Protein AF-0000000074724200 (afdb_homodimer)

Sequence (754 aa):
MAFLDDGTMFYTEKCKGLSVLMPSGETKALLGMGGSEGFASTADDLFCEGQAGMMGVAIDPNFANNRRIYVYSTSNMSTPHTNRLMRLEVSDDFSNVSGRTDIVDDVPYKMKASDHPFGGPGAHNGGRVRFNPGDGYLYLTTGDTHNGQVPQSPTMMGSKVLRIDTDGTAAPENTPPVGFDKRTYTYGHRNVQGIAFHPGTGTPIAAEHGPWHSDEITVLRNGGNAGWDPRPNMAGRGDCPDNYCGYSPNQMVGENRFARASWMPMTDFETYPSAMPPIWNNNGWSQGTSSAAFLEGDAWGDWDGAMVVGLMGIGFGGTPLGQRIDVLQLTDDGTEVIDVTEMTLPMEAGRFRSLVVGPDGSLYAAIDEGMIHKLTPMAFLDDGTMFYTEKCKGLSVLMPSGETKALLGMGGSEGFASTADDLFCEGQAGMMGVAIDPNFANNRRIYVYSTSNMSTPHTNRLMRLEVSDDFSNVSGRTDIVDDVPYKMKASDHPFGGPGAHNGGRVRFNPGDGYLYLTTGDTHNGQVPQSPTMMGSKVLRIDTDGTAAPENTPPVGFDKRTYTYGHRNVQGIAFHPGTGTPIAAEHGPWHSDEITVLRNGGNAGWDPRPNMAGRGDCPDNYCGYSPNQMVGENRFARASWMPMTDFETYPSAMPPIWNNNGWSQGTSSAAFLEGDAWGDWDGAMVVGLMGIGFGGTPLGQRIDVLQLTDDGTEVIDVTEMTLPMEAGRFRSLVVGPDGSLYAAIDEGMIHKLTP

Nearest PDB structures (foldseek):
  7cdy-assembly1_A  TM=8.435E-01  e=2.627E-20  Serratia sp. FS14
  7cgz-assembly1_B  TM=8.621E-01  e=1.949E-19  Serratia sp. FS14
  2g8s-assembly2_B  TM=8.203E-01  e=1.074E-19  Escherichia coli K-12
  1qbi-assembly1_A  TM=7.348E-01  e=9.912E-21  Acinetobacter calcoaceticus
  1c9u-assembly1_A  TM=7.397E-01  e=2.233E-20  Acinetobacter calcoaceticus

Secondary structure (DSSP, 8-state):
-EE-TTS-EEEEETTTEEEEE-TTS-EEEEEEPTT--SSSEE-TTB--BTTBSEEEEEE-TTHHHH-EEEEEEEE-SSSS-EEEEEEEEE-TTSS-EEEEEEEEEEEE---S--SSTT-STT------EEE-TTT--EEEE-B-TT-TTTTT-SS--SSEEEEE-TTSPBPTT--PPTTS-TTEEEE--SEEEEEEE-TTT--EEEEEE-SSS--EEEE--TT-B------TT-TT----GGG--TT-SSTTS---HHHHHHHS-SS-TTT-TTSPPEEE-GGG--S-EEEEEE--SGGGGGGTT-EEEEE-----TT-----EEEEEEE-TTS-SEEEEEEPPPSS----EEEEEE-TTSPEEEEETTS-EEEE--/-EE-TTS-EEEEETTTEEEEE-TTS-EEEEEEPTT--SSSEE-TTB--BTTBSEEEEEE-TTHHHH-EEEEEEEE-SSSS-EEEEEEEEE-TTSS-EEEEEEEEEEEE---S--SSTT-STT------EEE-TTT--EEEE-B-TT-TTTTT-SS--SSEEEEE-TTSPBPTT--PPTTS-TTEEEE--SEEEEEEE-TTT--EEEEEE-SSS--EEEE--TT-B------TT-TT----GGG--TT-SSTTS---HHHHHHHS-SS-TTT-TTSPPEEE-GGG--S-EEEEEE--SGGGGGGTT-EEEEE-----TT-----EEEEEEE-TTS-SEEEEEEPPPSS----EEEEEE-TTSPEEEEETTS-EEEE--

Foldseek 3Di:
DEADLQGWDWDAFFAFGIWIQDPVRDIAAAETEQPHPDHPYYDNFFHHDQQFGKAAKYAQPVCVPFQKMWTWHWGNPDVVTAIFIWIWHADPVRHYIDDIDGLGGQADWQDAAFPFVSRGTRPQAQFYWYAQPVVRWIKGAGADSLPQQQQPDQERPHQFIFTAHPNNHADPPADAPPSHDRRGQEGAAHHWQEWEAFDPPSFIWTWGFALQKFTFIFGGGRNAHQAAGQAAPPPPHHADGPRGCSCDDVRQAADDLVVVCVVGPNHDCVVPVRHTDTQGGPVTGGQAWHYKYQQDDCQVPPLHRWMKIAGAADPHNPGGRPQF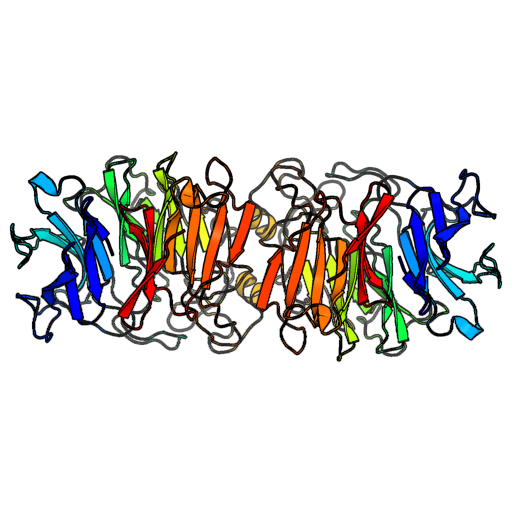IKTFDADPVRHHTPDIDTDDDPDDGHRWHYWDQHSVRWIWTAHSVGDIDTHDD/DEADLQGWDWDAFFAFGIWIQDPVRDIAAAETEQPHPDHPYYDNFFHHDQQFGKAAKYAQPVCVPQQKMWTWHWGNPDVVTAIFIWIWHADPVRHYIDDIDGLGGQADWQDAAFPFVSRGTRPQAQTYWYAQPVVRWIKGAGADSLPLQQQPDQERPHQFIFTAHPNNHADPPADADPSHDRRGQEGAAHHFQEWEAQPVPSFIWTWGFALQWFTFIFGGGRNAHQAAGQAAPPPPHHADGPRGCSCDDVRQAADDLVVVCVVGPNHDCVVPVRHTDTQGGPVTGGFAWHYKYQQDDCQVPPLHSWMKIAGAADPHNPGGRPQFIKTFDADPVRHHTPDIDTDDDPDDGHRWHYWDQHSVRWIWTAHSVGDIDTHDD

Solvent-accessible surface area (backbone atoms only — not comparable to full-atom values): 37273 Å² total; per-residue (Å²): 93,34,71,42,82,80,48,34,31,38,39,52,37,45,78,42,26,38,32,36,37,40,70,89,66,52,72,37,43,23,39,15,26,42,89,48,78,85,36,64,38,64,41,74,46,28,47,57,44,80,73,30,17,33,46,19,34,28,67,42,93,57,26,94,81,66,32,33,33,36,41,27,29,27,31,60,83,43,88,74,40,21,30,28,36,30,35,34,30,47,41,95,84,60,57,35,66,43,76,75,41,73,42,39,67,64,26,66,48,27,80,61,65,53,100,48,78,80,26,46,31,20,24,44,48,39,31,32,38,43,67,38,84,68,79,68,34,38,32,39,30,16,9,24,36,77,38,25,61,23,16,75,36,45,76,46,55,19,1,23,34,32,32,17,46,100,71,46,43,44,40,85,82,46,49,38,58,93,79,35,47,59,36,27,25,28,33,11,34,49,25,26,33,14,56,29,56,41,88,91,75,39,47,43,33,36,25,19,39,31,60,79,21,29,12,36,33,30,58,62,45,79,33,32,34,34,24,23,68,32,38,44,64,42,97,87,41,55,88,34,71,86,47,28,29,52,45,40,73,61,56,89,52,61,67,60,37,67,59,38,36,69,74,43,42,63,57,29,44,87,87,30,74,78,32,44,61,58,47,39,35,62,76,38,38,34,24,38,34,20,13,29,30,58,41,58,49,73,75,51,52,92,44,42,68,18,36,36,36,23,13,30,32,60,56,52,64,83,37,64,40,61,40,43,41,36,37,33,38,50,42,94,84,60,75,38,60,76,45,72,42,75,59,86,66,97,58,82,73,48,34,24,59,36,43,44,65,44,74,84,53,28,41,34,38,30,30,79,89,70,48,73,46,78,48,69,110,94,35,71,42,81,80,49,32,31,39,38,53,37,45,77,42,26,38,32,35,37,40,69,87,66,53,71,38,43,22,40,16,24,41,90,47,76,85,36,64,40,64,40,74,45,27,48,57,44,80,72,32,16,34,47,19,32,28,65,42,92,58,26,94,80,66,32,32,34,37,41,28,30,27,31,60,82,43,89,73,40,21,30,28,35,29,34,33,30,47,42,94,83,60,57,34,64,42,76,76,40,73,41,40,68,66,26,66,49,27,82,62,64,54,99,47,79,81,26,45,31,19,24,43,48,37,32,31,38,43,67,38,85,68,79,69,34,38,33,37,29,15,9,22,34,78,38,26,61,23,16,74,37,45,75,46,56,20,2,23,35,33,33,19,44,100,72,46,44,44,40,86,83,45,49,39,58,92,80,35,48,58,35,30,23,28,33,11,35,50,25,26,32,14,58,30,53,42,92,88,75,39,49,44,34,37,24,19,39,32,60,79,22,30,12,35,34,30,59,62,44,80,32,30,33,34,25,24,70,32,38,41,64,43,98,86,41,55,87,33,70,85,47,27,28,52,44,40,74,61,55,88,52,60,68,60,38,67,60,39,34,69,74,44,40,63,57,28,45,86,88,30,72,79,31,46,62,60,45,39,35,64,77,38,39,32,22,39,34,20,14,28,30,59,40,58,50,75,73,50,53,93,44,42,68,18,37,36,36,21,12,31,32,61,54,50,63,83,37,63,41,62,40,42,42,37,38,34,37,50,42,96,85,60,74,38,61,77,44,74,43,75,58,86,64,98,57,82,73,47,33,24,58,36,43,42,65,43,72,86,53,28,40,34,38,29,30,80,88,71,50,72,45,78,48,70,110

InterPro domains:
  IPR011041 Soluble quinoprotein glucose/sorbosone dehydrogenase, beta-propeller domain superfamily [SSF50952] (1-369)
  IPR011042 Six-bladed beta-propeller, TolB-like [G3DSA:2.120.10.30] (1-376)
  IPR012938 Glucose/Sorbosone dehydrogenase [PF07995] (1-369)

Radius of gyration: 28.86 Å; Cα contacts (8 Å, |Δi|>4): 2186; chains: 2; bounding box: 54×89×64 Å

pLDDT: mean 94.62, std 5.39, range [71.0, 98.94]

Structure (mmCIF, N/CA/C/O backbone):
data_AF-0000000074724200-model_v1
#
loop_
_entity.id
_entity.type
_entity.pdbx_description
1 polymer 'Glucose/Sorbosone dehydrogenase domain-containing protein'
#
loop_
_atom_site.group_PDB
_atom_site.id
_atom_site.type_symbol
_atom_site.label_atom_id
_atom_site.label_alt_id
_atom_site.label_comp_id
_atom_site.label_asym_id
_atom_site.label_entity_id
_atom_site.label_seq_id
_atom_site.pdbx_PDB_ins_code
_atom_site.Cartn_x
_atom_site.Cartn_y
_atom_site.Cartn_z
_atom_site.occupancy
_atom_site.B_iso_or_equiv
_atom_site.auth_seq_id
_atom_site.auth_comp_id
_atom_site.auth_asym_id
_atom_site.auth_atom_id
_atom_site.pdbx_PDB_model_num
ATOM 1 N N . MET A 1 1 ? -7.73 -25.953 -7.43 1 97.75 1 MET A N 1
ATOM 2 C CA . MET A 1 1 ? -9.07 -26.391 -7.816 1 97.75 1 MET A CA 1
ATOM 3 C C . MET A 1 1 ? -9.375 -25.984 -9.258 1 97.75 1 MET A C 1
ATOM 5 O O . MET A 1 1 ? -8.891 -24.969 -9.742 1 97.75 1 MET A O 1
ATOM 9 N N . ALA A 1 2 ? -10.211 -26.781 -9.906 1 98.44 2 ALA A N 1
ATOM 10 C CA . ALA A 1 2 ? -10.734 -26.5 -11.242 1 98.44 2 ALA A CA 1
ATOM 11 C C . ALA A 1 2 ? -12.109 -27.141 -11.438 1 98.44 2 ALA A C 1
ATOM 13 O O . ALA A 1 2 ? -12.336 -28.266 -11.008 1 98.44 2 ALA A O 1
ATOM 14 N N . PHE A 1 3 ? -12.93 -26.438 -12.133 1 98.31 3 PHE A N 1
ATOM 15 C CA . PHE A 1 3 ? -14.32 -26.875 -12.25 1 98.31 3 PHE A CA 1
ATOM 16 C C . PHE A 1 3 ? -14.664 -27.219 -13.695 1 98.31 3 PHE A C 1
ATOM 18 O O . PHE A 1 3 ? -14.242 -26.516 -14.617 1 98.31 3 PHE A O 1
ATOM 25 N N . LEU A 1 4 ? -15.477 -28.234 -13.797 1 98.31 4 LEU A N 1
ATOM 26 C CA . LEU A 1 4 ? -16.297 -28.391 -14.992 1 98.31 4 LEU A CA 1
ATOM 27 C C . LEU A 1 4 ? -17.594 -27.609 -14.859 1 98.31 4 LEU A C 1
ATOM 29 O O . LEU A 1 4 ? -17.984 -27.203 -13.758 1 98.31 4 LEU A O 1
ATOM 33 N N . ASP A 1 5 ? -18.328 -27.453 -15.977 1 97 5 ASP A N 1
ATOM 34 C CA . ASP A 1 5 ? -19.547 -26.625 -16.016 1 97 5 ASP A CA 1
ATOM 35 C C . ASP A 1 5 ? -20.641 -27.234 -15.141 1 97 5 ASP A C 1
ATOM 37 O O . ASP A 1 5 ? -21.5 -26.516 -14.633 1 97 5 ASP A O 1
ATOM 41 N N . ASP A 1 6 ? -20.609 -28.516 -14.977 1 97.31 6 ASP A N 1
ATOM 42 C CA . ASP A 1 6 ? -21.688 -29.188 -14.25 1 97.31 6 ASP A CA 1
ATOM 43 C C . ASP A 1 6 ? -21.422 -29.172 -12.742 1 97.31 6 ASP A C 1
ATOM 45 O O . ASP A 1 6 ? -22.203 -29.734 -11.969 1 97.31 6 ASP A O 1
ATOM 49 N N . GLY A 1 7 ? -20.266 -28.656 -12.398 1 97.62 7 GLY A N 1
ATOM 50 C CA . GLY A 1 7 ? -19.969 -28.547 -10.977 1 97.62 7 GLY A CA 1
ATOM 51 C C . GLY A 1 7 ? -18.953 -29.562 -10.5 1 97.62 7 GLY A C 1
ATOM 52 O O . GLY A 1 7 ? -18.531 -29.531 -9.344 1 97.62 7 GLY A O 1
ATOM 53 N N . THR A 1 8 ? -18.547 -30.469 -11.391 1 98.5 8 THR A N 1
ATOM 54 C CA . THR A 1 8 ? -17.438 -31.375 -11.047 1 98.5 8 THR A CA 1
ATOM 55 C C . THR A 1 8 ? -16.188 -30.578 -10.711 1 98.5 8 THR A C 1
ATOM 57 O O . THR A 1 8 ? -15.773 -29.703 -11.477 1 98.5 8 THR A O 1
ATOM 60 N N . MET A 1 9 ? -15.562 -30.922 -9.555 1 98.56 9 MET A N 1
ATOM 61 C CA . MET A 1 9 ? -14.422 -30.141 -9.094 1 98.56 9 MET A CA 1
ATOM 62 C C . MET A 1 9 ? -13.188 -31.031 -8.93 1 98.56 9 MET A C 1
ATOM 64 O O . MET A 1 9 ? -13.18 -31.938 -8.086 1 98.56 9 MET A O 1
ATOM 68 N N . PHE A 1 10 ? -12.156 -30.797 -9.727 1 98.75 10 PHE A N 1
ATOM 69 C CA . PHE A 1 10 ? -10.852 -31.391 -9.469 1 98.75 10 PHE A CA 1
ATOM 70 C C . PHE A 1 10 ? -10.07 -30.578 -8.453 1 98.75 10 PHE A C 1
ATOM 72 O O . PHE A 1 10 ? -10.109 -29.344 -8.477 1 98.75 10 PHE A O 1
ATOM 79 N N . TYR A 1 11 ? -9.422 -31.234 -7.555 1 98.12 11 TYR A N 1
ATOM 80 C CA . TYR A 1 11 ? -8.586 -30.531 -6.59 1 98.12 11 TYR A CA 1
ATOM 81 C C . TYR A 1 11 ? -7.367 -31.359 -6.215 1 98.12 11 TYR A C 1
ATOM 83 O O . TYR A 1 11 ? -7.371 -32.594 -6.375 1 98.12 11 TYR A O 1
ATOM 91 N N . THR A 1 12 ? -6.34 -30.672 -5.832 1 97.56 12 THR A N 1
ATOM 92 C CA . THR A 1 12 ? -5.109 -31.328 -5.398 1 97.56 12 THR A CA 1
ATOM 93 C C . THR A 1 12 ? -4.855 -31.078 -3.914 1 97.56 12 THR A C 1
ATOM 95 O O . THR A 1 12 ? -5.285 -30.062 -3.371 1 97.56 12 THR A O 1
ATOM 98 N N . GLU A 1 13 ? -4.305 -32.031 -3.273 1 96.25 13 GLU A N 1
ATOM 99 C CA . GLU A 1 13 ? -3.689 -31.891 -1.957 1 96.25 13 GLU A CA 1
ATOM 100 C C . GLU A 1 13 ? -2.184 -32.125 -2.023 1 96.25 13 GLU A C 1
ATOM 102 O O . GLU A 1 13 ? -1.741 -33.219 -2.439 1 96.25 13 GLU A O 1
ATOM 107 N N . LYS A 1 14 ? -1.433 -31.203 -1.593 1 95.31 14 LYS A N 1
ATOM 108 C CA . LYS A 1 14 ? 0.005 -31.094 -1.83 1 95.31 14 LYS A CA 1
ATOM 109 C C . LYS A 1 14 ? 0.708 -32.406 -1.522 1 95.31 14 LYS A C 1
ATOM 111 O O . LYS A 1 14 ? 1.529 -32.875 -2.312 1 95.31 14 LYS A O 1
ATOM 116 N N . CYS A 1 15 ? 0.359 -33.094 -0.43 1 96.12 15 CYS A N 1
ATOM 117 C CA . CYS A 1 15 ? 1.12 -34.281 -0.02 1 96.12 15 CYS A CA 1
ATOM 118 C C . CYS A 1 15 ? 0.296 -35.531 -0.192 1 96.12 15 CYS A C 1
ATOM 120 O O . CYS A 1 15 ? 0.712 -36.625 0.237 1 96.12 15 CYS A O 1
ATOM 122 N N . LYS A 1 16 ? -0.864 -35.469 -0.841 1 96.44 16 LYS A N 1
ATOM 123 C CA . LYS A 1 16 ? -1.704 -36.656 -1.033 1 96.44 16 LYS A CA 1
ATOM 124 C C . LYS A 1 16 ? -1.876 -36.969 -2.516 1 96.44 16 LYS A C 1
ATOM 126 O O . LYS A 1 16 ? -1.476 -38.031 -2.979 1 96.44 16 LYS A O 1
ATOM 131 N N . GLY A 1 17 ? -2.455 -35.969 -3.207 1 97.94 17 GLY A N 1
ATOM 132 C CA . GLY A 1 17 ? -2.652 -36.281 -4.613 1 97.94 17 GLY A CA 1
ATOM 133 C C . GLY A 1 17 ? -3.83 -35.531 -5.223 1 97.94 17 GLY A C 1
ATOM 134 O O . GLY A 1 17 ? -4.215 -34.469 -4.746 1 97.94 17 GLY A O 1
ATOM 135 N N . LEU A 1 18 ? -4.285 -36.062 -6.355 1 98.69 18 LEU A N 1
ATOM 136 C CA . LEU A 1 18 ? -5.383 -35.5 -7.148 1 98.69 18 LEU A CA 1
ATOM 137 C C . LEU A 1 18 ? -6.68 -36.25 -6.859 1 98.69 18 LEU A C 1
ATOM 139 O O . LEU A 1 18 ? -6.707 -37.5 -6.867 1 98.69 18 LEU A O 1
ATOM 143 N N . SER A 1 19 ? -7.703 -35.469 -6.613 1 98.62 19 SER A N 1
ATOM 144 C CA . SER A 1 19 ? -9.039 -36.031 -6.43 1 98.62 19 SER A CA 1
ATOM 145 C C . SER A 1 19 ? -10.086 -35.25 -7.199 1 98.62 19 SER A C 1
ATOM 147 O O . SER A 1 19 ? -9.781 -34.188 -7.758 1 98.62 19 SER A O 1
ATOM 149 N N . VAL A 1 20 ? -11.281 -35.844 -7.277 1 98.75 20 VAL A N 1
ATOM 150 C CA . VAL A 1 20 ? -12.398 -35.156 -7.934 1 98.75 20 VAL A CA 1
ATOM 151 C C . VAL A 1 20 ? -13.648 -35.25 -7.062 1 98.75 20 VAL A C 1
ATOM 153 O O . VAL A 1 20 ? -13.906 -36.281 -6.445 1 98.75 20 VAL A O 1
ATOM 156 N N . LEU A 1 21 ? -14.258 -34.156 -6.852 1 98.19 21 LEU A N 1
ATOM 157 C CA . LEU A 1 21 ? -15.578 -34.062 -6.227 1 98.19 21 LEU A CA 1
ATOM 158 C C . LEU A 1 21 ? -16.672 -34 -7.281 1 98.19 21 LEU A C 1
ATOM 160 O O . LEU A 1 21 ? -16.734 -33.062 -8.062 1 98.19 21 LEU A O 1
ATOM 164 N N . MET A 1 22 ? -17.562 -34.969 -7.273 1 98 22 MET A N 1
ATOM 165 C CA . MET A 1 22 ? -18.672 -35.031 -8.219 1 98 22 MET A CA 1
ATOM 166 C C . MET A 1 22 ? -19.828 -34.125 -7.762 1 98 22 MET A C 1
ATOM 168 O O . MET A 1 22 ? -19.953 -33.844 -6.574 1 98 22 MET A O 1
ATOM 172 N N . PRO A 1 23 ? -20.656 -33.75 -8.758 1 96.38 23 PRO A N 1
ATOM 173 C CA . PRO A 1 23 ? -21.828 -32.938 -8.359 1 96.38 23 PRO A CA 1
ATOM 174 C C . PRO A 1 23 ? -22.703 -33.656 -7.332 1 96.38 23 PRO A C 1
ATOM 176 O O . PRO A 1 23 ? -23.375 -33 -6.535 1 96.38 23 PRO A O 1
ATOM 179 N N . SER A 1 24 ? -22.688 -34.938 -7.242 1 95.5 24 SER A N 1
ATOM 180 C CA . SER A 1 24 ? -23.484 -35.719 -6.309 1 95.5 24 SER A CA 1
ATOM 181 C C . SER A 1 24 ? -22.953 -35.594 -4.883 1 95.5 24 SER A C 1
ATOM 183 O O . SER A 1 24 ? -23.641 -35.969 -3.928 1 95.5 24 SER A O 1
ATOM 185 N N . GLY A 1 25 ? -21.766 -35.125 -4.832 1 95.38 25 GLY A N 1
ATOM 186 C CA . GLY A 1 25 ? -21.125 -35.031 -3.529 1 95.38 25 GLY A CA 1
ATOM 187 C C . GLY A 1 25 ? -20.109 -36.156 -3.301 1 95.38 25 GLY A C 1
ATOM 188 O O . GLY A 1 25 ? -19.344 -36.094 -2.338 1 95.38 25 GLY A O 1
ATOM 189 N N . GLU A 1 26 ? -20.062 -37.062 -4.191 1 97.25 26 GLU A N 1
ATOM 190 C CA . GLU A 1 26 ? -19.109 -38.156 -4.082 1 97.25 26 GLU A CA 1
ATOM 191 C C . GLU A 1 26 ? -17.688 -37.688 -4.434 1 97.25 26 GLU A C 1
ATOM 193 O O . GLU A 1 26 ? -17.5 -36.969 -5.426 1 97.25 26 GLU A O 1
ATOM 198 N N . THR A 1 27 ? -16.766 -38.062 -3.582 1 97.38 27 THR A N 1
ATOM 199 C CA . THR A 1 27 ? -15.367 -37.781 -3.865 1 97.38 27 THR A CA 1
ATOM 200 C C . THR A 1 27 ? -14.648 -39.062 -4.344 1 97.38 27 THR A C 1
ATOM 202 O O . THR A 1 27 ? -14.812 -40.125 -3.754 1 97.38 27 THR A O 1
ATOM 205 N N . LYS A 1 28 ? -13.891 -38.938 -5.371 1 98.56 28 LYS A N 1
ATOM 206 C CA . LYS A 1 28 ? -13.062 -40.031 -5.887 1 98.56 28 LYS A CA 1
ATOM 207 C C . LYS A 1 28 ? -11.586 -39.625 -5.898 1 98.56 28 LYS A C 1
ATOM 209 O O . LYS A 1 28 ? -11.219 -38.562 -6.402 1 98.56 28 LYS A O 1
ATOM 214 N N . ALA A 1 29 ? -10.758 -40.531 -5.32 1 98.62 29 ALA A N 1
ATOM 215 C CA . ALA A 1 29 ? -9.312 -40.344 -5.324 1 98.62 29 ALA A CA 1
ATOM 216 C C . ALA A 1 29 ? -8.68 -40.938 -6.582 1 98.62 29 ALA A C 1
ATOM 218 O O . ALA A 1 29 ? -8.773 -42.125 -6.832 1 98.62 29 ALA A O 1
ATOM 219 N N . LEU A 1 30 ? -7.984 -40.094 -7.34 1 98.81 30 LEU A N 1
ATOM 220 C CA . LEU A 1 30 ? -7.594 -40.5 -8.688 1 98.81 30 LEU A CA 1
ATOM 221 C C . LEU A 1 30 ? -6.121 -40.875 -8.734 1 98.81 30 LEU A C 1
ATOM 223 O O . LEU A 1 30 ? -5.789 -42.031 -9.047 1 98.81 30 LEU A O 1
ATOM 227 N N . LEU A 1 31 ? -5.27 -39.969 -8.422 1 98.81 31 LEU A N 1
ATOM 228 C CA . LEU A 1 31 ? -3.826 -40.156 -8.523 1 98.81 31 LEU A CA 1
ATOM 229 C C . LEU A 1 31 ? -3.129 -39.75 -7.23 1 98.81 31 LEU A C 1
ATOM 231 O O . LEU A 1 31 ? -3.162 -38.562 -6.855 1 98.81 31 LEU A O 1
ATOM 235 N N . GLY A 1 32 ? -2.453 -40.656 -6.609 1 98.44 32 GLY A N 1
ATOM 236 C CA . GLY A 1 32 ? -1.718 -40.375 -5.387 1 98.44 32 GLY A CA 1
ATOM 237 C C . GLY A 1 32 ? -0.234 -40.156 -5.621 1 98.44 32 GLY A C 1
ATOM 238 O O . GLY A 1 32 ? 0.32 -40.656 -6.613 1 98.44 32 GLY A O 1
ATOM 239 N N . MET A 1 33 ? 0.313 -39.375 -4.711 1 96.88 33 MET A N 1
ATOM 240 C CA . MET A 1 33 ? 1.77 -39.281 -4.676 1 96.88 33 MET A CA 1
ATOM 241 C C . MET A 1 33 ? 2.385 -40.625 -4.215 1 96.88 33 MET A C 1
ATOM 243 O O . MET A 1 33 ? 1.674 -41.5 -3.764 1 96.88 33 MET A O 1
ATOM 247 N N . GLY A 1 34 ? 3.799 -40.625 -4.383 1 95.5 34 GLY A N 1
ATOM 248 C CA . GLY A 1 34 ? 4.473 -41.812 -3.873 1 95.5 34 GLY A CA 1
ATOM 249 C C . GLY A 1 34 ? 4.164 -42.094 -2.416 1 95.5 34 GLY A C 1
ATOM 250 O O . GLY A 1 34 ? 4.262 -41.219 -1.57 1 95.5 34 GLY A O 1
ATOM 251 N N . GLY A 1 35 ? 3.738 -43.312 -2.145 1 91.81 35 GLY A N 1
ATOM 252 C CA . GLY A 1 35 ? 3.494 -43.75 -0.775 1 91.81 35 GLY A CA 1
ATOM 253 C C . GLY A 1 35 ? 2.08 -43.438 -0.305 1 91.81 35 GLY A C 1
ATOM 254 O O . GLY A 1 35 ? 1.688 -43.844 0.791 1 91.81 35 GLY A O 1
ATOM 255 N N . SER A 1 36 ? 1.299 -42.719 -1.087 1 94 36 SER A N 1
ATOM 256 C CA . SER A 1 36 ? -0.077 -42.438 -0.696 1 94 36 SER A CA 1
ATOM 257 C C . SER A 1 36 ? -0.965 -43.656 -0.841 1 94 36 SER A C 1
ATOM 259 O O . SER A 1 36 ? -0.729 -44.5 -1.708 1 94 36 SER A O 1
ATOM 261 N N . GLU A 1 37 ? -1.996 -43.75 0.016 1 95.69 37 GLU A N 1
ATOM 262 C CA . GLU A 1 37 ? -2.936 -44.875 -0.023 1 95.69 37 GLU A CA 1
ATOM 263 C C . GLU A 1 37 ? -4.336 -44.406 -0.402 1 95.69 37 GLU A C 1
ATOM 265 O O . GLU A 1 37 ? -4.68 -43.25 -0.209 1 95.69 37 GLU A O 1
ATOM 270 N N . GLY A 1 38 ? -5.074 -45.344 -0.929 1 97.06 38 GLY A N 1
ATOM 271 C CA . GLY A 1 38 ? -6.488 -45.094 -1.156 1 97.06 38 GLY A CA 1
ATOM 272 C C . GLY A 1 38 ? -6.758 -44.375 -2.477 1 97.06 38 GLY A C 1
ATOM 273 O O . GLY A 1 38 ? -7.855 -43.875 -2.697 1 97.06 38 GLY A O 1
ATOM 274 N N . PHE A 1 39 ? -5.832 -44.312 -3.289 1 98.44 39 PHE A N 1
ATOM 275 C CA . PHE A 1 39 ? -5.996 -43.719 -4.609 1 98.44 39 PHE A CA 1
ATOM 276 C C . PHE A 1 39 ? -6.113 -44.781 -5.68 1 98.44 39 PHE A C 1
ATOM 278 O O . PHE A 1 39 ? -5.629 -45.906 -5.492 1 98.44 39 PHE A O 1
ATOM 285 N N . ALA A 1 40 ? -6.777 -44.469 -6.773 1 98.44 40 ALA A N 1
ATOM 286 C CA . ALA A 1 40 ? -6.922 -45.406 -7.879 1 98.44 40 ALA A CA 1
ATOM 287 C C . ALA A 1 40 ? -5.562 -45.812 -8.438 1 98.44 40 ALA A C 1
ATOM 289 O O . ALA A 1 40 ? -5.371 -46.938 -8.859 1 98.44 40 ALA A O 1
ATOM 290 N N . SER A 1 41 ? -4.641 -44.844 -8.539 1 97.5 41 SER A N 1
ATOM 291 C CA . SER A 1 41 ? -3.252 -45.094 -8.914 1 97.5 41 SER A CA 1
ATOM 292 C C . SER A 1 41 ? -2.305 -44.156 -8.172 1 97.5 41 SER A C 1
ATOM 294 O O . SER A 1 41 ? -2.734 -43.156 -7.602 1 97.5 41 SER A O 1
ATOM 296 N N . THR A 1 42 ? -1.049 -44.562 -8.156 1 97.56 42 THR A N 1
ATOM 297 C CA . THR A 1 42 ? -0.006 -43.75 -7.555 1 97.56 42 THR A CA 1
ATOM 298 C C . THR A 1 42 ? 1.158 -43.562 -8.523 1 97.56 42 THR A C 1
ATOM 300 O O . THR A 1 42 ? 1.428 -44.406 -9.359 1 97.56 42 THR A O 1
ATOM 303 N N . ALA A 1 43 ? 1.711 -42.469 -8.492 1 98.06 43 ALA A N 1
ATOM 304 C CA . ALA A 1 43 ? 2.953 -42.188 -9.219 1 98.06 43 ALA A CA 1
ATOM 305 C C . ALA A 1 43 ? 4.148 -42.188 -8.273 1 98.06 43 ALA A C 1
ATOM 307 O O . ALA A 1 43 ? 4.293 -41.25 -7.473 1 98.06 43 ALA A O 1
ATOM 308 N N . ASP A 1 44 ? 5.086 -43.062 -8.406 1 97.62 44 ASP A N 1
ATOM 309 C CA . ASP A 1 44 ? 6.148 -43.281 -7.43 1 97.62 44 ASP A CA 1
ATOM 310 C C . ASP A 1 44 ? 7.18 -42.156 -7.484 1 97.62 44 ASP A C 1
ATOM 312 O O . ASP A 1 44 ? 7.914 -41.938 -6.52 1 97.62 44 ASP A O 1
ATOM 316 N N . ASP A 1 45 ? 7.258 -41.469 -8.586 1 98.56 45 ASP A N 1
ATOM 317 C CA . ASP A 1 45 ? 8.266 -40.438 -8.719 1 98.56 45 ASP A CA 1
ATOM 318 C C . ASP A 1 45 ? 7.812 -39.125 -8.055 1 98.56 45 ASP A C 1
ATOM 320 O O . ASP A 1 45 ? 8.625 -38.25 -7.805 1 98.56 45 ASP A O 1
ATOM 324 N N . LEU A 1 46 ? 6.52 -39 -7.848 1 98.69 46 LEU A N 1
ATOM 325 C CA . LEU A 1 46 ? 6.012 -37.781 -7.23 1 98.69 46 LEU A CA 1
ATOM 326 C C . LEU A 1 46 ? 6.219 -37.812 -5.723 1 98.69 46 LEU A C 1
ATOM 328 O O . LEU A 1 46 ? 6.047 -38.844 -5.086 1 98.69 46 LEU A O 1
ATOM 332 N N . PHE A 1 47 ? 6.676 -36.625 -5.152 1 98 47 PHE A N 1
ATOM 333 C CA . PHE A 1 47 ? 6.922 -36.594 -3.715 1 98 47 PHE A CA 1
ATOM 334 C C . PHE A 1 47 ? 6.586 -35.219 -3.16 1 98 47 PHE A C 1
ATOM 336 O O . PHE A 1 47 ? 6.352 -34.25 -3.922 1 98 47 PHE A O 1
ATOM 343 N N . CYS A 1 48 ? 6.395 -35.125 -1.858 1 96.56 48 CYS A N 1
ATOM 344 C CA . CYS A 1 48 ? 6.129 -33.906 -1.148 1 96.56 48 CYS A CA 1
ATOM 345 C C . CYS A 1 48 ? 7.234 -33.594 -0.144 1 96.56 48 CYS A C 1
ATOM 347 O O . CYS A 1 48 ? 7.691 -34.5 0.57 1 96.56 48 CYS A O 1
ATOM 349 N N . GLU A 1 49 ? 7.734 -32.406 -0.158 1 96 49 GLU A N 1
ATOM 350 C CA . GLU A 1 49 ? 8.711 -31.906 0.815 1 96 49 GLU A CA 1
ATOM 351 C C . GLU A 1 49 ? 8.664 -30.391 0.928 1 96 49 GLU A C 1
ATOM 353 O O . GLU A 1 49 ? 8.719 -29.688 -0.083 1 96 49 GLU A O 1
ATOM 358 N N . GLY A 1 50 ? 8.594 -29.922 2.195 1 93.88 50 GLY A N 1
ATOM 359 C CA . GLY A 1 50 ? 8.508 -28.484 2.385 1 93.88 50 GLY A CA 1
ATOM 360 C C . GLY A 1 50 ? 7.324 -27.859 1.671 1 93.88 50 GLY A C 1
ATOM 361 O O . GLY A 1 50 ? 6.188 -28.297 1.847 1 93.88 50 GLY A O 1
ATOM 362 N N . GLN A 1 51 ? 7.648 -26.859 0.781 1 93.75 51 GLN A N 1
ATOM 363 C CA . GLN A 1 51 ? 6.602 -26.125 0.065 1 93.75 51 GLN A CA 1
ATOM 364 C C . GLN A 1 51 ? 6.266 -26.812 -1.256 1 93.75 51 GLN A C 1
ATOM 366 O O . GLN A 1 51 ? 5.422 -26.328 -2.016 1 93.75 51 GLN A O 1
ATOM 371 N N . ALA A 1 52 ? 6.82 -28 -1.421 1 96.44 52 ALA A N 1
ATOM 372 C CA . ALA A 1 52 ? 6.691 -28.672 -2.711 1 96.44 52 ALA A CA 1
ATOM 373 C C . ALA A 1 52 ? 5.789 -29.906 -2.602 1 96.44 52 ALA A C 1
ATOM 375 O O . ALA A 1 52 ? 5.688 -30.516 -1.535 1 96.44 52 ALA A O 1
ATOM 376 N N . GLY A 1 53 ? 5.203 -30.281 -3.688 1 97.44 53 GLY A N 1
ATOM 377 C CA . GLY A 1 53 ? 4.277 -31.391 -3.834 1 97.44 53 GLY A CA 1
ATOM 378 C C . GLY A 1 53 ? 3.389 -31.266 -5.059 1 97.44 53 GLY A C 1
ATOM 379 O O . GLY A 1 53 ? 3.832 -30.797 -6.109 1 97.44 53 GLY A O 1
ATOM 380 N N . MET A 1 54 ? 2.193 -31.891 -4.914 1 97.75 54 MET A N 1
ATOM 381 C CA . MET A 1 54 ? 1.22 -31.703 -5.984 1 97.75 54 MET A CA 1
ATOM 382 C C . MET A 1 54 ? 0.474 -30.375 -5.816 1 97.75 54 MET A C 1
ATOM 384 O O . MET A 1 54 ? -0.077 -30.109 -4.75 1 97.75 54 MET A O 1
ATOM 388 N N . MET A 1 55 ? 0.421 -29.547 -6.875 1 96.81 55 MET A N 1
ATOM 389 C CA . MET A 1 55 ? -0.026 -28.156 -6.766 1 96.81 55 MET A CA 1
ATOM 390 C C . MET A 1 55 ? -1.135 -27.859 -7.77 1 96.81 55 MET A C 1
ATOM 392 O O . MET A 1 55 ? -2.213 -28.453 -7.703 1 96.81 55 MET A O 1
ATOM 396 N N . GLY A 1 56 ? -0.925 -27.094 -8.773 1 97.56 56 GLY A N 1
ATOM 397 C CA . GLY A 1 56 ? -1.95 -26.594 -9.672 1 97.56 56 GLY A CA 1
ATOM 398 C C . GLY A 1 56 ? -2.637 -27.672 -10.469 1 97.56 56 GLY A C 1
ATOM 399 O O . GLY A 1 56 ? -2.018 -28.688 -10.82 1 97.56 56 GLY A O 1
ATOM 400 N N . VAL A 1 57 ? -3.895 -27.453 -10.75 1 98.75 57 VAL A N 1
ATOM 401 C CA . VAL A 1 57 ? -4.664 -28.312 -11.648 1 98.75 57 VAL A CA 1
ATOM 402 C C . VAL A 1 57 ? -5.52 -27.438 -12.57 1 98.75 57 VAL A C 1
ATOM 404 O O . VAL A 1 57 ? -6.055 -26.406 -12.148 1 98.75 57 VAL A O 1
ATOM 407 N N . ALA A 1 58 ? -5.559 -27.828 -13.805 1 98.81 58 ALA A N 1
ATOM 408 C CA . ALA A 1 58 ? -6.398 -27.172 -14.797 1 98.81 58 ALA A CA 1
ATOM 409 C C . ALA A 1 58 ? -7.098 -28.203 -15.688 1 98.81 58 ALA A C 1
ATOM 411 O O . ALA A 1 58 ? -6.602 -29.312 -15.867 1 98.81 58 ALA A O 1
ATOM 412 N N . ILE A 1 59 ? -8.227 -27.781 -16.172 1 98.88 59 ILE A N 1
ATOM 413 C CA . ILE A 1 59 ? -9.008 -28.641 -17.047 1 98.88 59 ILE A CA 1
ATOM 414 C C . ILE A 1 59 ? -8.922 -28.141 -18.484 1 98.88 59 ILE A C 1
ATOM 416 O O . ILE A 1 59 ? -9.086 -26.953 -18.75 1 98.88 59 ILE A O 1
ATOM 420 N N . ASP A 1 60 ? -8.68 -29.078 -19.375 1 98.75 60 ASP A N 1
ATOM 421 C CA . ASP A 1 60 ? -8.617 -28.719 -20.797 1 98.75 60 ASP A CA 1
ATOM 422 C C . ASP A 1 60 ? -9.922 -28.078 -21.25 1 98.75 60 ASP A C 1
ATOM 424 O O . ASP A 1 60 ? -11.008 -28.578 -20.938 1 98.75 60 ASP A O 1
ATOM 428 N N . PRO A 1 61 ? -9.742 -26.969 -22 1 97.75 61 PRO A N 1
ATOM 429 C CA . PRO A 1 61 ? -10.977 -26.359 -22.5 1 97.75 61 PRO A CA 1
ATOM 430 C C . PRO A 1 61 ? -11.789 -27.312 -23.375 1 97.75 61 PRO A C 1
ATOM 432 O O . PRO A 1 61 ? -13 -27.141 -23.516 1 97.75 61 PRO A O 1
ATOM 435 N N . ASN A 1 62 ? -11.219 -28.297 -23.984 1 98 62 ASN A N 1
ATOM 436 C CA . ASN A 1 62 ? -11.898 -29.281 -24.812 1 98 62 ASN A CA 1
ATOM 437 C C . ASN A 1 62 ? -12.109 -30.594 -24.047 1 98 62 ASN A C 1
ATOM 439 O O . ASN A 1 62 ? -12.062 -31.672 -24.641 1 98 62 ASN A O 1
ATOM 443 N N . PHE A 1 63 ? -12.305 -30.547 -22.828 1 98.56 63 PHE A N 1
ATOM 444 C CA . PHE A 1 63 ? -12.398 -31.719 -21.953 1 98.56 63 PHE A CA 1
ATOM 445 C C . PHE A 1 63 ? -13.5 -32.656 -22.422 1 98.56 63 PHE A C 1
ATOM 447 O O . PHE A 1 63 ? -13.359 -33.875 -22.344 1 98.56 63 PHE A O 1
ATOM 454 N N . ALA A 1 64 ? -14.562 -32.125 -22.812 1 97.81 64 ALA A N 1
ATOM 455 C CA . ALA A 1 64 ? -15.703 -32.938 -23.219 1 97.81 64 ALA A CA 1
ATOM 456 C C . ALA A 1 64 ? -15.297 -33.938 -24.312 1 97.81 64 ALA A C 1
ATOM 458 O O . ALA A 1 64 ? -15.859 -35.031 -24.391 1 97.81 64 ALA A O 1
ATOM 459 N N . ASN A 1 65 ? -14.281 -33.594 -25.047 1 98 65 ASN A N 1
ATOM 460 C CA . ASN A 1 65 ? -13.875 -34.438 -26.172 1 98 65 ASN A CA 1
ATOM 461 C C . ASN A 1 65 ? -12.602 -35.219 -25.859 1 98 65 ASN A C 1
ATOM 463 O O . ASN A 1 65 ? -12.422 -36.312 -26.359 1 98 65 ASN A O 1
ATOM 467 N N . ASN A 1 66 ? -11.695 -34.594 -25.031 1 98.25 66 ASN A N 1
ATOM 468 C CA . ASN A 1 66 ? -10.391 -35.219 -24.922 1 98.25 66 ASN A CA 1
ATOM 469 C C . ASN A 1 66 ? -10.141 -35.75 -23.516 1 98.25 66 ASN A C 1
ATOM 471 O O . ASN A 1 66 ? -9.211 -36.531 -23.281 1 98.25 66 ASN A O 1
ATOM 475 N N . ARG A 1 67 ? -10.945 -35.281 -22.484 1 98.75 67 ARG A N 1
ATOM 476 C CA . ARG A 1 67 ? -10.906 -35.719 -21.094 1 98.75 67 ARG A CA 1
ATOM 477 C C . ARG A 1 67 ? -9.555 -35.406 -20.469 1 98.75 67 ARG A C 1
ATOM 479 O O . ARG A 1 67 ? -9.094 -36.125 -19.578 1 98.75 67 ARG A O 1
ATOM 486 N N . ARG A 1 68 ? -8.891 -34.344 -20.922 1 98.88 68 ARG A N 1
ATOM 487 C CA . ARG A 1 68 ? -7.543 -34.031 -20.438 1 98.88 68 ARG A CA 1
ATOM 488 C C . ARG A 1 68 ? -7.578 -33.062 -19.297 1 98.88 68 ARG A C 1
ATOM 490 O O . ARG A 1 68 ? -8.383 -32.125 -19.297 1 98.88 68 ARG A O 1
ATOM 497 N N . ILE A 1 69 ? -6.715 -33.281 -18.344 1 98.94 69 ILE A N 1
ATOM 498 C CA . ILE A 1 69 ? -6.414 -32.344 -17.281 1 98.94 69 ILE A CA 1
ATOM 499 C C . ILE A 1 69 ? -4.902 -32.156 -17.141 1 98.94 69 ILE A C 1
ATOM 501 O O . ILE A 1 69 ? -4.133 -32.969 -17.703 1 98.94 69 ILE A O 1
ATOM 505 N N . TYR A 1 70 ? -4.488 -31.156 -16.531 1 98.94 70 TYR A N 1
ATOM 506 C CA . TYR A 1 70 ? -3.088 -30.797 -16.312 1 98.94 70 TYR A CA 1
ATOM 507 C C . TYR A 1 70 ? -2.789 -30.594 -14.836 1 98.94 70 TYR A C 1
ATOM 509 O O . TYR A 1 70 ? -3.504 -29.875 -14.148 1 98.94 70 TYR A O 1
ATOM 517 N N . VAL A 1 71 ? -1.754 -31.281 -14.367 1 98.88 71 VAL A N 1
ATOM 518 C CA . VAL A 1 71 ? -1.416 -31.25 -12.953 1 98.88 71 VAL A CA 1
ATOM 519 C C . VAL A 1 71 ? 0.073 -30.953 -12.781 1 98.88 71 VAL A C 1
ATOM 521 O O . VAL A 1 71 ? 0.915 -31.609 -13.398 1 98.88 71 VAL A O 1
ATOM 524 N N . TYR A 1 72 ? 0.387 -29.969 -12 1 98.75 72 TYR A N 1
ATOM 525 C CA . TYR A 1 72 ? 1.762 -29.594 -11.688 1 98.75 72 TYR A CA 1
ATOM 526 C C . TYR A 1 72 ? 2.229 -30.25 -10.398 1 98.75 72 TYR A C 1
ATOM 528 O O . TYR A 1 72 ? 1.538 -30.188 -9.375 1 98.75 72 TYR A O 1
ATOM 536 N N . SER A 1 73 ? 3.432 -30.906 -10.422 1 98.69 73 SER A N 1
ATOM 537 C CA . SER A 1 73 ? 3.893 -31.625 -9.227 1 98.69 73 SER A CA 1
ATOM 538 C C . SER A 1 73 ? 5.41 -31.781 -9.234 1 98.69 73 SER A C 1
ATOM 540 O O . SER A 1 73 ? 6.043 -31.719 -10.289 1 98.69 73 SER A O 1
ATOM 542 N N . THR A 1 74 ? 5.895 -31.953 -8.031 1 98.5 74 THR A N 1
ATOM 543 C CA . THR A 1 74 ? 7.316 -32.219 -7.84 1 98.5 74 THR A CA 1
ATOM 544 C C . THR A 1 74 ? 7.629 -33.688 -8.094 1 98.5 74 THR A C 1
ATOM 546 O O . THR A 1 74 ? 6.863 -34.562 -7.691 1 98.5 74 THR A O 1
ATOM 549 N N . SER A 1 75 ? 8.797 -33.938 -8.766 1 98.69 75 SER A N 1
ATOM 550 C CA . SER A 1 75 ? 9.156 -35.312 -9.172 1 98.69 75 SER A CA 1
ATOM 551 C C . SER A 1 75 ? 10.641 -35.562 -8.953 1 98.69 75 SER A C 1
ATOM 553 O O . SER A 1 75 ? 11.477 -34.688 -9.133 1 98.69 75 SER A O 1
ATOM 555 N N . ASN A 1 76 ? 10.969 -36.781 -8.602 1 98.19 76 ASN A N 1
ATOM 556 C CA . ASN A 1 76 ? 12.359 -37.188 -8.445 1 98.19 76 ASN A CA 1
ATOM 557 C C . ASN A 1 76 ? 12.852 -37.969 -9.648 1 98.19 76 ASN A C 1
ATOM 559 O O . ASN A 1 76 ? 13.836 -38.719 -9.555 1 98.19 76 ASN A O 1
ATOM 563 N N . MET A 1 77 ? 12.172 -37.875 -10.766 1 97.69 77 MET A N 1
ATOM 564 C CA . MET A 1 77 ? 12.531 -38.625 -11.977 1 97.69 77 MET A CA 1
ATOM 565 C C . MET A 1 77 ? 13.875 -38.156 -12.523 1 97.69 77 MET A C 1
ATOM 567 O O . MET A 1 77 ? 14.555 -38.906 -13.234 1 97.69 77 MET A O 1
ATOM 571 N N . SER A 1 78 ? 14.18 -36.906 -12.227 1 96.56 78 SER A N 1
ATOM 572 C CA . SER A 1 78 ? 15.469 -36.344 -12.617 1 96.56 78 SER A CA 1
ATOM 573 C C . SER A 1 78 ? 16.297 -35.969 -11.391 1 96.56 78 SER A C 1
ATOM 575 O O . SER A 1 78 ? 15.75 -35.781 -10.297 1 96.56 78 SER A O 1
ATOM 577 N N . THR A 1 79 ? 17.672 -35.906 -11.664 1 95.38 79 THR A N 1
ATOM 578 C CA . THR A 1 79 ? 18.609 -35.375 -10.688 1 95.38 79 THR A CA 1
ATOM 579 C C . THR A 1 79 ? 19.438 -34.25 -11.305 1 95.38 79 THR A C 1
ATOM 581 O O . THR A 1 79 ? 20.219 -34.5 -12.234 1 95.38 79 THR A O 1
ATOM 584 N N . PRO A 1 80 ? 19.312 -33.062 -10.781 1 95.81 80 PRO A N 1
ATOM 585 C CA . PRO A 1 80 ? 18.469 -32.594 -9.68 1 95.81 80 PRO A CA 1
ATOM 586 C C . PRO A 1 80 ? 16.984 -32.781 -9.969 1 95.81 80 PRO A C 1
ATOM 588 O O . PRO A 1 80 ? 16.578 -32.844 -11.133 1 95.81 80 PRO A O 1
ATOM 591 N N . HIS A 1 81 ? 16.203 -32.906 -8.844 1 98.06 81 HIS A N 1
ATOM 592 C CA . HIS A 1 81 ? 14.758 -33.031 -8.969 1 98.06 81 HIS A CA 1
ATOM 593 C C . HIS A 1 81 ? 14.164 -31.797 -9.664 1 98.06 81 HIS A C 1
ATOM 595 O O . HIS A 1 81 ? 14.789 -30.75 -9.711 1 98.06 81 HIS A O 1
ATOM 601 N N . THR A 1 82 ? 13 -31.969 -10.25 1 98.31 82 THR A N 1
ATOM 602 C CA . THR A 1 82 ? 12.312 -30.875 -10.945 1 98.31 82 THR A CA 1
ATOM 603 C C . THR A 1 82 ? 10.82 -30.891 -10.625 1 98.31 82 THR A C 1
ATOM 605 O O . THR A 1 82 ? 10.305 -31.875 -10.094 1 98.31 82 THR A O 1
ATOM 608 N N . ASN A 1 83 ? 10.18 -29.766 -10.828 1 98.25 83 ASN A N 1
ATOM 609 C CA . ASN A 1 83 ? 8.727 -29.703 -10.969 1 98.25 83 ASN A CA 1
ATOM 610 C C . ASN A 1 83 ? 8.281 -30 -12.398 1 98.25 83 ASN A C 1
ATOM 612 O O . ASN A 1 83 ? 8.984 -29.656 -13.352 1 98.25 83 ASN A O 1
ATOM 616 N N . ARG A 1 84 ? 7.16 -30.594 -12.484 1 98.31 84 ARG A N 1
ATOM 617 C CA . ARG A 1 84 ? 6.676 -31.016 -13.797 1 98.31 84 ARG A CA 1
ATOM 618 C C . ARG A 1 84 ? 5.199 -30.656 -13.969 1 98.31 84 ARG A C 1
ATOM 620 O O . ARG A 1 84 ? 4.426 -30.734 -13.016 1 98.31 84 ARG A O 1
ATOM 627 N N . LEU A 1 85 ? 4.887 -30.312 -15.172 1 98.88 85 LEU A N 1
ATOM 628 C CA . LEU A 1 85 ? 3.484 -30.234 -15.578 1 98.88 85 LEU A CA 1
ATOM 629 C C . LEU A 1 85 ? 3.076 -31.469 -16.375 1 98.88 85 LEU A C 1
ATOM 631 O O . LEU A 1 85 ? 3.617 -31.703 -17.453 1 98.88 85 LEU A O 1
ATOM 635 N N . MET A 1 86 ? 2.125 -32.156 -15.812 1 98.88 86 MET A N 1
ATOM 636 C CA . MET A 1 86 ? 1.676 -33.406 -16.406 1 98.88 86 MET A CA 1
ATOM 637 C C . MET A 1 86 ? 0.321 -33.219 -17.078 1 98.88 86 MET A C 1
ATOM 639 O O . MET A 1 86 ? -0.563 -32.562 -16.547 1 98.88 86 MET A O 1
ATOM 643 N N . ARG A 1 87 ? 0.229 -33.781 -18.234 1 98.94 87 ARG A N 1
ATOM 644 C CA . ARG A 1 87 ? -1.062 -33.969 -18.891 1 98.94 87 ARG A CA 1
ATOM 645 C C . ARG A 1 87 ? -1.587 -35.375 -18.641 1 98.94 87 ARG A C 1
ATOM 647 O O . ARG A 1 87 ? -0.858 -36.375 -18.812 1 98.94 87 ARG A O 1
ATOM 654 N N . LEU A 1 88 ? -2.805 -35.469 -18.219 1 98.88 88 LEU A N 1
ATOM 655 C CA . LEU A 1 88 ? -3.469 -36.719 -17.906 1 98.88 88 LEU A CA 1
ATOM 656 C C . LEU A 1 88 ? -4.805 -36.844 -18.641 1 98.88 88 LEU A C 1
ATOM 658 O O . LEU A 1 88 ? -5.371 -35.812 -19.062 1 98.88 88 LEU A O 1
ATOM 662 N N . GLU A 1 89 ? -5.266 -38.062 -18.766 1 98.81 89 GLU A N 1
ATOM 663 C CA . GLU A 1 89 ? -6.605 -38.344 -19.281 1 98.81 89 GLU A CA 1
ATOM 664 C C . GLU A 1 89 ? -7.496 -38.938 -18.203 1 98.81 89 GLU A C 1
ATOM 666 O O . GLU A 1 89 ? -7.129 -39.938 -17.578 1 98.81 89 GLU A O 1
ATOM 671 N N . VAL A 1 90 ? -8.594 -38.344 -18 1 98.88 90 VAL A N 1
ATOM 672 C CA . VAL A 1 90 ? -9.539 -38.812 -16.984 1 98.88 90 VAL A CA 1
ATOM 673 C C . VAL A 1 90 ? -10.469 -39.844 -17.594 1 98.88 90 VAL A C 1
ATOM 675 O O . VAL A 1 90 ? -10.984 -39.656 -18.703 1 98.88 90 VAL A O 1
ATOM 678 N N . SER A 1 91 ? -10.719 -40.938 -16.906 1 98.75 91 SER A N 1
ATOM 679 C CA . SER A 1 91 ? -11.641 -41.969 -17.375 1 98.75 91 SER A CA 1
ATOM 680 C C . SER A 1 91 ? -13.07 -41.438 -17.469 1 98.75 91 SER A C 1
ATOM 682 O O . SER A 1 91 ? -13.414 -40.469 -16.781 1 98.75 91 SER A O 1
ATOM 684 N N . ASP A 1 92 ? -13.883 -42.062 -18.266 1 97.62 92 ASP A N 1
ATOM 685 C CA . ASP A 1 92 ? -15.25 -41.625 -18.484 1 97.62 92 ASP A CA 1
ATOM 686 C C . ASP A 1 92 ? -16.047 -41.562 -17.188 1 97.62 92 ASP A C 1
ATOM 688 O O . ASP A 1 92 ? -16.875 -40.688 -17 1 97.62 92 ASP A O 1
ATOM 692 N N . ASP A 1 93 ? -15.75 -42.469 -16.328 1 97.31 93 ASP A N 1
ATOM 693 C CA . ASP A 1 93 ? -16.531 -42.531 -15.094 1 97.31 93 ASP A CA 1
ATOM 694 C C . ASP A 1 93 ? -15.844 -41.781 -13.953 1 97.31 93 ASP A C 1
ATOM 696 O O . ASP A 1 93 ? -16.234 -41.938 -12.789 1 97.31 93 ASP A O 1
ATOM 700 N N . PHE A 1 94 ? -14.727 -41.062 -14.266 1 98.5 94 PHE A N 1
ATOM 701 C CA . PHE A 1 94 ? -13.992 -40.219 -13.32 1 98.5 94 PHE A CA 1
ATOM 702 C C . PHE A 1 94 ? -13.383 -41.094 -12.211 1 98.5 94 PHE A C 1
ATOM 704 O O . PHE A 1 94 ? -13.25 -40.625 -11.07 1 98.5 94 PHE A O 1
ATOM 711 N N . SER A 1 95 ? -12.977 -42.312 -12.516 1 97.94 95 SER A N 1
ATOM 712 C CA . SER A 1 95 ? -12.5 -43.188 -11.461 1 97.94 95 SER A CA 1
ATOM 713 C C . SER A 1 95 ? -10.977 -43.312 -11.484 1 97.94 95 SER A C 1
ATOM 715 O O . SER A 1 95 ? -10.375 -43.812 -10.531 1 97.94 95 SER A O 1
ATOM 717 N N . ASN A 1 96 ? -10.406 -42.844 -12.516 1 98.06 96 ASN A N 1
ATOM 718 C CA . ASN A 1 96 ? -8.953 -42.938 -12.648 1 98.06 96 ASN A CA 1
ATOM 719 C C . ASN A 1 96 ? -8.422 -41.969 -13.695 1 98.06 96 ASN A C 1
ATOM 721 O O . ASN A 1 96 ? -9.203 -41.312 -14.398 1 98.06 96 ASN A O 1
ATOM 725 N N . VAL A 1 97 ? -7.094 -41.812 -13.703 1 98.75 97 VAL A N 1
ATOM 726 C CA . VAL A 1 97 ? -6.418 -41.062 -14.766 1 98.75 97 VAL A CA 1
ATOM 727 C C . VAL A 1 97 ? -5.398 -41.969 -15.461 1 98.75 97 VAL A C 1
ATOM 729 O O . VAL A 1 97 ? -4.926 -42.938 -14.875 1 98.75 97 VAL A O 1
ATOM 732 N N . SER A 1 98 ? -5.117 -41.656 -16.719 1 98.38 98 SER A N 1
ATOM 733 C CA . SER A 1 98 ? -4.152 -42.406 -17.516 1 98.38 98 SER A CA 1
ATOM 734 C C . SER A 1 98 ? -3.434 -41.5 -18.516 1 98.38 98 SER A C 1
ATOM 736 O O . SER A 1 98 ? -3.625 -40.281 -18.5 1 98.38 98 SER A O 1
ATOM 738 N N . GLY A 1 99 ? -2.469 -42.031 -19.234 1 98.31 99 GLY A N 1
ATOM 739 C CA . GLY A 1 99 ? -1.84 -41.344 -20.344 1 98.31 99 GLY A CA 1
ATOM 740 C C . GLY A 1 99 ? -0.95 -40.188 -19.906 1 98.31 99 GLY A C 1
ATOM 741 O O . GLY A 1 99 ? -0.898 -39.156 -20.562 1 98.31 99 GLY A O 1
ATOM 742 N N . ARG A 1 100 ? -0.328 -40.312 -18.797 1 98.44 100 ARG A N 1
ATOM 743 C CA . ARG A 1 100 ? 0.543 -39.25 -18.328 1 98.44 100 ARG A CA 1
ATOM 744 C C . ARG A 1 100 ? 1.575 -38.875 -19.391 1 98.44 100 ARG A C 1
ATOM 746 O O . ARG A 1 100 ? 2.242 -39.75 -19.938 1 98.44 100 ARG A O 1
ATOM 753 N N . THR A 1 101 ? 1.634 -37.656 -19.719 1 98.75 101 THR A N 1
ATOM 754 C CA . THR A 1 101 ? 2.689 -37.031 -20.516 1 98.75 101 THR A CA 1
ATOM 755 C C . THR A 1 101 ? 3.236 -35.781 -19.797 1 98.75 101 THR A C 1
ATOM 757 O O . THR A 1 101 ? 2.488 -34.844 -19.516 1 98.75 101 THR A O 1
ATOM 760 N N . ASP A 1 102 ? 4.535 -35.844 -19.484 1 98.75 102 ASP A N 1
ATOM 761 C CA . ASP A 1 102 ? 5.152 -34.656 -18.891 1 98.75 102 ASP A CA 1
ATOM 762 C C . ASP A 1 102 ? 5.434 -33.594 -19.953 1 98.75 102 ASP A C 1
ATOM 764 O O . ASP A 1 102 ? 6.453 -33.656 -20.641 1 98.75 102 ASP A O 1
ATOM 768 N N . ILE A 1 103 ? 4.621 -32.562 -20 1 98.81 103 ILE A N 1
ATOM 769 C CA . ILE A 1 103 ? 4.727 -31.594 -21.094 1 98.81 103 ILE A CA 1
ATOM 770 C C . ILE A 1 103 ? 5.695 -30.484 -20.703 1 98.81 103 ILE A C 1
ATOM 772 O O . ILE A 1 103 ? 6.184 -29.75 -21.578 1 98.81 103 ILE A O 1
ATOM 776 N N . VAL A 1 104 ? 5.953 -30.219 -19.484 1 98.62 104 VAL A N 1
ATOM 777 C CA . VAL A 1 104 ? 7.039 -29.438 -18.906 1 98.62 104 VAL A CA 1
ATOM 778 C C . VAL A 1 104 ? 7.758 -30.25 -17.844 1 98.62 104 VAL A C 1
ATOM 780 O O . VAL A 1 104 ? 7.125 -30.781 -16.922 1 98.62 104 VAL A O 1
ATOM 783 N N . ASP A 1 105 ? 9.07 -30.391 -17.953 1 98.44 105 ASP A N 1
ATOM 784 C CA . ASP A 1 105 ? 9.75 -31.297 -17.016 1 98.44 105 ASP A CA 1
ATOM 785 C C . ASP A 1 105 ? 11.047 -30.688 -16.516 1 98.44 105 ASP A C 1
ATOM 787 O O . ASP A 1 105 ? 11.898 -31.375 -15.961 1 98.44 105 ASP A O 1
ATOM 791 N N . ASP A 1 106 ? 11.156 -29.375 -16.672 1 98.12 106 ASP A N 1
ATOM 792 C CA . ASP A 1 106 ? 12.469 -28.797 -16.422 1 98.12 106 ASP A CA 1
ATOM 793 C C . ASP A 1 106 ? 12.367 -27.562 -15.523 1 98.12 106 ASP A C 1
ATOM 795 O O . ASP A 1 106 ? 13.258 -26.719 -15.523 1 98.12 106 ASP A O 1
ATOM 799 N N . VAL A 1 107 ? 11.281 -27.406 -14.766 1 98.38 107 VAL A N 1
ATOM 800 C CA . VAL A 1 107 ? 11.219 -26.328 -13.773 1 98.38 107 VAL A CA 1
ATOM 801 C C . VAL A 1 107 ? 12.039 -26.719 -12.547 1 98.38 107 VAL A C 1
ATOM 803 O O . VAL A 1 107 ? 11.805 -27.766 -11.938 1 98.38 107 VAL A O 1
ATOM 806 N N . PRO A 1 108 ? 12.938 -25.891 -12.148 1 97.62 108 PRO A N 1
ATOM 807 C CA . PRO A 1 108 ? 13.867 -26.281 -11.078 1 97.62 108 PRO A CA 1
ATOM 808 C C . PRO A 1 108 ? 13.156 -26.516 -9.742 1 97.62 108 PRO A C 1
ATOM 810 O O . PRO A 1 108 ? 12.117 -25.906 -9.477 1 97.62 108 PRO A O 1
ATOM 813 N N . TYR A 1 109 ? 13.742 -27.391 -8.984 1 97.69 109 TYR A N 1
ATOM 814 C CA . TYR A 1 109 ? 13.414 -27.703 -7.602 1 97.69 109 TYR A CA 1
ATOM 815 C C . TYR A 1 109 ? 14.594 -27.422 -6.68 1 97.69 109 TYR A C 1
ATOM 817 O O . TYR A 1 109 ? 15.742 -27.719 -7.023 1 97.69 109 TYR A O 1
ATOM 825 N N . LYS A 1 110 ? 14.289 -26.812 -5.516 1 97.38 110 LYS A N 1
ATOM 826 C CA . LYS A 1 110 ? 15.344 -26.578 -4.531 1 97.38 110 LYS A CA 1
ATOM 827 C C . LYS A 1 110 ? 15.664 -27.844 -3.754 1 97.38 110 LYS A C 1
ATOM 829 O O . LYS A 1 110 ? 14.859 -28.297 -2.936 1 97.38 110 LYS A O 1
ATOM 834 N N . MET A 1 111 ? 16.906 -28.359 -3.801 1 96.12 111 MET A N 1
ATOM 835 C CA . MET A 1 111 ? 17.281 -29.656 -3.229 1 96.12 111 MET A CA 1
ATOM 836 C C . MET A 1 111 ? 17.719 -29.5 -1.775 1 96.12 111 MET A C 1
ATOM 838 O O . MET A 1 111 ? 17.422 -30.359 -0.94 1 96.12 111 MET A O 1
ATOM 842 N N . LYS A 1 112 ? 18.422 -28.391 -1.485 1 95.25 112 LYS A N 1
ATOM 843 C CA . LYS A 1 112 ? 19.109 -28.281 -0.196 1 95.25 112 LYS A CA 1
ATOM 844 C C . LYS A 1 112 ? 18.578 -27.094 0.605 1 95.25 112 LYS A C 1
ATOM 846 O O . LYS A 1 112 ? 18.219 -26.062 0.035 1 95.25 112 LYS A O 1
ATOM 851 N N . ALA A 1 113 ? 18.578 -27.25 1.882 1 94.75 113 ALA A N 1
ATOM 852 C CA . ALA A 1 113 ? 18.203 -26.156 2.779 1 94.75 113 ALA A CA 1
ATOM 853 C C . ALA A 1 113 ? 19.25 -25.047 2.756 1 94.75 113 ALA A C 1
ATOM 855 O O . ALA A 1 113 ? 20.422 -25.297 2.461 1 94.75 113 ALA A O 1
ATOM 856 N N . SER A 1 114 ? 18.844 -23.844 2.912 1 91.88 114 SER A N 1
ATOM 857 C CA . SER A 1 114 ? 19.719 -22.688 3.1 1 91.88 114 SER A CA 1
ATOM 858 C C . SER A 1 114 ? 19.391 -21.953 4.406 1 91.88 114 SER A C 1
ATOM 860 O O . SER A 1 114 ? 18.422 -22.281 5.078 1 91.88 114 SER A O 1
ATOM 862 N N . ASP A 1 115 ? 20.297 -21.047 4.766 1 87.62 115 ASP A N 1
ATOM 863 C CA . ASP A 1 115 ? 20.125 -20.281 5.992 1 87.62 115 ASP A CA 1
ATOM 864 C C . ASP A 1 115 ? 19.281 -19.031 5.734 1 87.62 115 ASP A C 1
ATOM 866 O O . ASP A 1 115 ? 19.75 -17.906 5.918 1 87.62 115 ASP A O 1
ATOM 870 N N . HIS A 1 116 ? 18.125 -19.188 5.227 1 89.75 116 HIS A N 1
ATOM 871 C CA . HIS A 1 116 ? 17.109 -18.172 4.988 1 89.75 116 HIS A CA 1
ATOM 872 C C . HIS A 1 116 ? 15.789 -18.531 5.652 1 89.75 116 HIS A C 1
ATOM 874 O O . HIS A 1 116 ? 15.539 -19.703 5.961 1 89.75 116 HIS A O 1
ATOM 880 N N . PRO A 1 117 ? 15.016 -17.484 5.965 1 86.81 117 PRO A N 1
ATOM 881 C CA . PRO A 1 117 ? 13.656 -17.844 6.383 1 86.81 117 PRO A CA 1
ATOM 882 C C . PRO A 1 117 ? 12.945 -18.734 5.363 1 86.81 117 PRO A C 1
ATOM 884 O O . PRO A 1 117 ? 13.016 -18.484 4.16 1 86.81 117 PRO A O 1
ATOM 887 N N . PHE A 1 118 ? 12.32 -19.828 5.832 1 86.44 118 PHE A N 1
ATOM 888 C CA . PHE A 1 118 ? 11.594 -20.766 4.977 1 86.44 118 PHE A CA 1
ATOM 889 C C . PHE A 1 118 ? 12.5 -21.312 3.883 1 86.44 118 PHE A C 1
ATOM 891 O O . PHE A 1 118 ? 12.062 -21.5 2.744 1 86.44 118 PHE A O 1
ATOM 898 N N . GLY A 1 119 ? 13.742 -21.516 4.234 1 90.75 119 GLY A N 1
ATOM 899 C CA . GLY A 1 119 ? 14.766 -21.859 3.256 1 90.75 119 GLY A CA 1
ATOM 900 C C . GLY A 1 119 ? 14.977 -23.344 3.1 1 90.75 119 GLY A C 1
ATOM 901 O O . GLY A 1 119 ? 16.031 -23.781 2.619 1 90.75 119 GLY A O 1
ATOM 902 N N . GLY A 1 120 ? 14.023 -24.156 3.436 1 94.25 120 GLY A N 1
ATOM 903 C CA . GLY A 1 120 ? 14.141 -25.609 3.287 1 94.25 120 GLY A CA 1
ATOM 904 C C . GLY A 1 120 ? 14.008 -26.062 1.85 1 94.25 120 GLY A C 1
ATOM 905 O O . GLY A 1 120 ? 13.75 -25.266 0.953 1 94.25 120 GLY A O 1
ATOM 906 N N . PRO A 1 121 ? 14.25 -27.391 1.667 1 96.44 121 PRO A N 1
ATOM 907 C CA . PRO A 1 121 ? 14 -27.953 0.334 1 96.44 121 PRO A CA 1
ATOM 908 C C . PRO A 1 121 ? 12.578 -27.688 -0.156 1 96.44 121 PRO A C 1
ATOM 910 O O . PRO A 1 121 ? 11.633 -27.719 0.636 1 96.44 121 PRO A O 1
ATOM 913 N N . GLY A 1 122 ? 12.484 -27.422 -1.453 1 97.12 122 GLY A N 1
ATOM 914 C CA . GLY A 1 122 ? 11.172 -27.234 -2.053 1 97.12 122 GLY A CA 1
ATOM 915 C C . GLY A 1 122 ? 10.641 -25.812 -1.899 1 97.12 122 GLY A C 1
ATOM 916 O O . GLY A 1 122 ? 9.492 -25.531 -2.24 1 97.12 122 GLY A O 1
ATOM 917 N N . ALA A 1 123 ? 11.531 -24.891 -1.485 1 95.88 123 ALA A N 1
ATOM 918 C CA . ALA A 1 123 ? 11.086 -23.5 -1.333 1 95.88 123 ALA A CA 1
ATOM 919 C C . ALA A 1 123 ? 10.812 -22.859 -2.691 1 95.88 123 ALA A C 1
ATOM 921 O O . ALA A 1 123 ? 11.555 -23.078 -3.648 1 95.88 123 ALA A O 1
ATOM 922 N N . HIS A 1 124 ? 9.742 -22.062 -2.766 1 96.5 124 HIS A N 1
ATOM 923 C CA . HIS A 1 124 ? 9.398 -21.188 -3.877 1 96.5 124 HIS A CA 1
ATOM 924 C C . HIS A 1 124 ? 9.234 -21.984 -5.172 1 96.5 124 HIS A C 1
ATOM 926 O O . HIS A 1 124 ? 9.93 -21.719 -6.156 1 96.5 124 HIS A O 1
ATOM 932 N N . ASN A 1 125 ? 8.227 -22.734 -5.227 1 94.5 125 ASN A N 1
ATOM 933 C CA . ASN A 1 125 ? 7.957 -23.578 -6.395 1 94.5 125 ASN A CA 1
ATOM 934 C C . ASN A 1 125 ? 6.953 -22.922 -7.336 1 94.5 125 ASN A C 1
ATOM 936 O O . ASN A 1 125 ? 6.785 -23.359 -8.477 1 94.5 125 ASN A O 1
ATOM 940 N N . GLY A 1 126 ? 6.348 -21.859 -6.883 1 94.75 126 GLY A N 1
ATOM 941 C CA . GLY A 1 126 ? 5.176 -21.422 -7.621 1 94.75 126 GLY A CA 1
ATOM 942 C C . GLY A 1 126 ? 4.066 -22.453 -7.656 1 94.75 126 GLY A C 1
ATOM 943 O O . GLY A 1 126 ? 3.693 -23 -6.621 1 94.75 126 GLY A O 1
ATOM 944 N N . GLY A 1 127 ? 3.529 -22.594 -9 1 95.12 127 GLY A N 1
ATOM 945 C CA . GLY A 1 127 ? 2.824 -23.844 -9.203 1 95.12 127 GLY A CA 1
ATOM 946 C C . GLY A 1 127 ? 1.359 -23.656 -9.547 1 95.12 127 GLY A C 1
ATOM 947 O O . GLY A 1 127 ? 0.568 -24.594 -9.453 1 95.12 127 GLY A O 1
ATOM 948 N N . ARG A 1 128 ? 0.915 -22.453 -9.883 1 98.19 128 ARG A N 1
ATOM 949 C CA . ARG A 1 128 ? -0.447 -22.297 -10.383 1 98.19 128 ARG A CA 1
ATOM 950 C C . ARG A 1 128 ? -0.528 -22.656 -11.867 1 98.19 128 ARG A C 1
ATOM 952 O O . ARG A 1 128 ? 0.38 -22.328 -12.641 1 98.19 128 ARG A O 1
ATOM 959 N N . VAL A 1 129 ? -1.612 -23.328 -12.234 1 98.56 129 VAL A N 1
ATOM 960 C CA . VAL A 1 129 ? -1.891 -23.719 -13.617 1 98.56 129 VAL A CA 1
ATOM 961 C C . VAL A 1 129 ? -3.293 -23.25 -14.008 1 98.56 129 VAL A C 1
ATOM 963 O O . VAL A 1 129 ? -4.273 -23.578 -13.328 1 98.56 129 VAL A O 1
ATOM 966 N N . ARG A 1 130 ? -3.334 -22.484 -15.07 1 98.38 130 ARG A N 1
ATOM 967 C CA . ARG A 1 130 ? -4.629 -21.984 -15.523 1 98.38 130 ARG A CA 1
ATOM 968 C C . ARG A 1 130 ? -4.656 -21.859 -17.047 1 98.38 130 ARG A C 1
ATOM 970 O O . ARG A 1 130 ? -3.654 -21.469 -17.656 1 98.38 130 ARG A O 1
ATOM 977 N N . PHE A 1 131 ? -5.801 -22.156 -17.641 1 98.56 131 PHE A N 1
ATOM 978 C CA . PHE A 1 131 ? -6.043 -21.781 -19.031 1 98.56 131 PHE A CA 1
ATOM 979 C C . PHE A 1 131 ? -6.578 -20.359 -19.109 1 98.56 131 PHE A C 1
ATOM 981 O O . PHE A 1 131 ? -7.469 -19.969 -18.359 1 98.56 131 PHE A O 1
ATOM 988 N N . ASN A 1 132 ? -6.004 -19.562 -19.969 1 98.5 132 ASN A N 1
ATOM 989 C CA . ASN A 1 132 ? -6.566 -18.266 -20.297 1 98.5 132 ASN A CA 1
ATOM 990 C C . ASN A 1 132 ? -7.715 -18.375 -21.297 1 98.5 132 ASN A C 1
ATOM 992 O O . ASN A 1 132 ? -7.5 -18.75 -22.453 1 98.5 132 ASN A O 1
ATOM 996 N N . PRO A 1 133 ? -8.898 -18.047 -20.891 1 95.94 133 PRO A N 1
ATOM 997 C CA . PRO A 1 133 ? -10.016 -18.188 -21.828 1 95.94 133 PRO A CA 1
ATOM 998 C C . PRO A 1 133 ? -9.898 -17.266 -23.031 1 95.94 133 PRO A C 1
ATOM 1000 O O . PRO A 1 133 ? -10.516 -17.516 -24.078 1 95.94 133 PRO A O 1
ATOM 1003 N N . GLY A 1 134 ? -9.18 -16.266 -22.938 1 95.62 134 GLY A N 1
ATOM 1004 C CA . GLY A 1 134 ? -9.039 -15.297 -24 1 95.62 134 GLY A CA 1
ATOM 1005 C C . GLY A 1 134 ? -8.164 -15.789 -25.141 1 95.62 134 GLY A C 1
ATOM 1006 O O . GLY A 1 134 ? -8.508 -15.617 -26.312 1 95.62 134 GLY A O 1
ATOM 1007 N N . ASP A 1 135 ? -7.102 -16.438 -24.797 1 97.44 135 ASP A N 1
ATOM 1008 C CA . ASP A 1 135 ? -6.176 -16.812 -25.875 1 97.44 135 ASP A CA 1
ATOM 1009 C C . ASP A 1 135 ? -6.086 -18.328 -26 1 97.44 135 ASP A C 1
ATOM 1011 O O . ASP A 1 135 ? -5.555 -18.844 -27 1 97.44 135 ASP A O 1
ATOM 1015 N N . GLY A 1 136 ? -6.586 -19.047 -25 1 97.62 136 GLY A N 1
ATOM 1016 C CA . GLY A 1 136 ? -6.688 -20.484 -25.094 1 97.62 136 GLY A CA 1
ATOM 1017 C C . GLY A 1 136 ? -5.418 -21.203 -24.672 1 97.62 136 GLY A C 1
ATOM 1018 O O . GLY A 1 136 ? -5.336 -22.438 -24.75 1 97.62 136 GLY A O 1
ATOM 1019 N N . TYR A 1 137 ? -4.43 -20.469 -24.156 1 98.81 137 TYR A N 1
ATOM 1020 C CA . TYR A 1 137 ? -3.168 -21.094 -23.766 1 98.81 137 TYR A CA 1
ATOM 1021 C C . TYR A 1 137 ? -3.154 -21.438 -22.297 1 98.81 137 TYR A C 1
ATOM 1023 O O . TYR A 1 137 ? -3.965 -20.922 -21.516 1 98.81 137 TYR A O 1
ATOM 1031 N N . LEU A 1 138 ? -2.283 -22.359 -21.984 1 98.81 138 LEU A N 1
ATOM 1032 C CA . LEU A 1 138 ? -2.004 -22.781 -20.609 1 98.81 138 LEU A CA 1
ATOM 1033 C C . LEU A 1 138 ? -0.881 -21.953 -20 1 98.81 138 LEU A C 1
ATOM 1035 O O . LEU A 1 138 ? 0.177 -21.781 -20.609 1 98.81 138 LEU A O 1
ATOM 1039 N N . TYR A 1 139 ? -1.177 -21.406 -18.859 1 98.94 139 TYR A N 1
ATOM 1040 C CA . TYR A 1 139 ? -0.181 -20.641 -18.125 1 98.94 139 TYR A CA 1
ATOM 1041 C C . TYR A 1 139 ? 0.291 -21.391 -16.875 1 98.94 139 TYR A C 1
ATOM 1043 O O . TYR A 1 139 ? -0.513 -22.016 -16.188 1 98.94 139 TYR A O 1
ATOM 1051 N N . LEU A 1 140 ? 1.577 -21.406 -16.688 1 98.88 140 LEU A N 1
ATOM 1052 C CA . LEU A 1 140 ? 2.209 -22.016 -15.523 1 98.88 140 LEU A CA 1
ATOM 1053 C C . LEU A 1 140 ? 3.064 -21 -14.773 1 98.88 140 LEU A C 1
ATOM 1055 O O . LEU A 1 140 ? 3.941 -20.359 -15.375 1 98.88 140 LEU A O 1
ATOM 1059 N N . THR A 1 141 ? 2.779 -20.797 -13.508 1 98.81 141 THR A N 1
ATOM 1060 C CA . THR A 1 141 ? 3.598 -19.891 -12.695 1 98.81 141 THR A CA 1
ATOM 1061 C C . THR A 1 141 ? 4.691 -20.672 -11.969 1 98.81 141 THR A C 1
ATOM 1063 O O . THR A 1 141 ? 4.5 -21.844 -11.609 1 98.81 141 THR A O 1
ATOM 1066 N N . THR A 1 142 ? 5.871 -20.047 -11.82 1 98.69 142 THR A N 1
ATOM 1067 C CA . THR A 1 142 ? 7.012 -20.688 -11.18 1 98.69 142 THR A CA 1
ATOM 1068 C C . THR A 1 142 ? 7.688 -19.734 -10.203 1 98.69 142 THR A C 1
ATOM 1070 O O . THR A 1 142 ? 7.285 -18.578 -10.086 1 98.69 142 THR A O 1
ATOM 1073 N N . GLY A 1 143 ? 8.648 -20.281 -9.414 1 98.25 143 GLY A N 1
ATOM 1074 C CA . GLY A 1 143 ? 9.336 -19.484 -8.406 1 98.25 143 GLY A CA 1
ATOM 1075 C C . GLY A 1 143 ? 10.844 -19.531 -8.547 1 98.25 143 GLY A C 1
ATOM 1076 O O . GLY A 1 143 ? 11.375 -20.234 -9.414 1 98.25 143 GLY A O 1
ATOM 1077 N N . ASP A 1 144 ? 11.523 -18.781 -7.664 1 97.88 144 ASP A N 1
ATOM 1078 C CA . ASP A 1 144 ? 12.961 -18.578 -7.836 1 97.88 144 ASP A CA 1
ATOM 1079 C C . ASP A 1 144 ? 13.758 -19.641 -7.082 1 97.88 144 ASP A C 1
ATOM 1081 O O . ASP A 1 144 ? 14.984 -19.688 -7.184 1 97.88 144 ASP A O 1
ATOM 1085 N N . THR A 1 145 ? 13.18 -20.453 -6.23 1 96.88 145 THR A N 1
ATOM 1086 C CA . THR A 1 145 ? 13.797 -21.562 -5.504 1 96.88 145 THR A CA 1
ATOM 1087 C C . THR A 1 145 ? 14.938 -21.062 -4.625 1 96.88 145 THR A C 1
ATOM 1089 O O . THR A 1 145 ? 15.922 -21.766 -4.414 1 96.88 145 THR A O 1
ATOM 1092 N N . HIS A 1 146 ? 14.906 -19.859 -4.277 1 96.25 146 HIS A N 1
ATOM 1093 C CA . HIS A 1 146 ? 15.969 -19.219 -3.514 1 96.25 146 HIS A CA 1
ATOM 1094 C C . HIS A 1 146 ? 17.297 -19.297 -4.246 1 96.25 146 HIS A C 1
ATOM 1096 O O . HIS A 1 146 ? 18.344 -19.484 -3.621 1 96.25 146 HIS A O 1
ATOM 1102 N N . ASN A 1 147 ? 17.297 -19.281 -5.484 1 96.06 147 ASN A N 1
ATOM 1103 C CA . ASN A 1 147 ? 18.469 -19.234 -6.344 1 96.06 147 ASN A CA 1
ATOM 1104 C C . ASN A 1 147 ? 18.562 -17.906 -7.086 1 96.06 147 ASN A C 1
ATOM 1106 O O . ASN A 1 147 ? 17.734 -17.609 -7.945 1 96.06 147 ASN A O 1
ATOM 1110 N N . GLY A 1 148 ? 19.625 -17.172 -6.797 1 96.12 148 GLY A N 1
ATOM 1111 C CA . GLY A 1 148 ? 19.766 -15.812 -7.309 1 96.12 148 GLY A CA 1
ATOM 1112 C C . GLY A 1 148 ? 19.844 -15.758 -8.82 1 96.12 148 GLY A C 1
ATOM 1113 O O . GLY A 1 148 ? 19.484 -14.75 -9.43 1 96.12 148 GLY A O 1
ATOM 1114 N N . GLN A 1 149 ? 20.172 -16.797 -9.477 1 96.19 149 GLN A N 1
ATOM 1115 C CA . GLN A 1 149 ? 20.406 -16.797 -10.922 1 96.19 149 GLN A CA 1
ATOM 1116 C C . GLN A 1 149 ? 19.109 -17.016 -11.695 1 96.19 149 GLN A C 1
ATOM 1118 O O . GLN A 1 149 ? 19 -16.609 -12.852 1 96.19 149 GLN A O 1
ATOM 1123 N N . VAL A 1 150 ? 18.156 -17.578 -11.117 1 97.81 150 VAL A N 1
ATOM 1124 C CA . VAL A 1 150 ? 17 -18.141 -11.797 1 97.81 150 VAL A CA 1
ATOM 1125 C C . VAL A 1 150 ? 16.141 -17.031 -12.391 1 97.81 150 VAL A C 1
ATOM 1127 O O . VAL A 1 150 ? 15.734 -17.094 -13.555 1 97.81 150 VAL A O 1
ATOM 1130 N N . PRO A 1 151 ? 15.945 -15.906 -11.703 1 98.44 151 PRO A N 1
ATOM 1131 C CA . PRO A 1 151 ? 14.953 -14.938 -12.172 1 98.44 151 PRO A CA 1
ATOM 1132 C C . PRO A 1 151 ? 15.328 -14.297 -13.5 1 98.44 151 PRO A C 1
ATOM 1134 O O . PRO A 1 151 ? 14.477 -14.133 -14.375 1 98.44 151 PRO A O 1
ATOM 1137 N N . GLN A 1 152 ? 16.594 -14.023 -13.641 1 98 152 GLN A N 1
ATOM 1138 C CA . GLN A 1 152 ? 17 -13.289 -14.828 1 98 152 GLN A CA 1
ATOM 1139 C C . GLN A 1 152 ? 17.688 -14.219 -15.836 1 98 152 GLN A C 1
ATOM 1141 O O . GLN A 1 152 ? 18.172 -13.766 -16.875 1 98 152 GLN A O 1
ATOM 1146 N N . SER A 1 153 ? 17.672 -15.547 -15.586 1 98.25 153 SER A N 1
ATOM 1147 C CA . SER A 1 153 ? 18.297 -16.5 -16.484 1 98.25 153 SER A CA 1
ATOM 1148 C C . SER A 1 153 ? 17.453 -16.75 -17.719 1 98.25 153 SER A C 1
ATOM 1150 O O . SER A 1 153 ? 16.234 -16.922 -17.625 1 98.25 153 SER A O 1
ATOM 1152 N N . PRO A 1 154 ? 18.094 -16.906 -18.828 1 98 154 PRO A N 1
ATOM 1153 C CA . PRO A 1 154 ? 17.328 -17.188 -20.031 1 98 154 PRO A CA 1
ATOM 1154 C C . PRO A 1 154 ? 16.891 -18.641 -20.125 1 98 154 PRO A C 1
ATOM 1156 O O . PRO A 1 154 ? 15.922 -18.953 -20.844 1 98 154 PRO A O 1
ATOM 1159 N N . THR A 1 155 ? 17.547 -19.484 -19.375 1 95.31 155 THR A N 1
ATOM 1160 C CA . THR A 1 155 ? 17.344 -20.891 -19.703 1 95.31 155 THR A CA 1
ATOM 1161 C C . THR A 1 155 ? 16.844 -21.672 -18.484 1 95.31 155 THR A C 1
ATOM 1163 O O . THR A 1 155 ? 16.359 -22.797 -18.594 1 95.31 155 THR A O 1
ATOM 1166 N N . MET A 1 156 ? 17.016 -21.094 -17.328 1 96.5 156 MET A N 1
ATOM 1167 C CA . MET A 1 156 ? 16.438 -21.734 -16.141 1 96.5 156 MET A CA 1
ATOM 1168 C C . MET A 1 156 ? 14.953 -21.406 -16 1 96.5 156 MET A C 1
ATOM 1170 O O . MET A 1 156 ? 14.586 -20.234 -15.859 1 96.5 156 MET A O 1
ATOM 1174 N N . MET A 1 157 ? 14.055 -22.344 -15.977 1 96.56 157 MET A N 1
ATOM 1175 C CA . MET A 1 157 ? 12.625 -22.156 -16.172 1 96.56 157 MET A CA 1
ATOM 1176 C C . MET A 1 157 ? 11.938 -21.844 -14.836 1 96.56 157 MET A C 1
ATOM 1178 O O . MET A 1 157 ? 10.711 -21.844 -14.75 1 96.56 157 MET A O 1
ATOM 1182 N N . GLY A 1 158 ? 12.602 -21.453 -13.875 1 97.69 158 GLY A N 1
ATOM 1183 C CA . GLY A 1 158 ? 12.039 -20.875 -12.664 1 97.69 158 GLY A CA 1
ATOM 1184 C C . GLY A 1 158 ? 11.891 -19.375 -12.734 1 97.69 158 GLY A C 1
ATOM 1185 O O . GLY A 1 158 ? 12.469 -18.719 -13.609 1 97.69 158 GLY A O 1
ATOM 1186 N N . SER A 1 159 ? 10.953 -18.828 -11.883 1 98.31 159 SER A N 1
ATOM 1187 C CA . SER A 1 159 ? 10.727 -17.391 -11.812 1 98.31 159 SER A CA 1
ATOM 1188 C C . SER A 1 159 ? 10.203 -16.859 -13.141 1 98.31 159 SER A C 1
ATOM 1190 O O . SER A 1 159 ? 10.602 -15.773 -13.578 1 98.31 159 SER A O 1
ATOM 1192 N N . LYS A 1 160 ? 9.445 -17.719 -13.82 1 98.69 160 LYS A N 1
ATOM 1193 C CA . LYS A 1 160 ? 8.773 -17.391 -15.07 1 98.69 160 LYS A CA 1
ATOM 1194 C C . LYS A 1 160 ? 7.27 -17.641 -14.969 1 98.69 160 LYS A C 1
ATOM 1196 O O . LYS A 1 160 ? 6.82 -18.391 -14.102 1 98.69 160 LYS A O 1
ATOM 1201 N N . VAL A 1 161 ? 6.562 -16.891 -15.758 1 98.88 161 VAL A N 1
ATOM 1202 C CA . VAL A 1 161 ? 5.246 -17.359 -16.172 1 98.88 161 VAL A CA 1
ATOM 1203 C C . VAL A 1 161 ? 5.324 -17.922 -17.594 1 98.88 161 VAL A C 1
ATOM 1205 O O . VAL A 1 161 ? 5.688 -17.219 -18.531 1 98.88 161 VAL A O 1
ATOM 1208 N N . LEU A 1 162 ? 5.055 -19.203 -17.656 1 98.88 162 LEU A N 1
ATOM 1209 C CA . LEU A 1 162 ? 5.059 -19.844 -18.969 1 98.88 162 LEU A CA 1
ATOM 1210 C C . LEU A 1 162 ? 3.691 -19.734 -19.641 1 98.88 162 LEU A C 1
ATOM 1212 O O . LEU A 1 162 ? 2.662 -19.75 -18.953 1 98.88 162 LEU A O 1
ATOM 1216 N N . ARG A 1 163 ? 3.75 -19.609 -20.938 1 98.94 163 ARG A N 1
ATOM 1217 C CA . ARG A 1 163 ? 2.568 -19.672 -21.781 1 98.94 163 ARG A CA 1
ATOM 1218 C C . ARG A 1 163 ? 2.766 -20.688 -22.906 1 98.94 163 ARG A C 1
ATOM 1220 O O . ARG A 1 163 ? 3.602 -20.484 -23.797 1 98.94 163 ARG A O 1
ATOM 1227 N N . ILE A 1 164 ? 1.948 -21.75 -22.875 1 98.94 164 ILE A N 1
ATOM 1228 C CA . ILE A 1 164 ? 2.211 -22.891 -23.719 1 98.94 164 ILE A CA 1
ATOM 1229 C C . ILE A 1 164 ? 0.891 -23.484 -24.219 1 98.94 164 ILE A C 1
ATOM 1231 O O . ILE A 1 164 ? -0.174 -23.172 -23.672 1 98.94 164 ILE A O 1
ATOM 1235 N N . ASP A 1 165 ? 0.997 -24.281 -25.25 1 98.69 165 ASP A N 1
ATOM 1236 C CA . ASP A 1 165 ? -0.17 -25.031 -25.703 1 98.69 165 ASP A CA 1
ATOM 1237 C C . ASP A 1 165 ? -0.308 -26.344 -24.922 1 98.69 165 ASP A C 1
ATOM 1239 O O . ASP A 1 165 ? 0.375 -26.547 -23.922 1 98.69 165 ASP A O 1
ATOM 1243 N N . THR A 1 166 ? -1.215 -27.188 -25.328 1 98.38 166 THR A N 1
ATOM 1244 C CA . THR A 1 166 ? -1.581 -28.391 -24.562 1 98.38 166 THR A CA 1
ATOM 1245 C C . THR A 1 166 ? -0.502 -29.453 -24.688 1 98.38 166 THR A C 1
ATOM 1247 O O . THR A 1 166 ? -0.523 -30.453 -23.969 1 98.38 166 THR A O 1
ATOM 1250 N N . ASP A 1 167 ? 0.532 -29.203 -25.516 1 98.19 167 ASP A N 1
ATOM 1251 C CA . ASP A 1 167 ? 1.639 -30.141 -25.688 1 98.19 167 ASP A CA 1
ATOM 1252 C C . ASP A 1 167 ? 2.92 -29.578 -25.062 1 98.19 167 ASP A C 1
ATOM 1254 O O . ASP A 1 167 ? 3.982 -30.203 -25.172 1 98.19 167 ASP A O 1
ATOM 1258 N N . GLY A 1 168 ? 2.852 -28.469 -24.453 1 98.5 168 GLY A N 1
ATOM 1259 C CA . GLY A 1 168 ? 4.004 -27.875 -23.797 1 98.5 168 GLY A CA 1
ATOM 1260 C C . GLY A 1 168 ? 4.84 -27 -24.719 1 98.5 168 GLY A C 1
ATOM 1261 O O . GLY A 1 168 ? 5.93 -26.562 -24.344 1 98.5 168 GLY A O 1
ATOM 1262 N N . THR A 1 169 ? 4.336 -26.781 -25.891 1 98.56 169 THR A N 1
ATOM 1263 C CA . THR A 1 169 ? 5.035 -25.922 -26.844 1 98.56 169 THR A CA 1
ATOM 1264 C C . THR A 1 169 ? 4.703 -24.453 -26.625 1 98.56 169 THR A C 1
ATOM 1266 O O . THR A 1 169 ? 3.549 -24.109 -26.344 1 98.56 169 THR A O 1
ATOM 1269 N N . ALA A 1 170 ? 5.688 -23.641 -26.797 1 98.75 170 ALA A N 1
ATOM 1270 C CA . ALA A 1 170 ? 5.52 -22.203 -26.609 1 98.75 170 ALA A CA 1
ATOM 1271 C C . ALA A 1 170 ? 4.43 -21.656 -27.516 1 98.75 170 ALA A C 1
ATOM 1273 O O . ALA A 1 170 ? 4.324 -22.047 -28.672 1 98.75 170 ALA A O 1
ATOM 1274 N N . ALA A 1 171 ? 3.598 -20.781 -26.969 1 98.81 171 ALA A N 1
ATOM 1275 C CA . ALA A 1 171 ? 2.756 -20 -27.875 1 98.81 171 ALA A CA 1
ATOM 1276 C C . ALA A 1 171 ? 3.604 -19.234 -28.891 1 98.81 171 ALA A C 1
ATOM 1278 O O . ALA A 1 171 ? 4.543 -18.531 -28.516 1 98.81 171 ALA A O 1
ATOM 1279 N N . PRO A 1 172 ? 3.252 -19.281 -30.125 1 98.5 172 PRO A N 1
ATOM 1280 C CA . PRO A 1 172 ? 4.07 -18.625 -31.156 1 98.5 172 PRO A CA 1
ATOM 1281 C C . PRO A 1 172 ? 4.148 -17.109 -30.969 1 98.5 172 PRO A C 1
ATOM 1283 O O . PRO A 1 172 ? 5.109 -16.484 -31.406 1 98.5 172 PRO A O 1
ATOM 1286 N N . GLU A 1 173 ? 3.189 -16.5 -30.266 1 98.25 173 GLU A N 1
ATOM 1287 C CA . GLU A 1 173 ? 3.109 -15.055 -30.078 1 98.25 173 GLU A CA 1
ATOM 1288 C C . GLU A 1 173 ? 4.004 -14.594 -28.922 1 98.25 173 GLU A C 1
ATOM 1290 O O . GLU A 1 173 ? 4.191 -13.398 -28.719 1 98.25 173 GLU A O 1
ATOM 1295 N N . ASN A 1 174 ? 4.594 -15.617 -28.203 1 98.81 174 ASN A N 1
ATOM 1296 C CA . ASN A 1 174 ? 5.488 -15.219 -27.109 1 98.81 174 ASN A CA 1
ATOM 1297 C C . ASN A 1 174 ? 6.664 -14.398 -27.641 1 98.81 174 ASN A C 1
ATOM 1299 O O . ASN A 1 174 ? 7.227 -14.703 -28.688 1 98.81 174 ASN A O 1
ATOM 1303 N N . THR A 1 175 ? 7.047 -13.266 -26.828 1 98.56 175 THR A N 1
ATOM 1304 C CA . THR A 1 175 ? 8.133 -12.391 -27.25 1 98.56 175 THR A CA 1
ATOM 1305 C C . THR A 1 175 ? 9.156 -12.219 -26.141 1 98.56 175 THR A C 1
ATOM 1307 O O . THR A 1 175 ? 9.539 -11.094 -25.812 1 98.56 175 THR A O 1
ATOM 1310 N N . PRO A 1 176 ? 9.641 -13.328 -25.594 1 98.38 176 PRO A N 1
ATOM 1311 C CA . PRO A 1 176 ? 10.734 -13.148 -24.641 1 98.38 176 PRO A CA 1
ATOM 1312 C C . PRO A 1 176 ? 11.984 -12.539 -25.266 1 98.38 176 PRO A C 1
ATOM 1314 O O . PRO A 1 176 ? 12.117 -12.531 -26.5 1 98.38 176 PRO A O 1
ATOM 1317 N N . PRO A 1 177 ? 12.883 -12 -24.438 1 98.19 177 PRO A N 1
ATOM 1318 C CA . PRO A 1 177 ? 14.117 -11.477 -25 1 98.19 177 PRO A CA 1
ATOM 1319 C C . PRO A 1 177 ? 14.906 -12.531 -25.781 1 98.19 177 PRO A C 1
ATOM 1321 O O . PRO A 1 177 ? 14.719 -13.727 -25.562 1 98.19 177 PRO A O 1
ATOM 1324 N N . VAL A 1 178 ? 15.828 -12.078 -26.672 1 97.69 178 VAL A N 1
ATOM 1325 C CA . VAL A 1 178 ? 16.656 -12.977 -27.469 1 97.69 178 VAL A CA 1
ATOM 1326 C C . VAL A 1 178 ? 17.453 -13.898 -26.547 1 97.69 178 VAL A C 1
ATOM 1328 O O . VAL A 1 178 ? 18.047 -13.445 -25.562 1 97.69 178 VAL A O 1
ATOM 1331 N N . GLY A 1 179 ? 17.359 -15.141 -26.797 1 98 179 GLY A N 1
ATOM 1332 C CA . GLY A 1 179 ? 18.141 -16.109 -26.031 1 98 179 GLY A CA 1
ATOM 1333 C C . GLY A 1 179 ? 17.328 -16.812 -24.953 1 98 179 GLY A C 1
ATOM 1334 O O . GLY A 1 179 ? 17.734 -17.844 -24.438 1 98 179 GLY A O 1
ATOM 1335 N N . PHE A 1 180 ? 16.203 -16.281 -24.672 1 98.56 180 PHE A N 1
ATOM 1336 C CA . PHE A 1 180 ? 15.367 -16.891 -23.641 1 98.56 180 PHE A CA 1
ATOM 1337 C C . PHE A 1 180 ? 14.609 -18.078 -24.219 1 98.56 180 PHE A C 1
ATOM 1339 O O . PHE A 1 180 ? 14.352 -18.141 -25.422 1 98.56 180 PHE A O 1
ATOM 1346 N N . ASP A 1 181 ? 14.32 -19.047 -23.359 1 98.62 181 ASP A N 1
ATOM 1347 C CA . ASP A 1 181 ? 13.383 -20.109 -23.734 1 98.62 181 ASP A CA 1
ATOM 1348 C C . ASP A 1 181 ? 12.078 -19.516 -24.266 1 98.62 181 ASP A C 1
ATOM 1350 O O . ASP A 1 181 ? 11.477 -18.641 -23.625 1 98.62 181 ASP A O 1
ATOM 1354 N N . LYS A 1 182 ? 11.531 -20.031 -25.312 1 98.69 182 LYS A N 1
ATOM 1355 C CA . LYS A 1 182 ? 10.391 -19.438 -26.016 1 98.69 182 LYS A CA 1
ATOM 1356 C C . LYS A 1 182 ? 9.102 -19.641 -25.219 1 98.69 182 LYS A C 1
ATOM 1358 O O . LYS A 1 182 ? 8.094 -18.984 -25.5 1 98.69 182 LYS A O 1
ATOM 1363 N N . ARG A 1 183 ? 9.055 -20.469 -24.281 1 98.81 183 ARG A N 1
ATOM 1364 C CA . ARG A 1 183 ? 7.879 -20.688 -23.438 1 98.81 183 ARG A CA 1
ATOM 1365 C C . ARG A 1 183 ? 7.668 -19.531 -22.469 1 98.81 183 ARG A C 1
ATOM 1367 O O . ARG A 1 183 ? 6.598 -19.406 -21.875 1 98.81 183 ARG A O 1
ATOM 1374 N N . THR A 1 184 ? 8.664 -18.672 -22.359 1 98.81 184 THR A N 1
ATOM 1375 C CA . THR A 1 184 ? 8.633 -17.594 -21.391 1 98.81 184 THR A CA 1
ATOM 1376 C C . THR A 1 184 ? 7.668 -16.5 -21.844 1 98.81 184 THR A C 1
ATOM 1378 O O . THR A 1 184 ? 7.895 -15.836 -22.859 1 98.81 184 THR A O 1
ATOM 1381 N N . TYR A 1 185 ? 6.625 -16.359 -21.109 1 98.88 185 TYR A N 1
ATOM 1382 C CA . TYR A 1 185 ? 5.734 -15.219 -21.297 1 98.88 185 TYR A CA 1
ATOM 1383 C C . TYR A 1 185 ? 6.25 -13.992 -20.562 1 98.88 185 TYR A C 1
ATOM 1385 O O . TYR A 1 185 ? 6.371 -12.914 -21.156 1 98.88 185 TYR A O 1
ATOM 1393 N N . THR A 1 186 ? 6.504 -14.086 -19.297 1 98.94 186 THR A N 1
ATOM 1394 C CA . THR A 1 186 ? 7.203 -13.078 -18.5 1 98.94 186 THR A CA 1
ATOM 1395 C C . THR A 1 186 ? 8.281 -13.727 -17.641 1 98.94 186 THR A C 1
ATOM 1397 O O . THR A 1 186 ? 8.289 -14.945 -17.453 1 98.94 186 THR A O 1
ATOM 1400 N N . TYR A 1 187 ? 9.227 -12.922 -17.141 1 98.88 187 TYR A N 1
ATOM 1401 C CA . TYR A 1 187 ? 10.352 -13.414 -16.344 1 98.88 187 TYR A CA 1
ATOM 1402 C C . TYR A 1 187 ? 10.711 -12.422 -15.25 1 98.88 187 TYR A C 1
ATOM 1404 O O . TYR A 1 187 ? 10.07 -11.375 -15.102 1 98.88 187 TYR A O 1
ATOM 1412 N N . GLY A 1 188 ? 11.648 -12.844 -14.438 1 98.75 188 GLY A N 1
ATOM 1413 C CA . GLY A 1 188 ? 12.102 -11.953 -13.383 1 98.75 188 GLY A CA 1
ATOM 1414 C C . GLY A 1 188 ? 11.148 -11.891 -12.203 1 98.75 188 GLY A C 1
ATOM 1415 O O . GLY A 1 188 ? 11.023 -10.852 -11.547 1 98.75 188 GLY A O 1
ATOM 1416 N N . HIS A 1 189 ? 10.406 -12.953 -11.945 1 98.69 189 HIS A N 1
ATOM 1417 C CA . HIS A 1 189 ? 9.5 -13.055 -10.805 1 98.69 189 HIS A CA 1
ATOM 1418 C C . HIS A 1 189 ? 10.203 -13.68 -9.602 1 98.69 189 HIS A C 1
ATOM 1420 O O . HIS A 1 189 ? 11.281 -14.266 -9.742 1 98.69 189 HIS A O 1
ATOM 1426 N N . ARG A 1 190 ? 9.617 -13.5 -8.445 1 98.19 190 ARG A N 1
ATOM 1427 C CA . ARG A 1 190 ? 10.141 -14.156 -7.254 1 98.19 190 ARG A CA 1
ATOM 1428 C C . ARG A 1 190 ? 9.453 -15.5 -7.027 1 98.19 190 ARG A C 1
ATOM 1430 O O . ARG A 1 190 ? 10.031 -16.562 -7.312 1 98.19 190 ARG A O 1
ATOM 1437 N N . ASN A 1 191 ? 8.25 -15.477 -6.613 1 97.56 191 ASN A N 1
ATOM 1438 C CA . ASN A 1 191 ? 7.449 -16.672 -6.359 1 97.56 191 ASN A CA 1
ATOM 1439 C C . ASN A 1 191 ? 5.98 -16.453 -6.711 1 97.56 191 ASN A C 1
ATOM 1441 O O . ASN A 1 191 ? 5.156 -16.188 -5.828 1 97.56 191 ASN A O 1
ATOM 1445 N N . VAL A 1 192 ? 5.641 -16.672 -7.98 1 98.38 192 VAL A N 1
ATOM 1446 C CA . VAL A 1 192 ? 4.285 -16.422 -8.461 1 98.38 192 VAL A CA 1
ATOM 1447 C C . VAL A 1 192 ? 3.357 -17.547 -8.008 1 98.38 192 VAL A C 1
ATOM 1449 O O . VAL A 1 192 ? 3.461 -18.688 -8.484 1 98.38 192 VAL A O 1
ATOM 1452 N N . GLN A 1 193 ? 2.42 -17.188 -7.164 1 97.38 193 GLN A N 1
ATOM 1453 C CA . GLN A 1 193 ? 1.551 -18.203 -6.574 1 97.38 193 GLN A CA 1
ATOM 1454 C C . GLN A 1 193 ? 0.16 -18.172 -7.199 1 97.38 193 GLN A C 1
ATOM 1456 O O . GLN A 1 193 ? -0.591 -19.141 -7.113 1 97.38 193 GLN A O 1
ATOM 1461 N N . GLY A 1 194 ? -0.206 -17.062 -7.711 1 98 194 GLY A N 1
ATOM 1462 C CA . GLY A 1 194 ? -1.527 -16.922 -8.305 1 98 194 GLY A CA 1
ATOM 1463 C C . GLY A 1 194 ? -1.508 -16.234 -9.648 1 98 194 GLY A C 1
ATOM 1464 O O . GLY A 1 194 ? -0.619 -15.43 -9.93 1 98 194 GLY A O 1
ATOM 1465 N N . ILE A 1 195 ? -2.482 -16.547 -10.43 1 98.5 195 ILE A N 1
ATOM 1466 C CA . ILE A 1 195 ? -2.695 -15.867 -11.703 1 98.5 195 ILE A CA 1
ATOM 1467 C C . ILE A 1 195 ? -4.18 -15.906 -12.062 1 98.5 195 ILE A C 1
ATOM 1469 O O . ILE A 1 195 ? -4.855 -16.906 -11.828 1 98.5 195 ILE A O 1
ATOM 1473 N N . ALA A 1 196 ? -4.68 -14.836 -12.508 1 98.12 196 ALA A N 1
ATOM 1474 C CA . ALA A 1 196 ? -6.035 -14.703 -13.023 1 98.12 196 ALA A CA 1
ATOM 1475 C C . ALA A 1 196 ? -6.055 -13.867 -14.305 1 98.12 196 ALA A C 1
ATOM 1477 O O . ALA A 1 196 ? -5.051 -13.242 -14.656 1 98.12 196 ALA A O 1
ATOM 1478 N N . PHE A 1 197 ? -7.145 -13.953 -15 1 97.81 197 PHE A N 1
ATOM 1479 C CA . PHE A 1 197 ? -7.27 -13.266 -16.281 1 97.81 197 PHE A CA 1
ATOM 1480 C C . PHE A 1 197 ? -8.438 -12.289 -16.25 1 97.81 197 PHE A C 1
ATOM 1482 O O . PHE A 1 197 ? -9.562 -12.672 -15.938 1 97.81 197 PHE A O 1
ATOM 1489 N N . HIS A 1 198 ? -8.164 -10.984 -16.531 1 96.69 198 HIS A N 1
ATOM 1490 C CA . HIS A 1 198 ? -9.203 -9.961 -16.562 1 96.69 198 HIS A CA 1
ATOM 1491 C C . HIS A 1 198 ? -10.367 -10.383 -17.453 1 96.69 198 HIS A C 1
ATOM 1493 O O . HIS A 1 198 ? -10.172 -10.75 -18.609 1 96.69 198 HIS A O 1
ATOM 1499 N N . PRO A 1 199 ? -11.547 -10.031 -16.719 1 91.25 199 PRO A N 1
ATOM 1500 C CA . PRO A 1 199 ? -12.703 -10.391 -17.547 1 91.25 199 PRO A CA 1
ATOM 1501 C C . PRO A 1 199 ? -12.922 -9.43 -18.703 1 91.25 199 PRO A C 1
ATOM 1503 O O . PRO A 1 199 ? -12.789 -8.219 -18.547 1 91.25 199 PRO A O 1
ATOM 1506 N N . GLY A 1 200 ? -12.859 -9.617 -19.875 1 90.62 200 GLY A N 1
ATOM 1507 C CA . GLY A 1 200 ? -13.062 -8.789 -21.062 1 90.62 200 GLY A CA 1
ATOM 1508 C C . GLY A 1 200 ? -11.852 -8.758 -21.969 1 90.62 200 GLY A C 1
ATOM 1509 O O . GLY A 1 200 ? -11.977 -8.953 -23.188 1 90.62 200 GLY A O 1
ATOM 1510 N N . THR A 1 201 ? -10.656 -8.555 -21.219 1 93.69 201 THR A N 1
ATOM 1511 C CA . THR A 1 201 ? -9.484 -8.352 -22.062 1 93.69 201 THR A CA 1
ATOM 1512 C C . THR A 1 201 ? -8.648 -9.625 -22.125 1 93.69 201 THR A C 1
ATOM 1514 O O . THR A 1 201 ? -7.797 -9.773 -23.016 1 93.69 201 THR A O 1
ATOM 1517 N N . GLY A 1 202 ? -8.758 -10.508 -21.141 1 96 202 GLY A N 1
ATOM 1518 C CA . GLY A 1 202 ? -7.926 -11.695 -21.062 1 96 202 GLY A CA 1
ATOM 1519 C C . GLY A 1 202 ? -6.527 -11.406 -20.562 1 96 202 GLY A C 1
ATOM 1520 O O . GLY A 1 202 ? -5.676 -12.305 -20.531 1 96 202 GLY A O 1
ATOM 1521 N N . THR A 1 203 ? -6.273 -10.195 -20.078 1 97 203 THR A N 1
ATOM 1522 C CA . THR A 1 203 ? -4.953 -9.805 -19.594 1 97 203 THR A CA 1
ATOM 1523 C C . THR A 1 203 ? -4.586 -10.586 -18.328 1 97 203 THR A C 1
ATOM 1525 O O . THR A 1 203 ? -5.348 -10.602 -17.359 1 97 203 THR A O 1
ATOM 1528 N N . PRO A 1 204 ? -3.41 -11.242 -18.391 1 98.38 204 PRO A N 1
ATOM 1529 C CA . PRO A 1 204 ? -2.998 -11.977 -17.188 1 98.38 204 PRO A CA 1
ATOM 1530 C C . PRO A 1 204 ? -2.535 -11.062 -16.062 1 98.38 204 PRO A C 1
ATOM 1532 O O . PRO A 1 204 ? -1.817 -10.086 -16.312 1 98.38 204 PRO A O 1
ATOM 1535 N N . ILE A 1 205 ? -3.01 -11.328 -14.891 1 98.5 205 ILE A N 1
ATOM 1536 C CA . ILE A 1 205 ? -2.596 -10.617 -13.68 1 98.5 205 ILE A CA 1
ATOM 1537 C C . ILE A 1 205 ? -2.096 -11.617 -12.641 1 98.5 205 ILE A C 1
ATOM 1539 O O . ILE A 1 205 ? -2.783 -12.586 -12.32 1 98.5 205 ILE A O 1
ATOM 1543 N N . ALA A 1 206 ? -0.875 -11.375 -12.133 1 98.38 206 ALA A N 1
ATOM 1544 C CA . ALA A 1 206 ? -0.238 -12.328 -11.227 1 98.38 206 ALA A CA 1
ATOM 1545 C C . ALA A 1 206 ? -0.264 -11.82 -9.789 1 98.38 206 ALA A C 1
ATOM 1547 O O . ALA A 1 206 ? -0.266 -10.609 -9.547 1 98.38 206 ALA A O 1
ATOM 1548 N N . ALA A 1 207 ? -0.364 -12.727 -8.867 1 97.94 207 ALA A N 1
ATOM 1549 C CA . ALA A 1 207 ? -0.167 -12.516 -7.434 1 97.94 207 ALA A CA 1
ATOM 1550 C C . ALA A 1 207 ? 1.083 -13.234 -6.938 1 97.94 207 ALA A C 1
ATOM 1552 O O . ALA A 1 207 ? 1.215 -14.453 -7.109 1 97.94 207 ALA A O 1
ATOM 1553 N N . GLU A 1 208 ? 1.978 -12.5 -6.309 1 97.12 208 GLU A N 1
ATOM 1554 C CA . GLU A 1 208 ? 3.266 -13.109 -5.996 1 97.12 208 GLU A CA 1
ATOM 1555 C C . GLU A 1 208 ? 3.74 -12.719 -4.598 1 97.12 208 GLU A C 1
ATOM 1557 O O . GLU A 1 208 ? 3.5 -11.594 -4.152 1 97.12 208 GLU A O 1
ATOM 1562 N N . HIS A 1 209 ? 4.457 -13.672 -3.934 1 96 209 HIS A N 1
ATOM 1563 C CA . HIS A 1 209 ? 5.043 -13.469 -2.613 1 96 209 HIS A CA 1
ATOM 1564 C C . HIS A 1 209 ? 6.195 -12.461 -2.674 1 96 209 HIS A C 1
ATOM 1566 O O . HIS A 1 209 ? 7.023 -12.523 -3.586 1 96 209 HIS A O 1
ATOM 1572 N N . GLY A 1 210 ? 6.207 -11.594 -1.654 1 94.62 210 GLY A N 1
ATOM 1573 C CA . GLY A 1 210 ? 7.32 -10.664 -1.534 1 94.62 210 GLY A CA 1
ATOM 1574 C C . GLY A 1 210 ? 8.461 -11.211 -0.69 1 94.62 210 GLY A C 1
ATOM 1575 O O . GLY A 1 210 ? 8.32 -12.258 -0.058 1 94.62 210 GLY A O 1
ATOM 1576 N N . PRO A 1 211 ? 9.633 -10.523 -0.765 1 92.25 211 PRO A N 1
ATOM 1577 C CA . PRO A 1 211 ? 10.812 -10.906 0.015 1 92.25 211 PRO A CA 1
ATOM 1578 C C . PRO A 1 211 ? 10.812 -10.305 1.417 1 92.25 211 PRO A C 1
ATOM 1580 O O . PRO A 1 211 ? 11.68 -9.492 1.74 1 92.25 211 PRO A O 1
ATOM 1583 N N . TRP A 1 212 ? 9.898 -10.711 2.211 1 88.19 212 TRP A N 1
ATOM 1584 C CA . TRP A 1 212 ? 9.75 -10.25 3.586 1 88.19 212 TRP A CA 1
ATOM 1585 C C . TRP A 1 212 ? 9.188 -8.828 3.629 1 88.19 212 TRP A C 1
ATOM 1587 O O . TRP A 1 212 ? 9.148 -8.203 4.688 1 88.19 212 TRP A O 1
ATOM 1597 N N . HIS A 1 213 ? 9 -8.336 2.451 1 88.69 213 HIS A N 1
ATOM 1598 C CA . HIS A 1 213 ? 8.234 -7.105 2.299 1 88.69 213 HIS A CA 1
ATOM 1599 C C . HIS A 1 213 ? 7.469 -7.094 0.981 1 88.69 213 HIS A C 1
ATOM 1601 O O . HIS A 1 213 ? 7.852 -7.777 0.029 1 88.69 213 HIS A O 1
ATOM 1607 N N . SER A 1 214 ? 6.375 -6.527 0.828 1 91.69 214 SER A N 1
ATOM 1608 C CA . SER A 1 214 ? 5.605 -6.105 -0.335 1 91.69 214 SER A CA 1
ATOM 1609 C C . SER A 1 214 ? 5.176 -7.301 -1.181 1 91.69 214 SER A C 1
ATOM 1611 O O . SER A 1 214 ? 5.801 -7.602 -2.199 1 91.69 214 SER A O 1
ATOM 1613 N N . ASP A 1 215 ? 4.219 -8.016 -0.877 1 95.88 215 ASP A N 1
ATOM 1614 C CA . ASP A 1 215 ? 3.557 -8.82 -1.902 1 95.88 215 ASP A CA 1
ATOM 1615 C C . ASP A 1 215 ? 3.096 -7.945 -3.068 1 95.88 215 ASP A C 1
ATOM 1617 O O . ASP A 1 215 ? 2.758 -6.773 -2.877 1 95.88 215 ASP A O 1
ATOM 1621 N N . GLU A 1 216 ? 3.119 -8.57 -4.289 1 97.06 216 GLU A N 1
ATOM 1622 C CA . GLU A 1 216 ? 2.779 -7.715 -5.422 1 97.06 216 GLU A CA 1
ATOM 1623 C C . GLU A 1 216 ? 1.704 -8.359 -6.297 1 97.06 216 GLU A C 1
ATOM 1625 O O . GLU A 1 216 ? 1.698 -9.578 -6.488 1 97.06 216 GLU A O 1
ATOM 1630 N N . ILE A 1 217 ? 0.806 -7.535 -6.77 1 97.56 217 ILE A N 1
ATOM 1631 C CA . ILE A 1 217 ? -0.072 -7.828 -7.898 1 97.56 217 ILE A CA 1
ATOM 1632 C C . ILE A 1 217 ? 0.43 -7.102 -9.148 1 97.56 217 ILE A C 1
ATOM 1634 O O . ILE A 1 217 ? 0.615 -5.883 -9.133 1 97.56 217 ILE A O 1
ATOM 1638 N N . THR A 1 218 ? 0.651 -7.832 -10.219 1 98 218 THR A N 1
ATOM 1639 C CA . THR A 1 218 ? 1.275 -7.254 -11.398 1 98 218 THR A CA 1
ATOM 1640 C C . THR A 1 218 ? 0.506 -7.637 -12.664 1 98 218 THR A C 1
ATOM 1642 O O . THR A 1 218 ? 0.182 -8.812 -12.859 1 98 218 THR A O 1
ATOM 1645 N N . VAL A 1 219 ? 0.194 -6.594 -13.438 1 97.94 219 VAL A N 1
ATOM 1646 C CA . VAL A 1 219 ? -0.332 -6.844 -14.781 1 97.94 219 VAL A CA 1
ATOM 1647 C C . VAL A 1 219 ? 0.796 -7.305 -15.703 1 97.94 219 VAL A C 1
ATOM 1649 O O . VAL A 1 219 ? 1.79 -6.594 -15.875 1 97.94 219 VAL A O 1
ATOM 1652 N N . LEU A 1 220 ? 0.611 -8.508 -16.281 1 98.5 220 LEU A N 1
ATOM 1653 C CA . LEU A 1 220 ? 1.694 -9.094 -17.062 1 98.5 220 LEU A CA 1
ATOM 1654 C C . LEU A 1 220 ? 1.612 -8.648 -18.531 1 98.5 220 LEU A C 1
ATOM 1656 O O . LEU A 1 220 ? 0.518 -8.5 -19.078 1 98.5 220 LEU A O 1
ATOM 1660 N N . ARG A 1 221 ? 2.773 -8.453 -19.047 1 98.12 221 ARG A N 1
ATOM 1661 C CA . ARG A 1 221 ? 2.932 -8.133 -20.469 1 98.12 221 ARG A CA 1
ATOM 1662 C C . ARG A 1 221 ? 3.863 -9.125 -21.156 1 98.12 221 ARG A C 1
ATOM 1664 O O . ARG A 1 221 ? 4.883 -9.516 -20.578 1 98.12 221 ARG A O 1
ATOM 1671 N N . ASN A 1 222 ? 3.473 -9.477 -22.359 1 98.75 222 ASN A N 1
ATOM 1672 C CA . ASN A 1 222 ? 4.266 -10.43 -23.141 1 98.75 222 ASN A CA 1
ATOM 1673 C C . ASN A 1 222 ? 5.715 -9.977 -23.266 1 98.75 222 ASN A C 1
ATOM 1675 O O . ASN A 1 222 ? 5.984 -8.891 -23.797 1 98.75 222 ASN A O 1
ATOM 1679 N N . GLY A 1 223 ? 6.617 -10.812 -22.766 1 98.75 223 GLY A N 1
ATOM 1680 C CA . GLY A 1 223 ? 8.039 -10.508 -22.797 1 98.75 223 GLY A CA 1
ATOM 1681 C C . GLY A 1 223 ? 8.492 -9.641 -21.641 1 98.75 223 GLY A C 1
ATOM 1682 O O . GLY A 1 223 ? 9.672 -9.297 -21.531 1 98.75 223 GLY A O 1
ATOM 1683 N N . GLY A 1 224 ? 7.598 -9.352 -20.734 1 98.81 224 GLY A N 1
ATOM 1684 C CA . GLY A 1 224 ? 7.883 -8.391 -19.688 1 98.81 224 GLY A CA 1
ATOM 1685 C C . GLY A 1 224 ? 8.797 -8.953 -18.609 1 98.81 224 GLY A C 1
ATOM 1686 O O . GLY A 1 224 ? 8.773 -10.156 -18.328 1 98.81 224 GLY A O 1
ATOM 1687 N N . ASN A 1 225 ? 9.594 -8.078 -18.016 1 98.81 225 ASN A N 1
ATOM 1688 C CA . ASN A 1 225 ? 10.438 -8.352 -16.844 1 98.81 225 ASN A CA 1
ATOM 1689 C C . ASN A 1 225 ? 9.797 -7.84 -15.562 1 98.81 225 ASN A C 1
ATOM 1691 O O . ASN A 1 225 ? 9.43 -6.668 -15.469 1 98.81 225 ASN A O 1
ATOM 1695 N N . ALA A 1 226 ? 9.711 -8.719 -14.602 1 98.62 226 ALA A N 1
ATOM 1696 C CA . ALA A 1 226 ? 9.094 -8.305 -13.336 1 98.62 226 ALA A CA 1
ATOM 1697 C C . ALA A 1 226 ? 10.109 -7.602 -12.445 1 98.62 226 ALA A C 1
ATOM 1699 O O . ALA A 1 226 ? 9.75 -7.039 -11.406 1 98.62 226 ALA A O 1
ATOM 1700 N N . GLY A 1 227 ? 11.359 -7.672 -12.766 1 98.19 227 GLY A N 1
ATOM 1701 C CA . GLY A 1 227 ? 12.359 -6.805 -12.164 1 98.19 227 GLY A CA 1
ATOM 1702 C C . GLY A 1 227 ? 13 -7.402 -10.922 1 98.19 227 GLY A C 1
ATOM 1703 O O . GLY A 1 227 ? 13.781 -6.738 -10.242 1 98.19 227 GLY A O 1
ATOM 1704 N N . TRP A 1 228 ? 12.703 -8.625 -10.531 1 98.44 228 TRP A N 1
ATOM 1705 C CA . TRP A 1 228 ? 13.305 -9.281 -9.375 1 98.44 228 TRP A CA 1
ATOM 1706 C C . TRP A 1 228 ? 14.711 -9.789 -9.711 1 98.44 228 TRP A C 1
ATOM 1708 O O . TRP A 1 228 ? 14.891 -10.547 -10.664 1 98.44 228 TRP A O 1
ATOM 1718 N N . ASP A 1 229 ? 15.719 -9.344 -8.977 1 97.69 229 ASP A N 1
ATOM 1719 C CA . ASP A 1 229 ? 17.094 -9.781 -9.141 1 97.69 229 ASP A CA 1
ATOM 1720 C C . ASP A 1 229 ? 17.797 -9.906 -7.789 1 97.69 229 ASP A C 1
ATOM 1722 O O . ASP A 1 229 ? 18.422 -8.953 -7.309 1 97.69 229 ASP A O 1
ATOM 1726 N N . PRO A 1 230 ? 17.719 -11.086 -7.184 1 96.88 230 PRO A N 1
ATOM 1727 C CA . PRO A 1 230 ? 18.297 -11.297 -5.852 1 96.88 230 PRO A CA 1
ATOM 1728 C C . PRO A 1 230 ? 19.766 -11.742 -5.906 1 96.88 230 PRO A C 1
ATOM 1730 O O . PRO A 1 230 ? 20.281 -12.273 -4.922 1 96.88 230 PRO A O 1
ATOM 1733 N N . ARG A 1 231 ? 20.547 -11.656 -7.09 1 97.12 231 ARG A N 1
ATOM 1734 C CA . ARG A 1 231 ? 21.969 -12 -7.184 1 97.12 231 ARG A CA 1
ATOM 1735 C C . ARG A 1 231 ? 22.812 -11.094 -6.297 1 97.12 231 ARG A C 1
ATOM 1737 O O . ARG A 1 231 ? 22.547 -9.891 -6.195 1 97.12 231 ARG A O 1
ATOM 1744 N N . PRO A 1 232 ? 23.75 -11.656 -5.645 1 95.12 232 PRO A N 1
ATOM 1745 C CA . PRO A 1 232 ? 24.734 -10.805 -4.977 1 95.12 232 PRO A CA 1
ATOM 1746 C C . PRO A 1 232 ? 25.531 -9.945 -5.957 1 95.12 232 PRO A C 1
ATOM 1748 O O . PRO A 1 232 ? 25.547 -10.227 -7.156 1 95.12 232 PRO A O 1
ATOM 1751 N N . ASN A 1 233 ? 26.094 -8.812 -5.418 1 92.5 233 ASN A N 1
ATOM 1752 C CA . ASN A 1 233 ? 26.969 -7.918 -6.172 1 92.5 233 ASN A CA 1
ATOM 1753 C C . ASN A 1 233 ? 26.234 -7.277 -7.348 1 92.5 233 ASN A C 1
ATOM 1755 O O . ASN A 1 233 ? 26.812 -7.102 -8.422 1 92.5 233 ASN A O 1
ATOM 1759 N N . MET A 1 234 ? 24.969 -7.141 -7.18 1 87.5 234 MET A N 1
ATOM 1760 C CA . MET A 1 234 ? 24.109 -6.395 -8.094 1 87.5 234 MET A CA 1
ATOM 1761 C C . MET A 1 234 ? 23.547 -5.152 -7.418 1 87.5 234 MET A C 1
ATOM 1763 O O . MET A 1 234 ? 23.328 -5.141 -6.203 1 87.5 234 MET A O 1
ATOM 1767 N N . ALA A 1 235 ? 23.312 -4.062 -8.203 1 83.44 235 ALA A N 1
ATOM 1768 C CA . ALA A 1 235 ? 22.609 -2.869 -7.742 1 83.44 235 ALA A CA 1
ATOM 1769 C C . ALA A 1 235 ? 23.25 -2.305 -6.48 1 83.44 235 ALA A C 1
ATOM 1771 O O . ALA A 1 235 ? 22.562 -1.935 -5.531 1 83.44 235 ALA A O 1
ATOM 1772 N N . GLY A 1 236 ? 24.516 -2.391 -6.387 1 83.31 236 GLY A N 1
ATOM 1773 C CA . GLY A 1 236 ? 25.281 -1.804 -5.293 1 83.31 236 GLY A CA 1
ATOM 1774 C C . GLY A 1 236 ? 25.406 -2.721 -4.094 1 83.31 236 GLY A C 1
ATOM 1775 O O . GLY A 1 236 ? 26.062 -2.377 -3.109 1 83.31 236 GLY A O 1
ATOM 1776 N N . ARG A 1 237 ? 24.828 -3.895 -4.188 1 89.06 237 ARG A N 1
ATOM 1777 C CA . ARG A 1 237 ? 24.891 -4.848 -3.086 1 89.06 237 ARG A CA 1
ATOM 1778 C C . ARG A 1 237 ? 26.188 -5.633 -3.115 1 89.06 237 ARG A C 1
ATOM 1780 O O . ARG A 1 237 ? 26.828 -5.75 -4.164 1 89.06 237 ARG A O 1
ATOM 1787 N N . GLY A 1 238 ? 26.625 -6.129 -1.922 1 92.38 238 GLY A N 1
ATOM 1788 C CA . GLY A 1 238 ? 27.781 -7.02 -1.82 1 92.38 238 GLY A CA 1
ATOM 1789 C C . GLY A 1 238 ? 27.391 -8.484 -1.805 1 92.38 238 GLY A C 1
ATOM 1790 O O . GLY A 1 238 ? 26.438 -8.891 -2.461 1 92.38 238 GLY A O 1
ATOM 1791 N N . ASP A 1 239 ? 28.172 -9.273 -1.147 1 93.25 239 ASP A N 1
ATOM 1792 C CA . ASP A 1 239 ? 27.891 -10.695 -0.996 1 93.25 239 ASP A CA 1
ATOM 1793 C C . ASP A 1 239 ? 26.672 -10.922 -0.108 1 93.25 239 ASP A C 1
ATOM 1795 O O . ASP A 1 239 ? 26.391 -10.125 0.782 1 93.25 239 ASP A O 1
ATOM 1799 N N . CYS A 1 240 ? 25.953 -11.969 -0.454 1 93.12 240 CYS A N 1
ATOM 1800 C CA . CYS A 1 240 ? 24.828 -12.398 0.354 1 93.12 240 CYS A CA 1
ATOM 1801 C C . CYS A 1 240 ? 24.922 -13.875 0.708 1 93.12 240 CYS A C 1
ATOM 1803 O O . CYS A 1 240 ? 25.562 -14.648 -0.02 1 93.12 240 CYS A O 1
ATOM 1805 N N . PRO A 1 241 ? 24.344 -14.242 1.806 1 90.31 241 PRO A N 1
ATOM 1806 C CA . PRO A 1 241 ? 24.344 -15.664 2.162 1 90.31 241 PRO A CA 1
ATOM 1807 C C . PRO A 1 241 ? 23.75 -16.547 1.068 1 90.31 241 PRO A C 1
ATOM 1809 O O . PRO A 1 241 ? 22.719 -16.203 0.487 1 90.31 241 PRO A O 1
ATOM 1812 N N . ASP A 1 242 ? 24.469 -17.625 0.725 1 92 242 ASP A N 1
ATOM 1813 C CA . ASP A 1 242 ? 24.016 -18.641 -0.216 1 92 242 ASP A CA 1
ATOM 1814 C C . ASP A 1 242 ? 23.781 -18.047 -1.601 1 92 242 ASP A C 1
ATOM 1816 O O . ASP A 1 242 ? 22.922 -18.516 -2.348 1 92 242 ASP A O 1
ATOM 1820 N N . ASN A 1 243 ? 24.438 -16.953 -1.832 1 93.31 243 ASN A N 1
ATOM 1821 C CA . ASN A 1 243 ? 24.359 -16.266 -3.117 1 93.31 243 ASN A CA 1
ATOM 1822 C C . ASN A 1 243 ? 22.938 -15.844 -3.453 1 93.31 243 ASN A C 1
ATOM 1824 O O . ASN A 1 243 ? 22.5 -15.953 -4.605 1 93.31 243 ASN A O 1
ATOM 1828 N N . TYR A 1 244 ? 22.188 -15.523 -2.484 1 95.81 244 TYR A N 1
ATOM 1829 C CA . TYR A 1 244 ? 20.797 -15.094 -2.604 1 95.81 244 TYR A CA 1
ATOM 1830 C C . TYR A 1 244 ? 20.5 -13.945 -1.646 1 95.81 244 TYR A C 1
ATOM 1832 O O . TYR A 1 244 ? 20.484 -14.133 -0.427 1 95.81 244 TYR A O 1
ATOM 1840 N N . CYS A 1 245 ? 20.172 -12.766 -2.133 1 94.81 245 CYS A N 1
ATOM 1841 C CA . CYS A 1 245 ? 20.031 -11.562 -1.312 1 94.81 245 CYS A CA 1
ATOM 1842 C C . CYS A 1 245 ? 18.562 -11.297 -0.975 1 94.81 245 CYS A C 1
ATOM 1844 O O . CYS A 1 245 ? 18.234 -10.258 -0.406 1 94.81 245 CYS A O 1
ATOM 1846 N N . GLY A 1 246 ? 17.688 -12.195 -1.292 1 93.38 246 GLY A N 1
ATOM 1847 C CA . GLY A 1 246 ? 16.25 -11.953 -1.239 1 93.38 246 GLY A CA 1
ATOM 1848 C C . GLY A 1 246 ? 15.75 -11.625 0.155 1 93.38 246 GLY A C 1
ATOM 1849 O O . GLY A 1 246 ? 14.68 -11.039 0.315 1 93.38 246 GLY A O 1
ATOM 1850 N N . TYR A 1 247 ? 16.547 -11.93 1.143 1 90.25 247 TYR A N 1
ATOM 1851 C CA . TYR A 1 247 ? 16.125 -11.688 2.516 1 90.25 247 TYR A CA 1
ATOM 1852 C C . TYR A 1 247 ? 17.094 -10.766 3.232 1 90.25 247 TYR A C 1
ATOM 1854 O O . TYR A 1 247 ? 17.031 -10.617 4.457 1 90.25 247 TYR A O 1
ATOM 1862 N N . SER A 1 248 ? 17.938 -10.227 2.348 1 87.44 248 SER A N 1
ATOM 1863 C CA . SER A 1 248 ? 18.922 -9.281 2.889 1 87.44 248 SER A CA 1
ATOM 1864 C C . SER A 1 248 ? 18.344 -7.871 2.934 1 87.44 248 SER A C 1
ATOM 1866 O O . SER A 1 248 ? 17.391 -7.559 2.221 1 87.44 248 SER A O 1
ATOM 1868 N N . PRO A 1 249 ? 18.641 -6.918 3.832 1 80.19 249 PRO A N 1
ATOM 1869 C CA . PRO A 1 249 ? 19.625 -7.176 4.891 1 80.19 249 PRO A CA 1
ATOM 1870 C C . PRO A 1 249 ? 19 -7.82 6.125 1 80.19 249 PRO A C 1
ATOM 1872 O O . PRO A 1 249 ? 17.781 -7.992 6.191 1 80.19 249 PRO A O 1
ATOM 1875 N N . ASN A 1 250 ? 19.703 -8.312 7.074 1 80.25 250 ASN A N 1
ATOM 1876 C CA . ASN A 1 250 ? 19.266 -8.859 8.352 1 80.25 250 ASN A CA 1
ATOM 1877 C C . ASN A 1 250 ? 18.25 -9.984 8.164 1 80.25 250 ASN A C 1
ATOM 1879 O O . ASN A 1 250 ? 17.172 -9.961 8.758 1 80.25 250 ASN A O 1
ATOM 1883 N N . GLN A 1 251 ? 18.5 -10.93 7.473 1 80.5 251 GLN A N 1
ATOM 1884 C CA . GLN A 1 251 ? 17.594 -11.945 6.93 1 80.5 251 GLN A CA 1
ATOM 1885 C C . GLN A 1 251 ? 16.75 -12.586 8.039 1 80.5 251 GLN A C 1
ATOM 1887 O O . GLN A 1 251 ? 15.641 -13.055 7.785 1 80.5 251 GLN A O 1
ATOM 1892 N N . MET A 1 252 ? 17.25 -12.578 9.281 1 80.44 252 MET A N 1
ATOM 1893 C CA . MET A 1 252 ? 16.531 -13.367 10.289 1 80.44 252 MET A CA 1
ATOM 1894 C C . MET A 1 252 ? 15.852 -12.453 11.305 1 80.44 252 MET A C 1
ATOM 1896 O O . MET A 1 252 ? 15.203 -12.93 12.234 1 80.44 252 MET A O 1
ATOM 1900 N N . VAL A 1 253 ? 16.016 -11.148 11.109 1 80.94 253 VAL A N 1
ATOM 1901 C CA . VAL A 1 253 ? 15.469 -10.227 12.086 1 80.94 253 VAL A CA 1
ATOM 1902 C C . VAL A 1 253 ? 14.5 -9.258 11.398 1 80.94 253 VAL A C 1
ATOM 1904 O O . VAL A 1 253 ? 14.688 -8.922 10.234 1 80.94 253 VAL A O 1
ATOM 1907 N N . GLY A 1 254 ? 13.531 -8.945 12.188 1 77.31 254 GLY A N 1
ATOM 1908 C CA . GLY A 1 254 ? 12.555 -7.988 11.688 1 77.31 254 GLY A CA 1
ATOM 1909 C C . GLY A 1 254 ? 13.164 -6.629 11.383 1 77.31 254 GLY A C 1
ATOM 1910 O O . GLY A 1 254 ? 14.086 -6.191 12.07 1 77.31 254 GLY A O 1
ATOM 1911 N N . GLU A 1 255 ? 12.734 -6.09 10.258 1 80.56 255 GLU A N 1
ATOM 1912 C CA . GLU A 1 255 ? 13.109 -4.762 9.789 1 80.56 255 GLU A CA 1
ATOM 1913 C C . GLU A 1 255 ? 11.898 -4 9.25 1 80.56 255 GLU A C 1
ATOM 1915 O O . GLU A 1 255 ? 10.891 -4.605 8.883 1 80.56 255 GLU A O 1
ATOM 1920 N N . ASN A 1 256 ? 12.086 -2.639 9.305 1 84.12 256 ASN A N 1
ATOM 1921 C CA . ASN A 1 256 ? 11.023 -1.857 8.68 1 84.12 256 ASN A CA 1
ATOM 1922 C C . ASN A 1 256 ? 10.844 -2.232 7.211 1 84.12 256 ASN A C 1
ATOM 1924 O O . ASN A 1 256 ? 11.812 -2.27 6.453 1 84.12 256 ASN A O 1
ATOM 1928 N N . ARG A 1 257 ? 9.648 -2.447 6.891 1 88.62 257 ARG A N 1
ATOM 1929 C CA . ARG A 1 257 ? 9.336 -2.998 5.574 1 88.62 257 ARG A CA 1
ATOM 1930 C C . ARG A 1 257 ? 9.719 -2.02 4.469 1 88.62 257 ARG A C 1
ATOM 1932 O O . ARG A 1 257 ? 10.141 -2.432 3.385 1 88.62 257 ARG A O 1
ATOM 1939 N N . PHE A 1 258 ? 9.609 -0.771 4.684 1 88.31 258 PHE A N 1
ATOM 1940 C CA . PHE A 1 258 ? 9.945 0.214 3.664 1 88.31 258 PHE A CA 1
ATOM 1941 C C . PHE A 1 258 ? 11.461 0.342 3.521 1 88.31 258 PHE A C 1
ATOM 1943 O O . PHE A 1 258 ? 11.977 0.504 2.412 1 88.31 258 PHE A O 1
ATOM 1950 N N . ALA A 1 259 ? 12.164 0.295 4.629 1 87.88 259 ALA A N 1
ATOM 1951 C CA . ALA A 1 259 ? 13.625 0.293 4.586 1 87.88 259 ALA A CA 1
ATOM 1952 C C . ALA A 1 259 ? 14.148 -0.954 3.881 1 87.88 259 ALA A C 1
ATOM 1954 O O . ALA A 1 259 ? 15.078 -0.873 3.072 1 87.88 259 ALA A O 1
ATOM 1955 N N . ARG A 1 260 ? 13.531 -2.002 4.199 1 90.44 260 ARG A N 1
ATOM 1956 C CA . ARG A 1 260 ? 13.945 -3.246 3.559 1 90.44 260 ARG A CA 1
ATOM 1957 C C . ARG A 1 260 ? 13.703 -3.193 2.053 1 90.44 260 ARG A C 1
ATOM 1959 O O . ARG A 1 260 ? 14.547 -3.633 1.27 1 90.44 260 ARG A O 1
ATOM 1966 N N . ALA A 1 261 ? 12.578 -2.727 1.662 1 91.75 261 ALA A N 1
ATOM 1967 C CA . ALA A 1 261 ? 12.234 -2.643 0.245 1 91.75 261 ALA A CA 1
ATOM 1968 C C . ALA A 1 261 ? 13.211 -1.739 -0.503 1 91.75 261 ALA A C 1
ATOM 1970 O O . ALA A 1 261 ? 13.508 -1.97 -1.679 1 91.75 261 ALA A O 1
ATOM 1971 N N . SER A 1 262 ? 13.688 -0.749 0.202 1 89.06 262 SER A N 1
ATOM 1972 C CA . SER A 1 262 ? 14.672 0.138 -0.413 1 89.06 262 SER A CA 1
ATOM 1973 C C . SER A 1 262 ? 15.984 -0.593 -0.684 1 89.06 262 SER A C 1
ATOM 1975 O O . SER A 1 262 ? 16.625 -0.362 -1.709 1 89.06 262 SER A O 1
ATOM 1977 N N . TRP A 1 263 ? 16.328 -1.433 0.213 1 90.38 263 TRP A N 1
ATOM 1978 C CA . TRP A 1 263 ? 17.594 -2.152 0.086 1 90.38 263 TRP A CA 1
ATOM 1979 C C . TRP A 1 263 ? 17.469 -3.301 -0.911 1 90.38 263 TRP A C 1
ATOM 1981 O O . TRP A 1 263 ? 18.375 -3.539 -1.708 1 90.38 263 TRP A O 1
ATOM 1991 N N . MET A 1 264 ? 16.344 -4.031 -0.817 1 93.56 264 MET A N 1
ATOM 1992 C CA . MET A 1 264 ? 16.062 -5.168 -1.69 1 93.56 264 MET A CA 1
ATOM 1993 C C . MET A 1 264 ? 14.703 -5.016 -2.359 1 93.56 264 MET A C 1
ATOM 1995 O O . MET A 1 264 ? 13.75 -5.715 -2.008 1 93.56 264 MET A O 1
ATOM 1999 N N . PRO A 1 265 ? 14.68 -4.203 -3.414 1 93.94 265 PRO A N 1
ATOM 2000 C CA . PRO A 1 265 ? 13.375 -4.004 -4.055 1 93.94 265 PRO A CA 1
ATOM 2001 C C . PRO A 1 265 ? 12.852 -5.27 -4.727 1 93.94 265 PRO A C 1
ATOM 2003 O O . PRO A 1 265 ? 13.617 -6.023 -5.324 1 93.94 265 PRO A O 1
ATOM 2006 N N . MET A 1 266 ? 11.555 -5.508 -4.605 1 96.38 266 MET A N 1
ATOM 2007 C CA . MET A 1 266 ? 10.906 -6.598 -5.328 1 96.38 266 MET A CA 1
ATOM 2008 C C . MET A 1 266 ? 10.906 -6.328 -6.832 1 96.38 266 MET A C 1
ATOM 2010 O O . MET A 1 266 ? 11.219 -7.219 -7.625 1 96.38 266 MET A O 1
ATOM 2014 N N . THR A 1 267 ? 10.555 -5.172 -7.242 1 97.31 267 THR A N 1
ATOM 2015 C CA . THR A 1 267 ? 10.734 -4.684 -8.602 1 97.31 267 THR A CA 1
ATOM 2016 C C . THR A 1 267 ? 11.836 -3.627 -8.656 1 97.31 267 THR A C 1
ATOM 2018 O O . THR A 1 267 ? 11.617 -2.48 -8.258 1 97.31 267 THR A O 1
ATOM 2021 N N . ASP A 1 268 ? 12.953 -3.965 -9.219 1 96 268 ASP A N 1
ATOM 2022 C CA . ASP A 1 268 ? 14.133 -3.098 -9.242 1 96 268 ASP A CA 1
ATOM 2023 C C . ASP A 1 268 ? 14.125 -2.199 -10.477 1 96 268 ASP A C 1
ATOM 2025 O O . ASP A 1 268 ? 14.773 -2.512 -11.484 1 96 268 ASP A O 1
ATOM 2029 N N . PHE A 1 269 ? 13.555 -1.036 -10.344 1 93.12 269 PHE A N 1
ATOM 2030 C CA . PHE A 1 269 ? 13.406 -0.12 -11.469 1 93.12 269 PHE A CA 1
ATOM 2031 C C . PHE A 1 269 ? 14.742 0.532 -11.812 1 93.12 269 PHE A C 1
ATOM 2033 O O . PHE A 1 269 ? 14.914 1.07 -12.906 1 93.12 269 PHE A O 1
ATOM 2040 N N . GLU A 1 270 ? 15.609 0.619 -10.844 1 89.31 270 GLU A N 1
ATOM 2041 C CA . GLU A 1 270 ? 16.922 1.197 -11.125 1 89.31 270 GLU A CA 1
ATOM 2042 C C . GLU A 1 270 ? 17.703 0.331 -12.102 1 89.31 270 GLU A C 1
ATOM 2044 O O . GLU A 1 270 ? 18.281 0.841 -13.062 1 89.31 270 GLU A O 1
ATOM 2049 N N . THR A 1 271 ? 17.734 -1.011 -11.844 1 93.88 271 THR A N 1
ATOM 2050 C CA . THR A 1 271 ? 18.438 -1.952 -12.703 1 93.88 271 THR A CA 1
ATOM 2051 C C . THR A 1 271 ? 17.641 -2.238 -13.969 1 93.88 271 THR A C 1
ATOM 2053 O O . THR A 1 271 ? 18.203 -2.418 -15.047 1 93.88 271 THR A O 1
ATOM 2056 N N . TYR A 1 272 ? 16.328 -2.266 -13.797 1 96.25 272 TYR A N 1
ATOM 2057 C CA . TYR A 1 272 ? 15.43 -2.594 -14.891 1 96.25 272 TYR A CA 1
ATOM 2058 C C . TYR A 1 272 ? 14.336 -1.538 -15.031 1 96.25 272 TYR A C 1
ATOM 2060 O O . TYR A 1 272 ? 13.18 -1.783 -14.695 1 96.25 272 TYR A O 1
ATOM 2068 N N . PRO A 1 273 ? 14.625 -0.433 -15.672 1 92.44 273 PRO A N 1
ATOM 2069 C CA . PRO A 1 273 ? 13.688 0.689 -15.727 1 92.44 273 PRO A CA 1
ATOM 2070 C C . PRO A 1 273 ? 12.398 0.346 -16.469 1 92.44 273 PRO A C 1
ATOM 2072 O O . PRO A 1 273 ? 11.375 1.004 -16.266 1 92.44 273 PRO A O 1
ATOM 2075 N N . SER A 1 274 ? 12.469 -0.702 -17.297 1 95.19 274 SER A N 1
ATOM 2076 C CA . SER A 1 274 ? 11.289 -1.059 -18.094 1 95.19 274 SER A CA 1
ATOM 2077 C C . SER A 1 274 ? 10.539 -2.225 -17.469 1 95.19 274 SER A C 1
ATOM 2079 O O . SER A 1 274 ? 9.664 -2.822 -18.094 1 95.19 274 SER A O 1
ATOM 2081 N N . ALA A 1 275 ? 10.883 -2.617 -16.219 1 97.88 275 ALA A N 1
ATOM 2082 C CA . ALA A 1 275 ? 10.18 -3.707 -15.539 1 97.88 275 ALA A CA 1
ATOM 2083 C C . ALA A 1 275 ? 8.688 -3.416 -15.445 1 97.88 275 ALA A C 1
ATOM 2085 O O . ALA A 1 275 ? 8.273 -2.254 -15.43 1 97.88 275 ALA A O 1
ATOM 2086 N N . MET A 1 276 ? 7.891 -4.484 -15.445 1 97.88 276 MET A N 1
ATOM 2087 C CA . MET A 1 276 ? 6.453 -4.332 -15.234 1 97.88 276 MET A CA 1
ATOM 2088 C C . MET A 1 276 ? 6.156 -3.828 -13.828 1 97.88 276 MET A C 1
ATOM 2090 O O . MET A 1 276 ? 6.512 -4.477 -12.844 1 97.88 276 MET A O 1
ATOM 2094 N N . PRO A 1 277 ? 5.59 -2.699 -13.75 1 95.19 277 PRO A N 1
ATOM 2095 C CA . PRO A 1 277 ? 5.277 -2.217 -12.406 1 95.19 277 PRO A CA 1
ATOM 2096 C C . PRO A 1 277 ? 4.117 -2.971 -11.758 1 95.19 277 PRO A C 1
ATOM 2098 O O . PRO A 1 277 ? 3.154 -3.33 -12.445 1 95.19 277 PRO A O 1
ATOM 2101 N N . PRO A 1 278 ? 4.199 -3.227 -10.453 1 96.19 278 PRO A N 1
ATOM 2102 C CA . PRO A 1 278 ? 3.006 -3.732 -9.766 1 96.19 278 PRO A CA 1
ATOM 2103 C C . PRO A 1 278 ? 1.882 -2.703 -9.703 1 96.19 278 PRO A C 1
ATOM 2105 O O . PRO A 1 278 ? 2.135 -1.5 -9.812 1 96.19 278 PRO A O 1
ATOM 2108 N N . ILE A 1 279 ? 0.686 -3.213 -9.57 1 93.31 279 ILE A N 1
ATOM 2109 C CA . ILE A 1 279 ? -0.438 -2.297 -9.414 1 93.31 279 ILE A CA 1
ATOM 2110 C C . ILE A 1 279 ? -0.872 -2.258 -7.953 1 93.31 279 ILE A C 1
ATOM 2112 O O . ILE A 1 279 ? -1.639 -1.38 -7.551 1 93.31 279 ILE A O 1
ATOM 2116 N N . TRP A 1 280 ? -0.353 -3.137 -7.16 1 92.5 280 TRP A N 1
ATOM 2117 C CA . TRP A 1 280 ? -0.564 -3.166 -5.715 1 92.5 280 TRP A CA 1
ATOM 2118 C C . TRP A 1 280 ? 0.575 -3.9 -5.016 1 92.5 280 TRP A C 1
ATOM 2120 O O . TRP A 1 280 ? 1.102 -4.887 -5.535 1 92.5 280 TRP A O 1
ATOM 2130 N N . ASN A 1 281 ? 0.964 -3.41 -3.73 1 92.88 281 ASN A N 1
ATOM 2131 C CA . ASN A 1 281 ? 2.088 -4.02 -3.025 1 92.88 281 ASN A CA 1
ATOM 2132 C C . ASN A 1 281 ? 1.708 -4.41 -1.601 1 92.88 281 ASN A C 1
ATOM 2134 O O . ASN A 1 281 ? 2.564 -4.457 -0.716 1 92.88 281 ASN A O 1
ATOM 2138 N N . ASN A 1 282 ? 0.454 -4.527 -1.349 1 91.62 282 ASN A N 1
ATOM 2139 C CA . ASN A 1 282 ? -0.068 -4.988 -0.067 1 91.62 282 ASN A CA 1
ATOM 2140 C C . ASN A 1 282 ? 0.399 -4.102 1.083 1 91.62 282 ASN A C 1
ATOM 2142 O O . ASN A 1 282 ? 0.842 -4.602 2.119 1 91.62 282 ASN A O 1
ATOM 2146 N N . ASN A 1 283 ? 0.374 -2.895 0.901 1 81.56 283 ASN A N 1
ATOM 2147 C CA . ASN A 1 283 ? 0.778 -1.906 1.896 1 81.56 283 ASN A CA 1
ATOM 2148 C C . ASN A 1 283 ? 2.219 -2.125 2.35 1 81.56 283 ASN A C 1
ATOM 2150 O O . ASN A 1 283 ? 2.57 -1.81 3.488 1 81.56 283 ASN A O 1
ATOM 2154 N N . GLY A 1 284 ? 2.994 -2.834 1.54 1 88.38 284 GLY A N 1
ATOM 2155 C CA . GLY A 1 284 ? 4.395 -3.074 1.837 1 88.38 284 GLY A CA 1
ATOM 2156 C C . GLY A 1 284 ? 4.629 -4.344 2.631 1 88.38 284 GLY A C 1
ATOM 2157 O O . GLY A 1 284 ? 5.762 -4.645 3.018 1 88.38 284 GLY A O 1
ATOM 2158 N N . TRP A 1 285 ? 3.631 -5.066 2.865 1 89.69 285 TRP A N 1
ATOM 2159 C CA . TRP A 1 285 ? 3.787 -6.281 3.656 1 89.69 285 TRP A CA 1
ATOM 2160 C C . TRP A 1 285 ? 3.934 -7.504 2.756 1 89.69 285 TRP A C 1
ATOM 2162 O O . TRP A 1 285 ? 3.346 -7.555 1.673 1 89.69 285 TRP A O 1
ATOM 2172 N N . SER A 1 286 ? 4.707 -8.391 3.256 1 92.31 286 SER A N 1
ATOM 2173 C CA . SER A 1 286 ? 4.68 -9.766 2.752 1 92.31 286 SER A CA 1
ATOM 2174 C C . SER A 1 286 ? 3.832 -10.664 3.646 1 92.31 286 SER A C 1
ATOM 2176 O O . SER A 1 286 ? 4.266 -11.047 4.734 1 92.31 286 SER A O 1
ATOM 2178 N N . GLN A 1 287 ? 2.656 -10.969 3.197 1 91.88 287 GLN A N 1
ATOM 2179 C CA . GLN A 1 287 ? 1.723 -11.75 4 1 91.88 287 GLN A CA 1
ATOM 2180 C C . GLN A 1 287 ? 1.234 -12.977 3.236 1 91.88 287 GLN A C 1
ATOM 2182 O O . GLN A 1 287 ? 0.179 -13.531 3.551 1 91.88 287 GLN A O 1
ATOM 2187 N N . GLY A 1 288 ? 1.969 -13.32 2.131 1 93.69 288 GLY A N 1
ATOM 2188 C CA . GLY A 1 288 ? 1.695 -14.555 1.418 1 93.69 288 GLY A CA 1
ATOM 2189 C C . GLY A 1 288 ? 0.504 -14.461 0.484 1 93.69 288 GLY A C 1
ATOM 2190 O O . GLY A 1 288 ? -0.399 -15.297 0.53 1 93.69 288 GLY A O 1
ATOM 2191 N N . THR A 1 289 ? 0.526 -13.461 -0.297 1 93.44 289 THR A N 1
ATOM 2192 C CA . THR A 1 289 ? -0.476 -13.375 -1.354 1 93.44 289 THR A CA 1
ATOM 2193 C C . THR A 1 289 ? -0.361 -14.562 -2.303 1 93.44 289 THR A C 1
ATOM 2195 O O . THR A 1 289 ? 0.708 -14.82 -2.863 1 93.44 289 THR A O 1
ATOM 2198 N N . SER A 1 290 ? -1.429 -15.352 -2.496 1 91.38 290 SER A N 1
ATOM 2199 C CA . SER A 1 290 ? -1.23 -16.656 -3.117 1 91.38 290 SER A CA 1
ATOM 2200 C C . SER A 1 290 ? -2.236 -16.891 -4.238 1 91.38 290 SER A C 1
ATOM 2202 O O . SER A 1 290 ? -1.982 -17.688 -5.152 1 91.38 290 SER A O 1
ATOM 2204 N N . SER A 1 291 ? -3.432 -16.547 -4.164 1 94.75 291 SER A N 1
ATOM 2205 C CA . SER A 1 291 ? -4.465 -16.922 -5.125 1 94.75 291 SER A CA 1
ATOM 2206 C C . SER A 1 291 ? -5.191 -15.688 -5.652 1 94.75 291 SER A C 1
ATOM 2208 O O . SER A 1 291 ? -5.227 -14.648 -4.988 1 94.75 291 SER A O 1
ATOM 2210 N N . ALA A 1 292 ? -5.633 -15.875 -6.836 1 97.25 292 ALA A N 1
ATOM 2211 C CA . ALA A 1 292 ? -6.328 -14.773 -7.492 1 97.25 292 ALA A CA 1
ATOM 2212 C C . ALA A 1 292 ? -7.477 -15.289 -8.359 1 97.25 292 ALA A C 1
ATOM 2214 O O . ALA A 1 292 ? -7.359 -16.328 -9 1 97.25 292 ALA A O 1
ATOM 2215 N N . ALA A 1 293 ? -8.547 -14.578 -8.383 1 98.12 293 ALA A N 1
ATOM 2216 C CA . ALA A 1 293 ? -9.711 -14.82 -9.234 1 98.12 293 ALA A CA 1
ATOM 2217 C C . ALA A 1 293 ? -10.477 -13.531 -9.492 1 98.12 293 ALA A C 1
ATOM 2219 O O . ALA A 1 293 ? -10.227 -12.508 -8.844 1 98.12 293 ALA A O 1
ATOM 2220 N N . PHE A 1 294 ? -11.312 -13.539 -10.461 1 97.62 294 PHE A N 1
ATOM 2221 C CA . PHE A 1 294 ? -12.242 -12.438 -10.672 1 97.62 294 PHE A CA 1
ATOM 2222 C C . PHE A 1 294 ? -13.664 -12.852 -10.32 1 97.62 294 PHE A C 1
ATOM 2224 O O . PHE A 1 294 ? -14.148 -13.883 -10.797 1 97.62 294 PHE A O 1
ATOM 2231 N N . LEU A 1 295 ? -14.289 -12 -9.5 1 97.44 295 LEU A N 1
ATOM 2232 C CA . LEU A 1 295 ? -15.711 -12.211 -9.234 1 97.44 295 LEU A CA 1
ATOM 2233 C C . LEU A 1 295 ? -16.547 -11.828 -10.453 1 97.44 295 LEU A C 1
ATOM 2235 O O . LEU A 1 295 ? -16.297 -10.812 -11.094 1 97.44 295 LEU A O 1
ATOM 2239 N N . GLU A 1 296 ? -17.516 -12.695 -10.695 1 93.38 296 GLU A N 1
ATOM 2240 C CA . GLU A 1 296 ? -18.375 -12.461 -11.859 1 93.38 296 GLU A CA 1
ATOM 2241 C C . GLU A 1 296 ? -19.844 -12.711 -11.523 1 93.38 296 GLU A C 1
ATOM 2243 O O . GLU A 1 296 ? -20.188 -13.734 -10.922 1 93.38 296 GLU A O 1
ATOM 2248 N N . GLY A 1 297 ? -20.656 -11.742 -12.008 1 92.94 297 GLY A N 1
ATOM 2249 C CA . GLY A 1 297 ? -22.094 -11.914 -11.859 1 92.94 297 GLY A CA 1
ATOM 2250 C C . GLY A 1 297 ? -22.75 -10.812 -11.047 1 92.94 297 GLY A C 1
ATOM 2251 O O . GLY A 1 297 ? -22.156 -10.328 -10.07 1 92.94 297 GLY A O 1
ATOM 2252 N N . ASP A 1 298 ? -23.969 -10.57 -11.281 1 92.81 298 ASP A N 1
ATOM 2253 C CA . ASP A 1 298 ? -24.719 -9.477 -10.672 1 92.81 298 ASP A CA 1
ATOM 2254 C C . ASP A 1 298 ? -24.922 -9.711 -9.172 1 92.81 298 ASP A C 1
ATOM 2256 O O . ASP A 1 298 ? -25.047 -8.766 -8.398 1 92.81 298 ASP A O 1
ATOM 2260 N N . ALA A 1 299 ? -24.859 -10.969 -8.859 1 93.5 299 ALA A N 1
A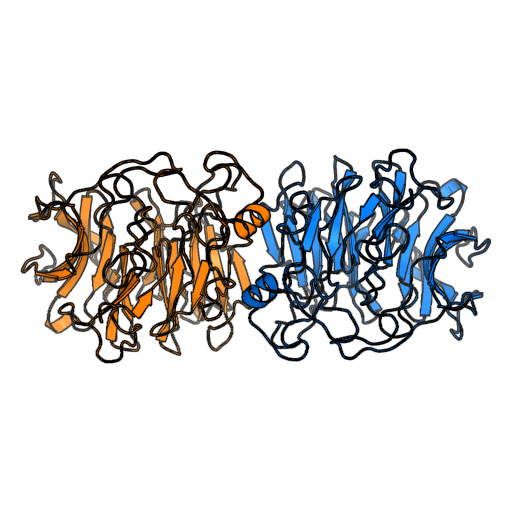TOM 2261 C CA . ALA A 1 299 ? -25.125 -11.312 -7.465 1 93.5 299 ALA A CA 1
ATOM 2262 C C . ALA A 1 299 ? -24.047 -10.742 -6.547 1 93.5 299 ALA A C 1
ATOM 2264 O O . ALA A 1 299 ? -24.266 -10.57 -5.348 1 93.5 299 ALA A O 1
ATOM 2265 N N . TRP A 1 300 ? -22.922 -10.406 -7.074 1 95.62 300 TRP A N 1
ATOM 2266 C CA . TRP A 1 300 ? -21.828 -9.875 -6.273 1 95.62 300 TRP A CA 1
ATOM 2267 C C . TRP A 1 300 ? -21.969 -8.367 -6.09 1 95.62 300 TRP A C 1
ATOM 2269 O O . TRP A 1 300 ? -21.172 -7.742 -5.379 1 95.62 300 TRP A O 1
ATOM 2279 N N . GLY A 1 301 ? -22.969 -7.734 -6.82 1 93.88 301 GLY A N 1
ATOM 2280 C CA . GLY A 1 301 ? -23.203 -6.309 -6.668 1 93.88 301 GLY A CA 1
ATOM 2281 C C . GLY A 1 301 ? -22.031 -5.457 -7.098 1 93.88 301 GLY A C 1
ATOM 2282 O O . GLY A 1 301 ? -21.5 -5.621 -8.203 1 93.88 301 GLY A O 1
ATOM 2283 N N . ASP A 1 302 ? -21.594 -4.609 -6.141 1 89 302 ASP A N 1
ATOM 2284 C CA . ASP A 1 302 ? -20.516 -3.664 -6.441 1 89 302 ASP A CA 1
ATOM 2285 C C . ASP A 1 302 ? -19.188 -4.391 -6.676 1 89 302 ASP A C 1
ATOM 2287 O O . ASP A 1 302 ? -18.25 -3.811 -7.203 1 89 302 ASP A O 1
ATOM 2291 N N . TRP A 1 303 ? -19.156 -5.676 -6.336 1 93.69 303 TRP A N 1
ATOM 2292 C CA . TRP A 1 303 ? -17.906 -6.434 -6.484 1 93.69 303 TRP A CA 1
ATOM 2293 C C . TRP A 1 303 ? -17.875 -7.168 -7.816 1 93.69 303 TRP A C 1
ATOM 2295 O O . TRP A 1 303 ? -16.891 -7.82 -8.148 1 93.69 303 TRP A O 1
ATOM 2305 N N . ASP A 1 304 ? -18.969 -6.984 -8.602 1 95.06 304 ASP A N 1
ATOM 2306 C CA . ASP A 1 304 ? -18.953 -7.59 -9.93 1 95.06 304 ASP A CA 1
ATOM 2307 C C . ASP A 1 304 ? -17.766 -7.078 -10.742 1 95.06 304 ASP A C 1
ATOM 2309 O O . ASP A 1 304 ? -17.609 -5.871 -10.938 1 95.06 304 ASP A O 1
ATOM 2313 N N . GLY A 1 305 ? -16.891 -8.031 -11.188 1 95 305 GLY A N 1
ATOM 2314 C CA . GLY A 1 305 ? -15.734 -7.672 -12 1 95 305 GLY A CA 1
ATOM 2315 C C . GLY A 1 305 ? -14.5 -7.383 -11.172 1 95 305 GLY A C 1
ATOM 2316 O O . GLY A 1 305 ? -13.414 -7.168 -11.727 1 95 305 GLY A O 1
ATOM 2317 N N . ALA A 1 306 ? -14.625 -7.445 -9.859 1 96.44 306 ALA A N 1
ATOM 2318 C CA . ALA A 1 306 ? -13.469 -7.188 -9 1 96.44 306 ALA A CA 1
ATOM 2319 C C . ALA A 1 306 ? -12.555 -8.406 -8.93 1 96.44 306 ALA A C 1
ATOM 2321 O O . ALA A 1 306 ? -13.008 -9.539 -9.094 1 96.44 306 ALA A O 1
ATOM 2322 N N . MET A 1 307 ? -11.281 -8.133 -8.695 1 97.56 307 MET A N 1
ATOM 2323 C CA . MET A 1 307 ? -10.312 -9.203 -8.453 1 97.56 307 MET A CA 1
ATOM 2324 C C . MET A 1 307 ? -10.25 -9.555 -6.973 1 97.56 307 MET A C 1
ATOM 2326 O O . MET A 1 307 ? -10.281 -8.664 -6.121 1 97.56 307 MET A O 1
ATOM 2330 N N . VAL A 1 308 ? -10.281 -10.836 -6.684 1 97.81 308 VAL A N 1
ATOM 2331 C CA . VAL A 1 308 ? -10.102 -11.273 -5.301 1 97.81 308 VAL A CA 1
ATOM 2332 C C . VAL A 1 308 ? -8.758 -11.992 -5.156 1 97.81 308 VAL A C 1
ATOM 2334 O O . VAL A 1 308 ? -8.336 -12.719 -6.059 1 97.81 308 VAL A O 1
ATOM 2337 N N . VAL A 1 309 ? -8.086 -11.688 -4.086 1 97.25 309 VAL A N 1
ATOM 2338 C CA . VAL A 1 309 ? -6.789 -12.289 -3.789 1 97.25 309 VAL A CA 1
ATOM 2339 C C . VAL A 1 309 ? -6.805 -12.875 -2.381 1 97.25 309 VAL A C 1
ATOM 2341 O O . VAL A 1 309 ? -7.27 -12.234 -1.437 1 97.25 309 VAL A O 1
ATOM 2344 N N . GLY A 1 310 ? -6.352 -14.156 -2.299 1 96.5 310 GLY A N 1
ATOM 2345 C CA . GLY A 1 310 ? -6.195 -14.797 -1.004 1 96.5 310 GLY A CA 1
ATOM 2346 C C . GLY A 1 310 ? -4.812 -14.609 -0.409 1 96.5 310 GLY A C 1
ATOM 2347 O O . GLY A 1 310 ? -3.811 -14.648 -1.128 1 96.5 310 GLY A O 1
ATOM 2348 N N . LEU A 1 311 ? -4.793 -14.336 0.919 1 95.19 311 LEU A N 1
ATOM 2349 C CA . LEU A 1 311 ? -3.545 -14.234 1.668 1 95.19 311 LEU A CA 1
ATOM 2350 C C . LEU A 1 311 ? -3.445 -15.336 2.717 1 95.19 311 LEU A C 1
ATOM 2352 O O . LEU A 1 311 ? -4.395 -15.57 3.463 1 95.19 311 LEU A O 1
ATOM 2356 N N . MET A 1 312 ? -2.336 -15.953 2.748 1 92.88 312 MET A N 1
ATOM 2357 C CA . MET A 1 312 ? -2.117 -17.094 3.633 1 92.88 312 MET A CA 1
ATOM 2358 C C . MET A 1 312 ? -1.686 -16.625 5.02 1 92.88 312 MET A C 1
ATOM 2360 O O . MET A 1 312 ? -2.016 -17.266 6.023 1 92.88 312 MET A O 1
ATOM 2364 N N . GLY A 1 313 ? -1.009 -15.594 5.113 1 86.06 313 GLY A N 1
ATOM 2365 C CA . GLY A 1 313 ? -0.426 -15.148 6.367 1 86.06 313 GLY A CA 1
ATOM 2366 C C . GLY A 1 313 ? 0.931 -15.766 6.648 1 86.06 313 GLY A C 1
ATOM 2367 O O . GLY A 1 313 ? 1.13 -16.969 6.434 1 86.06 313 GLY A O 1
ATOM 2368 N N . ILE A 1 314 ? 1.968 -14.992 6.988 1 77.56 314 ILE A N 1
ATOM 2369 C CA . ILE A 1 314 ? 3.287 -15.531 7.297 1 77.56 314 ILE A CA 1
ATOM 2370 C C . ILE A 1 314 ? 3.596 -15.328 8.773 1 77.56 314 ILE A C 1
ATOM 2372 O O . ILE A 1 314 ? 4.156 -16.203 9.43 1 77.56 314 ILE A O 1
ATOM 2376 N N . GLY A 1 315 ? 3.143 -14.242 9.375 1 71 315 GLY A N 1
ATOM 2377 C CA . GLY A 1 315 ? 3.291 -13.984 10.797 1 71 315 GLY A CA 1
ATOM 2378 C C . GLY A 1 315 ? 4.723 -14.125 11.289 1 71 315 GLY A C 1
ATOM 2379 O O . GLY A 1 315 ? 4.973 -14.773 12.305 1 71 315 GLY A O 1
ATOM 2380 N N . PHE A 1 316 ? 5.652 -13.641 10.539 1 76.56 316 PHE A N 1
ATOM 2381 C CA . PHE A 1 316 ? 7.07 -13.773 10.859 1 76.56 316 PHE A CA 1
ATOM 2382 C C . PHE A 1 316 ? 7.73 -12.406 10.977 1 76.56 316 PHE A C 1
ATOM 2384 O O . PHE A 1 316 ? 7.383 -11.477 10.25 1 76.56 316 PHE A O 1
ATOM 2391 N N . GLY A 1 317 ? 8.672 -12.328 11.977 1 75.81 317 GLY A N 1
ATOM 2392 C CA . GLY A 1 317 ? 9.523 -11.156 12.117 1 75.81 317 GLY A CA 1
ATOM 2393 C C . GLY A 1 317 ? 8.742 -9.867 12.305 1 75.81 317 GLY A C 1
ATOM 2394 O O . GLY A 1 317 ? 9.109 -8.828 11.75 1 75.81 317 GLY A O 1
ATOM 2395 N N . GLY A 1 318 ? 7.621 -9.953 12.883 1 76.25 318 GLY A N 1
ATOM 2396 C CA . GLY A 1 318 ? 6.832 -8.766 13.156 1 76.25 318 GLY A CA 1
ATOM 2397 C C . GLY A 1 318 ? 5.777 -8.484 12.102 1 76.25 318 GLY A C 1
ATOM 2398 O O . GLY A 1 318 ? 4.977 -7.559 12.25 1 76.25 318 GLY A O 1
ATOM 2399 N N . THR A 1 319 ? 5.789 -9.25 11.062 1 82 319 THR A N 1
ATOM 2400 C CA . THR A 1 319 ? 4.75 -9.117 10.047 1 82 319 THR A CA 1
ATOM 2401 C C . THR A 1 319 ? 3.398 -9.57 10.594 1 82 319 THR A C 1
ATOM 2403 O O . THR A 1 319 ? 3.279 -10.68 11.133 1 82 319 THR A O 1
ATOM 2406 N N . PRO A 1 320 ? 2.428 -8.758 10.469 1 78.81 320 PRO A N 1
ATOM 2407 C CA . PRO A 1 320 ? 1.102 -9.219 10.883 1 78.81 320 PRO A CA 1
ATOM 2408 C C . PRO A 1 320 ? 0.609 -10.414 10.07 1 78.81 320 PRO A C 1
ATOM 2410 O O . PRO A 1 320 ? 0.91 -10.516 8.875 1 78.81 320 PRO A O 1
ATOM 2413 N N . LEU A 1 321 ? -0.138 -11.375 10.656 1 77.81 321 LEU A N 1
ATOM 2414 C CA . LEU A 1 321 ? -0.565 -12.633 10.062 1 77.81 321 LEU A CA 1
ATOM 2415 C C . LEU A 1 321 ? -1.285 -12.398 8.742 1 77.81 321 LEU A C 1
ATOM 2417 O O . LEU A 1 321 ? -1 -13.07 7.746 1 77.81 321 LEU A O 1
ATOM 2421 N N . GLY A 1 322 ? -2.223 -11.516 8.578 1 81 322 GLY A N 1
ATOM 2422 C CA . GLY A 1 322 ? -2.869 -11.094 7.344 1 81 322 GLY A CA 1
ATOM 2423 C C . GLY A 1 322 ? -3.744 -12.172 6.73 1 81 322 GLY A C 1
ATOM 2424 O O . GLY A 1 322 ? -3.99 -12.164 5.52 1 81 322 GLY A O 1
ATOM 2425 N N . GLN A 1 323 ? -4.156 -13.312 7.312 1 89.69 323 GLN A N 1
ATOM 2426 C CA . GLN A 1 323 ? -5.039 -14.359 6.793 1 89.69 323 GLN A CA 1
ATOM 2427 C C . GLN A 1 323 ? -6.406 -13.789 6.43 1 89.69 323 GLN A C 1
ATOM 2429 O O . GLN A 1 323 ? -7.262 -13.617 7.301 1 89.69 323 GLN A O 1
ATOM 2434 N N . ARG A 1 324 ? -6.559 -13.477 5.09 1 91.75 324 ARG A N 1
ATOM 2435 C CA . ARG A 1 324 ? -7.766 -12.797 4.637 1 91.75 324 ARG A CA 1
ATOM 2436 C C . ARG A 1 324 ? -7.934 -12.922 3.127 1 91.75 324 ARG A C 1
ATOM 2438 O O . ARG A 1 324 ? -7.051 -13.438 2.441 1 91.75 324 ARG A O 1
ATOM 2445 N N . ILE A 1 325 ? -9.094 -12.562 2.643 1 94.88 325 ILE A N 1
ATOM 2446 C CA . ILE A 1 325 ? -9.367 -12.367 1.225 1 94.88 325 ILE A CA 1
ATOM 2447 C C . ILE A 1 325 ? -9.594 -10.883 0.949 1 94.88 325 ILE A C 1
ATOM 2449 O O . ILE A 1 325 ? -10.43 -10.242 1.593 1 94.88 325 ILE A O 1
ATOM 2453 N N . ASP A 1 326 ? -8.82 -10.32 0.035 1 93.81 326 ASP A N 1
ATOM 2454 C CA . ASP A 1 326 ? -8.984 -8.93 -0.363 1 93.81 326 ASP A CA 1
ATOM 2455 C C . ASP A 1 326 ? -9.711 -8.82 -1.701 1 93.81 326 ASP A C 1
ATOM 2457 O O . ASP A 1 326 ? -9.477 -9.617 -2.609 1 93.81 326 ASP A O 1
ATOM 2461 N N . VAL A 1 327 ? -10.617 -7.855 -1.777 1 94.88 327 VAL A N 1
ATOM 2462 C CA . VAL A 1 327 ? -11.297 -7.496 -3.018 1 94.88 327 VAL A CA 1
ATOM 2463 C C . VAL A 1 327 ? -10.672 -6.238 -3.607 1 94.88 327 VAL A C 1
ATOM 2465 O O . VAL A 1 327 ? -10.703 -5.168 -2.994 1 94.88 327 VAL A O 1
ATOM 2468 N N . LEU A 1 328 ? -10.094 -6.379 -4.766 1 94.81 328 LEU A N 1
ATOM 2469 C CA . LEU A 1 328 ? -9.453 -5.27 -5.465 1 94.81 328 LEU A CA 1
ATOM 2470 C C . LEU A 1 328 ? -10.344 -4.734 -6.578 1 94.81 328 LEU A C 1
ATOM 2472 O O . LEU A 1 328 ? -10.625 -5.441 -7.551 1 94.81 328 LEU A O 1
ATOM 2476 N N . GLN A 1 329 ? -10.773 -3.496 -6.422 1 91.44 329 GLN A N 1
ATOM 2477 C CA . GLN A 1 329 ? -11.445 -2.805 -7.516 1 91.44 329 GLN A CA 1
ATOM 2478 C C . GLN A 1 329 ? -10.43 -2.201 -8.484 1 91.44 329 GLN A C 1
ATOM 2480 O O . GLN A 1 329 ? -9.586 -1.399 -8.086 1 91.44 329 GLN A O 1
ATOM 2485 N N . LEU A 1 330 ? -10.539 -2.664 -9.727 1 91.94 330 LEU A N 1
ATOM 2486 C CA . LEU A 1 330 ? -9.609 -2.199 -10.75 1 91.94 330 LEU A CA 1
ATOM 2487 C C . LEU A 1 330 ? -10.297 -1.228 -11.703 1 91.94 330 LEU A C 1
ATOM 2489 O O . LEU A 1 330 ? -11.531 -1.157 -11.742 1 91.94 330 LEU A O 1
ATOM 2493 N N . THR A 1 331 ? -9.461 -0.443 -12.375 1 87.25 331 THR A N 1
ATOM 2494 C CA . THR A 1 331 ? -9.984 0.329 -13.492 1 87.25 331 THR A CA 1
ATOM 2495 C C . THR A 1 331 ? -10.594 -0.593 -14.547 1 87.25 331 THR A C 1
ATOM 2497 O O . THR A 1 331 ? -10.336 -1.798 -14.547 1 87.25 331 THR A O 1
ATOM 2500 N N . ASP A 1 332 ? -11.352 -0.013 -15.445 1 84.25 332 ASP A N 1
ATOM 2501 C CA . ASP A 1 332 ? -12.07 -0.808 -16.438 1 84.25 332 ASP A CA 1
ATOM 2502 C C . ASP A 1 332 ? -11.117 -1.644 -17.281 1 84.25 332 ASP A C 1
ATOM 2504 O O . ASP A 1 332 ? -11.438 -2.768 -17.656 1 84.25 332 ASP A O 1
ATOM 2508 N N . ASP A 1 333 ? -9.953 -1.125 -17.469 1 84.69 333 ASP A N 1
ATOM 2509 C CA . ASP A 1 333 ? -9 -1.837 -18.312 1 84.69 333 ASP A CA 1
ATOM 2510 C C . ASP A 1 333 ? -8.117 -2.766 -17.469 1 84.69 333 ASP A C 1
ATOM 2512 O O . ASP A 1 333 ? -7.277 -3.488 -18.016 1 84.69 333 ASP A O 1
ATOM 2516 N N . GLY A 1 334 ? -8.344 -2.781 -16.156 1 86.12 334 GLY A N 1
ATOM 2517 C CA . GLY A 1 334 ? -7.672 -3.715 -15.273 1 86.12 334 GLY A CA 1
ATOM 2518 C C . GLY A 1 334 ? -6.223 -3.346 -15 1 86.12 334 GLY A C 1
ATOM 2519 O O . GLY A 1 334 ? -5.449 -4.168 -14.508 1 86.12 334 GLY A O 1
ATOM 2520 N N . THR A 1 335 ? -5.832 -2.086 -15.211 1 85.75 335 THR A N 1
ATOM 2521 C CA . THR A 1 335 ? -4.41 -1.757 -15.203 1 85.75 335 THR A CA 1
ATOM 2522 C C . THR A 1 335 ? -4.031 -1.045 -13.906 1 85.75 335 THR A C 1
ATOM 2524 O O . THR A 1 335 ? -2.846 -0.865 -13.617 1 85.75 335 THR A O 1
ATOM 2527 N N . GLU A 1 336 ? -5.047 -0.738 -13.117 1 85.31 336 GLU A N 1
ATOM 2528 C CA . GLU A 1 336 ? -4.777 -0.038 -11.859 1 85.31 336 GLU A CA 1
ATOM 2529 C C . GLU A 1 336 ? -5.75 -0.47 -10.773 1 85.31 336 GLU A C 1
ATOM 2531 O O . GLU A 1 336 ? -6.914 -0.763 -11.047 1 85.31 336 GLU A O 1
ATOM 2536 N N . VAL A 1 337 ? -5.215 -0.451 -9.547 1 88.19 337 VAL A N 1
ATOM 2537 C CA . VAL A 1 337 ? -6.078 -0.699 -8.398 1 88.19 337 VAL A CA 1
ATOM 2538 C C . VAL A 1 337 ? -6.676 0.618 -7.91 1 88.19 337 VAL A C 1
ATOM 2540 O O . VAL A 1 337 ? -5.945 1.562 -7.602 1 88.19 337 VAL A O 1
ATOM 2543 N N . ILE A 1 338 ? -7.969 0.718 -7.836 1 80.06 338 ILE A N 1
ATOM 2544 C CA . ILE A 1 338 ? -8.703 1.889 -7.363 1 80.06 338 ILE A CA 1
ATOM 2545 C C . ILE A 1 338 ? -8.898 1.801 -5.852 1 80.06 338 ILE A C 1
ATOM 2547 O O . ILE A 1 338 ? -8.742 2.795 -5.141 1 80.06 338 ILE A O 1
ATOM 2551 N N . ASP A 1 339 ? -9.297 0.622 -5.434 1 80.19 339 ASP A N 1
ATOM 2552 C CA . ASP A 1 339 ? -9.625 0.386 -4.031 1 80.19 339 ASP A CA 1
ATOM 2553 C C . ASP A 1 339 ? -9.383 -1.072 -3.648 1 80.19 339 ASP A C 1
ATOM 2555 O O . ASP A 1 339 ? -9.438 -1.96 -4.5 1 80.19 339 ASP A O 1
ATOM 2559 N N . VAL A 1 340 ? -9.055 -1.263 -2.357 1 87.25 340 VAL A N 1
ATOM 2560 C CA . VAL A 1 340 ? -8.914 -2.604 -1.799 1 87.25 340 VAL A CA 1
ATOM 2561 C C . VAL A 1 340 ? -9.773 -2.738 -0.547 1 87.25 340 VAL A C 1
ATOM 2563 O O . VAL A 1 340 ? -9.695 -1.908 0.361 1 87.25 340 VAL A O 1
ATOM 2566 N N . THR A 1 341 ? -10.625 -3.771 -0.539 1 85.31 341 THR A N 1
ATOM 2567 C CA . THR A 1 341 ? -11.492 -4.039 0.602 1 85.31 341 THR A CA 1
ATOM 2568 C C . THR A 1 341 ? -11.297 -5.465 1.11 1 85.31 341 THR A C 1
ATOM 2570 O O . THR A 1 341 ? -11.312 -6.414 0.328 1 85.31 341 THR A O 1
ATOM 2573 N N . GLU A 1 342 ? -11.117 -5.551 2.42 1 87.25 342 GLU A N 1
ATOM 2574 C CA . GLU A 1 342 ? -11.094 -6.891 3 1 87.25 342 GLU A CA 1
ATOM 2575 C C . GLU A 1 342 ? -12.484 -7.512 3.025 1 87.25 342 GLU A C 1
ATOM 2577 O O . GLU A 1 342 ? -13.438 -6.895 3.514 1 87.25 342 GLU A O 1
ATOM 2582 N N . MET A 1 343 ? -12.57 -8.703 2.541 1 90.25 343 MET A N 1
ATOM 2583 C CA . MET A 1 343 ? -13.859 -9.391 2.545 1 90.25 343 MET A CA 1
ATOM 2584 C C . MET A 1 343 ? -14.242 -9.812 3.959 1 90.25 343 MET A C 1
ATOM 2586 O O . MET A 1 343 ? -13.445 -10.422 4.676 1 90.25 343 MET A O 1
ATOM 2590 N N . THR A 1 344 ? -15.453 -9.516 4.355 1 84.19 344 THR A N 1
ATOM 2591 C CA . THR A 1 344 ? -15.969 -10.039 5.613 1 84.19 344 THR A CA 1
ATOM 2592 C C . THR A 1 344 ? -16.359 -11.508 5.461 1 84.19 344 THR A C 1
ATOM 2594 O O . THR A 1 344 ? -17.188 -11.852 4.609 1 84.19 344 THR A O 1
ATOM 2597 N N . LEU A 1 345 ? -15.758 -12.305 6.254 1 87.56 345 LEU A N 1
ATOM 2598 C CA . LEU A 1 345 ? -15.992 -13.734 6.141 1 87.56 345 LEU A CA 1
ATOM 2599 C C . LEU A 1 345 ? -16.922 -14.227 7.246 1 87.56 345 LEU A C 1
ATOM 2601 O O . LEU A 1 345 ? -16.797 -13.797 8.398 1 87.56 345 LEU A O 1
ATOM 2605 N N . PRO A 1 346 ? -17.875 -15.086 6.891 1 83 346 PRO A N 1
ATOM 2606 C CA . PRO A 1 346 ? -18.766 -15.664 7.902 1 83 346 PRO A CA 1
ATOM 2607 C C . PRO A 1 346 ? -18.078 -16.734 8.742 1 83 346 PRO A C 1
ATOM 2609 O O . PRO A 1 346 ? -18.625 -17.188 9.75 1 83 346 PRO A O 1
ATOM 2612 N N . MET A 1 347 ? -16.953 -17.219 8.297 1 82.88 347 MET A N 1
ATOM 2613 C CA . MET A 1 347 ? -16.172 -18.25 8.984 1 82.88 347 MET A CA 1
ATOM 2614 C C . MET A 1 347 ? -14.844 -17.688 9.484 1 82.88 347 MET A C 1
ATOM 2616 O O . MET A 1 347 ? -14.516 -16.531 9.219 1 82.88 347 MET A O 1
ATOM 2620 N N . GLU A 1 348 ? -14.219 -18.5 10.242 1 82.44 348 GLU A N 1
ATOM 2621 C CA . GLU A 1 348 ? -12.891 -18.094 10.703 1 82.44 348 GLU A CA 1
ATOM 2622 C C . GLU A 1 348 ? -11.922 -17.938 9.531 1 82.44 348 GLU A C 1
ATOM 2624 O O . GLU A 1 348 ? -11.961 -18.719 8.578 1 82.44 348 GLU A O 1
ATOM 2629 N N . ALA A 1 349 ? -11.133 -16.922 9.695 1 84.19 349 ALA A N 1
ATOM 2630 C CA . ALA A 1 349 ? -10.094 -16.75 8.688 1 84.19 349 ALA A CA 1
ATOM 2631 C C . ALA A 1 349 ? -9.102 -17.906 8.695 1 84.19 349 ALA A C 1
ATOM 2633 O O . ALA A 1 349 ? -8.992 -18.625 9.695 1 84.19 349 ALA A O 1
ATOM 2634 N N . GLY A 1 350 ? -8.484 -18.156 7.574 1 89.12 350 GLY A N 1
ATOM 2635 C CA . GLY A 1 350 ? -7.48 -19.188 7.41 1 89.12 350 GLY A CA 1
ATOM 2636 C C . GLY A 1 350 ? -6.426 -18.844 6.375 1 89.12 350 GLY A C 1
ATOM 2637 O O . GLY A 1 350 ? -6.367 -17.703 5.895 1 89.12 350 GLY A O 1
ATOM 2638 N N . ARG A 1 351 ? -5.527 -19.812 6.152 1 93.31 351 ARG A N 1
ATOM 2639 C CA . ARG A 1 351 ? -4.5 -19.656 5.129 1 93.31 351 ARG A CA 1
ATOM 2640 C C . ARG A 1 351 ? -5.059 -19.969 3.744 1 93.31 351 ARG A C 1
ATOM 2642 O O . ARG A 1 351 ? -5.035 -21.125 3.303 1 93.31 351 ARG A O 1
ATOM 2649 N N . PHE A 1 352 ? -5.504 -18.969 3.053 1 94.12 352 PHE A N 1
ATOM 2650 C CA . PHE A 1 352 ? -6.199 -19.156 1.784 1 94.12 352 PHE A CA 1
ATOM 2651 C C . PHE A 1 352 ? -5.215 -19.5 0.675 1 94.12 352 PHE A C 1
ATOM 2653 O O . PHE A 1 352 ? -4.449 -18.656 0.22 1 94.12 352 PHE A O 1
ATOM 2660 N N . ARG A 1 353 ? -5.328 -20.703 0.121 1 94.06 353 ARG A N 1
ATOM 2661 C CA . ARG A 1 353 ? -4.387 -21.25 -0.847 1 94.06 353 ARG A CA 1
ATOM 2662 C C . ARG A 1 353 ? -4.961 -21.203 -2.26 1 94.06 353 ARG A C 1
ATOM 2664 O O . ARG A 1 353 ? -4.211 -21.125 -3.236 1 94.06 353 ARG A O 1
ATOM 2671 N N . SER A 1 354 ? -6.223 -21.234 -2.318 1 96.12 354 SER A N 1
ATOM 2672 C CA . SER A 1 354 ? -6.852 -21.25 -3.635 1 96.12 354 SER A CA 1
ATOM 2673 C C . SER A 1 354 ? -8.188 -20.516 -3.613 1 96.12 354 SER A C 1
ATOM 2675 O O . SER A 1 354 ? -8.961 -20.656 -2.666 1 96.12 354 SER A O 1
ATOM 2677 N N . LEU A 1 355 ? -8.375 -19.703 -4.582 1 97.5 355 LEU A N 1
ATOM 2678 C CA . LEU A 1 355 ? -9.641 -19.047 -4.883 1 97.5 355 LEU A CA 1
ATOM 2679 C C . LEU A 1 355 ? -10.062 -19.312 -6.324 1 97.5 355 LEU A C 1
ATOM 2681 O O . LEU A 1 355 ? -9.305 -19.062 -7.258 1 97.5 355 LEU A O 1
ATOM 2685 N N . VAL A 1 356 ? -11.242 -19.859 -6.5 1 97.69 356 VAL A N 1
ATOM 2686 C CA . VAL A 1 356 ? -11.781 -20.125 -7.832 1 97.69 356 VAL A CA 1
ATOM 2687 C C . VAL A 1 356 ? -13.281 -19.828 -7.84 1 97.69 356 VAL A C 1
ATOM 2689 O O . VAL A 1 356 ? -13.992 -20.141 -6.875 1 97.69 356 VAL A O 1
ATOM 2692 N N . VAL A 1 357 ? -13.719 -19.188 -8.875 1 97.12 357 VAL A N 1
ATOM 2693 C CA . VAL A 1 357 ? -15.156 -19 -9.047 1 97.12 357 VAL A CA 1
ATOM 2694 C C . VAL A 1 357 ? -15.758 -20.203 -9.742 1 97.12 357 VAL A C 1
ATOM 2696 O O . VAL A 1 357 ? -15.305 -20.594 -10.828 1 97.12 357 VAL A O 1
ATOM 2699 N N . GLY A 1 358 ? -16.781 -20.766 -9.102 1 96.75 358 GLY A N 1
ATOM 2700 C CA . GLY A 1 358 ? -17.438 -21.938 -9.664 1 96.75 358 GLY A CA 1
ATOM 2701 C C . GLY A 1 358 ? -18.469 -21.594 -10.711 1 96.75 358 GLY A C 1
ATOM 2702 O O . GLY A 1 358 ? -18.797 -20.422 -10.898 1 96.75 358 GLY A O 1
ATOM 2703 N N . PRO A 1 359 ? -18.969 -22.672 -11.352 1 95.88 359 PRO A N 1
ATOM 2704 C CA . PRO A 1 359 ? -19.969 -22.438 -12.398 1 95.88 359 PRO A CA 1
ATOM 2705 C C . PRO A 1 359 ? -21.281 -21.875 -11.852 1 95.88 359 PRO A C 1
ATOM 2707 O O . PRO A 1 359 ? -22.094 -21.328 -12.609 1 95.88 359 PRO A O 1
ATOM 2710 N N . ASP A 1 360 ? -21.5 -21.953 -10.602 1 94.56 360 ASP A N 1
ATOM 2711 C CA . ASP A 1 360 ? -22.719 -21.438 -9.984 1 94.56 360 ASP A CA 1
ATOM 2712 C C . ASP A 1 360 ? -22.531 -19.969 -9.586 1 94.56 360 ASP A C 1
ATOM 2714 O O . ASP A 1 360 ? -23.438 -19.359 -9.016 1 94.56 360 ASP A O 1
ATOM 2718 N N . GLY A 1 361 ? -21.344 -19.438 -9.836 1 95 361 GLY A N 1
ATOM 2719 C CA . GLY A 1 361 ? -21.094 -18.047 -9.547 1 95 361 GLY A CA 1
ATOM 2720 C C . GLY A 1 361 ? -20.547 -17.812 -8.148 1 95 361 GLY A C 1
ATOM 2721 O O . GLY A 1 361 ? -20.141 -16.688 -7.816 1 95 361 GLY A O 1
ATOM 2722 N N . SER A 1 362 ? -20.453 -18.844 -7.375 1 96.81 362 SER A N 1
ATOM 2723 C CA . SER A 1 362 ? -19.906 -18.719 -6.023 1 96.81 362 SER A CA 1
ATOM 2724 C C . SER A 1 362 ? -18.391 -18.734 -6.027 1 96.81 362 SER A C 1
ATOM 2726 O O . SER A 1 362 ? -17.766 -19.25 -6.965 1 96.81 362 SER A O 1
ATOM 2728 N N . LEU A 1 363 ? -17.812 -18.109 -4.973 1 97.44 363 LEU A N 1
ATOM 2729 C CA . LEU A 1 363 ? -16.375 -18.188 -4.758 1 97.44 363 LEU A CA 1
ATOM 2730 C C . LEU A 1 363 ? -16.016 -19.375 -3.875 1 97.44 363 LEU A C 1
ATOM 2732 O O . LEU A 1 363 ? -16.547 -19.516 -2.773 1 97.44 363 LEU A O 1
ATOM 2736 N N . TYR A 1 364 ? -15.18 -20.219 -4.383 1 97.5 364 TYR A N 1
ATOM 2737 C CA . TYR A 1 364 ? -14.656 -21.344 -3.609 1 97.5 364 TYR A CA 1
ATOM 2738 C C . TYR A 1 364 ? -13.258 -21.047 -3.094 1 97.5 364 TYR A C 1
ATOM 2740 O O . TYR A 1 364 ? -12.367 -20.672 -3.865 1 97.5 364 TYR A O 1
ATOM 2748 N N . ALA A 1 365 ? -13.109 -21.172 -1.804 1 96.88 365 ALA A N 1
ATOM 2749 C CA . ALA A 1 365 ? -11.852 -20.875 -1.136 1 96.88 365 ALA A CA 1
ATOM 2750 C C . ALA A 1 365 ? -11.312 -22.078 -0.386 1 96.88 365 ALA A C 1
ATOM 2752 O O . ALA A 1 365 ? -12 -22.641 0.475 1 96.88 365 ALA A O 1
ATOM 2753 N N . ALA A 1 366 ? -10.109 -22.469 -0.752 1 95.88 366 ALA A N 1
ATOM 2754 C CA . ALA A 1 366 ? -9.453 -23.562 -0.036 1 95.88 366 ALA A CA 1
ATOM 2755 C C . ALA A 1 366 ? -8.43 -23.031 0.96 1 95.88 366 ALA A C 1
ATOM 2757 O O . ALA A 1 366 ? -7.707 -22.078 0.665 1 95.88 366 ALA A O 1
ATOM 2758 N N . ILE A 1 367 ? -8.383 -23.688 2.121 1 93.31 367 ILE A N 1
ATOM 2759 C CA . ILE A 1 367 ? -7.391 -23.328 3.125 1 93.31 367 ILE A CA 1
ATOM 2760 C C . ILE A 1 367 ? -6.445 -24.5 3.361 1 93.31 367 ILE A C 1
ATOM 2762 O O . ILE A 1 367 ? -6.754 -25.641 3.004 1 93.31 367 ILE A O 1
ATOM 2766 N N . ASP A 1 368 ? -5.219 -24.266 3.934 1 87.44 368 ASP A N 1
ATOM 2767 C CA . ASP A 1 368 ? -4.133 -25.219 4.121 1 87.44 368 ASP A CA 1
ATOM 2768 C C . ASP A 1 368 ? -4.617 -26.453 4.879 1 87.44 368 ASP A C 1
ATOM 2770 O O . ASP A 1 368 ? -4.098 -27.562 4.684 1 87.44 368 ASP A O 1
ATOM 2774 N N . GLU A 1 369 ? -5.605 -26.359 5.648 1 78.81 369 GLU A N 1
ATOM 2775 C CA . GLU A 1 369 ? -6.047 -27.469 6.48 1 78.81 369 GLU A CA 1
ATOM 2776 C C . GLU A 1 369 ? -6.914 -28.438 5.688 1 78.81 369 GLU A C 1
ATOM 2778 O O . GLU A 1 369 ? -7.266 -29.516 6.184 1 78.81 369 GLU A O 1
ATOM 2783 N N . GLY A 1 370 ? -7.195 -28.094 4.523 1 83.75 370 GLY A N 1
ATOM 2784 C CA . GLY A 1 370 ? -7.859 -29.047 3.65 1 83.75 370 GLY A CA 1
ATOM 2785 C C . GLY A 1 370 ? -9.344 -28.797 3.506 1 83.75 370 GLY A C 1
ATOM 2786 O O . GLY A 1 370 ? -10.062 -29.609 2.92 1 83.75 370 GLY A O 1
ATOM 2787 N N . MET A 1 371 ? -9.758 -27.688 4.047 1 90 371 MET A N 1
ATOM 2788 C CA . MET A 1 371 ? -11.164 -27.344 3.893 1 90 371 MET A CA 1
ATOM 2789 C C . MET A 1 371 ? -11.375 -26.453 2.662 1 90 371 MET A C 1
ATOM 2791 O O . MET A 1 371 ? -10.523 -25.625 2.338 1 90 371 MET A O 1
ATOM 2795 N N . ILE A 1 372 ? -12.492 -26.75 2.002 1 94.56 372 ILE A N 1
ATOM 2796 C CA . ILE A 1 372 ? -12.953 -25.891 0.92 1 94.56 372 ILE A CA 1
ATOM 2797 C C . ILE A 1 372 ? -14.273 -25.234 1.315 1 94.56 372 ILE A C 1
ATOM 2799 O O . ILE A 1 372 ? -15.258 -25.922 1.606 1 94.56 372 ILE A O 1
ATOM 2803 N N . HIS A 1 373 ? -14.25 -23.922 1.343 1 95.19 373 HIS A N 1
ATOM 2804 C CA . HIS A 1 373 ? -15.438 -23.141 1.653 1 95.19 373 HIS A CA 1
ATOM 2805 C C . HIS A 1 373 ? -16.094 -22.609 0.385 1 95.19 373 HIS A C 1
ATOM 2807 O O . HIS A 1 373 ? -15.391 -22.172 -0.536 1 95.19 373 HIS A O 1
ATOM 2813 N N . LYS A 1 374 ? -17.391 -22.75 0.38 1 95.31 374 LYS A N 1
ATOM 2814 C CA . LYS A 1 374 ? -18.172 -22.078 -0.657 1 95.31 374 LYS A CA 1
ATOM 2815 C C . LYS A 1 374 ? -18.766 -20.766 -0.149 1 95.31 374 LYS A C 1
ATOM 2817 O O . LYS A 1 374 ? -19.562 -20.766 0.799 1 95.31 374 LYS A O 1
ATOM 2822 N N . LEU A 1 375 ? -18.328 -19.656 -0.728 1 95 375 LEU A N 1
ATOM 2823 C CA . LEU A 1 375 ? -18.859 -18.328 -0.409 1 95 375 LEU A CA 1
ATOM 2824 C C . LEU A 1 375 ? -19.875 -17.891 -1.452 1 95 375 LEU A C 1
ATOM 2826 O O . LEU A 1 375 ? -19.5 -17.531 -2.572 1 95 375 LEU A O 1
ATOM 2830 N N . THR A 1 376 ? -21.109 -17.859 -1.005 1 93.25 376 THR A N 1
ATOM 2831 C CA . THR A 1 376 ? -22.203 -17.484 -1.896 1 93.25 376 THR A CA 1
ATOM 2832 C C . THR A 1 376 ? -22.609 -16.016 -1.671 1 93.25 376 THR A C 1
ATOM 2834 O O . THR A 1 376 ? -22.75 -15.586 -0.528 1 93.25 376 THR A O 1
ATOM 2837 N N . PRO A 1 377 ? -22.734 -15.266 -2.688 1 86.12 377 PRO A N 1
ATOM 2838 C CA . PRO A 1 377 ? -23.094 -13.859 -2.514 1 86.12 377 PRO A CA 1
ATOM 2839 C C . PRO A 1 377 ? -24.531 -13.672 -2.004 1 86.12 377 PRO A C 1
ATOM 2841 O O . PRO A 1 377 ? -25.375 -14.539 -2.211 1 86.12 377 PRO A O 1
ATOM 2844 N N . MET B 1 1 ? -10.289 22.969 13.031 1 97.81 1 MET B N 1
ATOM 2845 C CA . MET B 1 1 ? -11.281 22.969 14.102 1 97.81 1 MET B CA 1
ATOM 2846 C C . MET B 1 1 ? -10.633 22.641 15.445 1 97.81 1 MET B C 1
ATOM 2848 O O . MET B 1 1 ? -9.68 21.859 15.5 1 97.81 1 MET B O 1
ATOM 2852 N N . ALA B 1 2 ? -11.195 23.188 16.5 1 98.5 2 ALA B N 1
ATOM 2853 C CA . ALA B 1 2 ? -10.812 22.875 17.875 1 98.5 2 ALA B CA 1
ATOM 2854 C C . ALA B 1 2 ? -11.984 23.078 18.828 1 98.5 2 ALA B C 1
ATOM 2856 O O . ALA B 1 2 ? -12.758 24.031 18.703 1 98.5 2 ALA B O 1
ATOM 2857 N N . PHE B 1 3 ? -12.055 22.219 19.797 1 98.31 3 PHE B N 1
ATOM 2858 C CA . PHE B 1 3 ? -13.227 22.203 20.672 1 98.31 3 PHE B CA 1
ATOM 2859 C C . PHE B 1 3 ? -12.836 22.547 22.109 1 98.31 3 PHE B C 1
ATOM 2861 O O . PHE B 1 3 ? -11.789 22.109 22.594 1 98.31 3 PHE B O 1
ATOM 2868 N N . LEU B 1 4 ? -13.742 23.281 22.719 1 98.31 4 LEU B N 1
ATOM 2869 C CA . LEU B 1 4 ? -13.805 23.266 24.172 1 98.31 4 LEU B CA 1
ATOM 2870 C C . LEU B 1 4 ? -14.656 22.109 24.672 1 98.31 4 LEU B C 1
ATOM 2872 O O . LEU B 1 4 ? -15.414 21.516 23.906 1 98.31 4 LEU B O 1
ATOM 2876 N N . ASP B 1 5 ? -14.586 21.828 25.984 1 97 5 ASP B N 1
ATOM 2877 C CA . ASP B 1 5 ? -15.266 20.672 26.594 1 97 5 ASP B CA 1
ATOM 2878 C C . ASP B 1 5 ? -16.781 20.812 26.484 1 97 5 ASP B C 1
ATOM 2880 O O . ASP B 1 5 ? -17.5 19.828 26.453 1 97 5 ASP B O 1
ATOM 2884 N N . ASP B 1 6 ? -17.25 22.016 26.453 1 97.31 6 ASP B N 1
ATOM 2885 C CA . ASP B 1 6 ? -18.703 22.25 26.484 1 97.31 6 ASP B CA 1
ATOM 2886 C C . ASP B 1 6 ? -19.281 22.172 25.078 1 97.31 6 ASP B C 1
ATOM 2888 O O . ASP B 1 6 ? -20.484 22.375 24.891 1 97.31 6 ASP B O 1
ATOM 2892 N N . GLY B 1 7 ? -18.391 22.016 24.109 1 97.62 7 GLY B N 1
ATOM 2893 C CA . GLY B 1 7 ? -18.891 21.875 22.75 1 97.62 7 GLY B CA 1
ATOM 2894 C C . GLY B 1 7 ? -18.656 23.109 21.891 1 97.62 7 GLY B C 1
ATOM 2895 O O . GLY B 1 7 ? -18.922 23.109 20.688 1 97.62 7 GLY B O 1
ATOM 2896 N N . THR B 1 8 ? -18.141 24.188 22.516 1 98.5 8 THR B N 1
ATOM 2897 C CA . THR B 1 8 ? -17.75 25.344 21.734 1 98.5 8 THR B CA 1
ATOM 2898 C C . THR B 1 8 ? -16.688 24.969 20.703 1 98.5 8 THR B C 1
ATOM 2900 O O . THR B 1 8 ? -15.68 24.344 21.047 1 98.5 8 THR B O 1
ATOM 2903 N N . MET B 1 9 ? -16.906 25.375 19.438 1 98.56 9 MET B N 1
ATOM 2904 C CA . MET B 1 9 ? -15.992 24.953 18.375 1 98.56 9 MET B CA 1
ATOM 2905 C C . MET B 1 9 ? -15.398 26.172 17.656 1 98.56 9 MET B C 1
ATOM 2907 O O . MET B 1 9 ? -16.125 26.953 17.031 1 98.56 9 MET B O 1
ATOM 2911 N N . PHE B 1 10 ? -14.094 26.359 17.766 1 98.81 10 PHE B N 1
ATOM 2912 C CA . PHE B 1 10 ? -13.391 27.312 16.906 1 98.81 10 PHE B CA 1
ATOM 2913 C C . PHE B 1 10 ? -13.062 26.688 15.562 1 98.81 10 PHE B C 1
ATOM 2915 O O . PHE B 1 10 ? -12.688 25.516 15.492 1 98.81 10 PHE B O 1
ATOM 2922 N N . TYR B 1 11 ? -13.227 27.422 14.516 1 98.12 11 TYR B N 1
ATOM 2923 C CA . TYR B 1 11 ? -12.859 26.922 13.195 1 98.12 11 TYR B CA 1
ATOM 2924 C C . TYR B 1 11 ? -12.359 28.062 12.312 1 98.12 11 TYR B C 1
ATOM 2926 O O . TYR B 1 11 ? -12.656 29.234 12.562 1 98.12 11 TYR B O 1
ATOM 2934 N N . THR B 1 12 ? -11.531 27.703 11.391 1 97.69 12 THR B N 1
ATOM 2935 C CA . THR B 1 12 ? -10.992 28.672 10.438 1 97.69 12 THR B CA 1
ATOM 2936 C C . THR B 1 12 ? -11.5 28.375 9.031 1 97.69 12 THR B C 1
ATOM 2938 O O . THR B 1 12 ? -11.797 27.219 8.703 1 97.69 12 THR B O 1
ATOM 2941 N N . GLU B 1 13 ? -11.711 29.391 8.289 1 96.5 13 GLU B N 1
ATOM 2942 C CA . GLU B 1 13 ? -11.883 29.328 6.836 1 96.5 13 GLU B CA 1
ATOM 2943 C C . GLU B 1 13 ? -10.734 30.031 6.117 1 96.5 13 GLU B C 1
ATOM 2945 O O . GLU B 1 13 ? -10.5 31.219 6.34 1 96.5 13 GLU B O 1
ATOM 2950 N N . LYS B 1 14 ? -10.078 29.344 5.262 1 95.56 14 LYS B N 1
ATOM 2951 C CA . LYS B 1 14 ? -8.789 29.719 4.691 1 95.56 14 LYS B CA 1
ATOM 2952 C C . LYS B 1 14 ? -8.805 31.156 4.184 1 95.56 14 LYS B C 1
ATOM 2954 O O . LYS B 1 14 ? -7.887 31.938 4.457 1 95.56 14 LYS B O 1
ATOM 2959 N N . CYS B 1 15 ? -9.859 31.578 3.512 1 96.38 15 CYS B N 1
ATOM 2960 C CA . CYS B 1 15 ? -9.844 32.906 2.873 1 96.38 15 CYS B CA 1
ATOM 2961 C C . CYS B 1 15 ? -10.805 33.844 3.57 1 96.38 15 CYS B C 1
ATOM 2963 O O . CYS B 1 15 ? -11.031 34.969 3.094 1 96.38 15 CYS B O 1
ATOM 2965 N N . LYS B 1 16 ? -11.359 33.5 4.719 1 96.62 16 LYS B N 1
ATOM 2966 C CA . LYS B 1 16 ? -12.297 34.344 5.434 1 96.62 16 LYS B CA 1
ATOM 2967 C C . LYS B 1 16 ? -11.75 34.719 6.809 1 96.62 16 LYS B C 1
ATOM 2969 O O . LYS B 1 16 ? -11.562 35.906 7.098 1 96.62 16 LYS B O 1
ATOM 2974 N N . GLY B 1 17 ? -11.508 33.688 7.598 1 98.06 17 GLY B N 1
ATOM 2975 C CA . GLY B 1 17 ? -11.016 34.031 8.914 1 98.06 17 GLY B CA 1
ATOM 2976 C C . GLY B 1 17 ? -11.391 33.031 9.984 1 98.06 17 GLY B C 1
ATOM 2977 O O . GLY B 1 17 ? -11.602 31.844 9.688 1 98.06 17 GLY B O 1
ATOM 2978 N N . LEU B 1 18 ? -11.312 33.469 11.234 1 98.75 18 LEU B N 1
ATOM 2979 C CA . LEU B 1 18 ? -11.594 32.688 12.438 1 98.75 18 LEU B CA 1
ATOM 2980 C C . LEU B 1 18 ? -13 32.969 12.945 1 98.75 18 LEU B C 1
ATOM 2982 O O . LEU B 1 18 ? -13.406 34.125 13.086 1 98.75 18 LEU B O 1
ATOM 2986 N N . SER B 1 19 ? -13.695 31.891 13.211 1 98.62 19 SER B N 1
ATOM 2987 C CA . SER B 1 19 ? -15.023 31.984 13.812 1 98.62 19 SER B CA 1
ATOM 2988 C C . SER B 1 19 ? -15.188 30.969 14.945 1 98.62 19 SER B C 1
ATOM 2990 O O . SER B 1 19 ? -14.32 30.125 15.156 1 98.62 19 SER B O 1
ATOM 2992 N N . VAL B 1 20 ? -16.266 31.156 15.703 1 98.75 20 VAL B N 1
ATOM 2993 C CA . VAL B 1 20 ? -16.594 30.234 16.781 1 98.75 20 VAL B CA 1
ATOM 2994 C C . VAL B 1 20 ? -18.062 29.844 16.719 1 98.75 20 VAL B C 1
ATOM 2996 O O . VAL B 1 20 ? -18.922 30.688 16.438 1 98.75 20 VAL B O 1
ATOM 2999 N N . LEU B 1 21 ? -18.328 28.594 16.766 1 98.19 21 LEU B N 1
ATOM 3000 C CA . LEU B 1 21 ? -19.672 28.047 16.922 1 98.19 21 LEU B CA 1
ATOM 3001 C C . LEU B 1 21 ? -19.953 27.734 18.391 1 98.19 21 LEU B C 1
ATOM 3003 O O . LEU B 1 21 ? -19.281 26.891 18.984 1 98.19 21 LEU B O 1
ATOM 3007 N N . MET B 1 22 ? -20.953 28.359 18.953 1 98 22 MET B N 1
ATOM 3008 C CA . MET B 1 22 ? -21.344 28.156 20.344 1 98 22 MET B CA 1
ATOM 3009 C C . MET B 1 22 ? -22.219 26.906 20.484 1 98 22 MET B C 1
ATOM 3011 O O . MET B 1 22 ? -22.859 26.484 19.516 1 98 22 MET B O 1
ATOM 3015 N N . PRO B 1 23 ? -22.234 26.375 21.719 1 96.25 23 PRO B N 1
ATOM 3016 C CA . PRO B 1 23 ? -23.109 25.219 21.922 1 96.25 23 PRO B CA 1
ATOM 3017 C C . PRO B 1 23 ? -24.562 25.516 21.594 1 96.25 23 PRO B C 1
ATOM 3019 O O . PRO B 1 23 ? -25.312 24.609 21.219 1 96.25 23 PRO B O 1
ATOM 3022 N N . SER B 1 24 ? -25 26.719 21.625 1 95.44 24 SER B N 1
ATOM 3023 C CA . SER B 1 24 ? -26.375 27.125 21.328 1 95.44 24 SER B CA 1
ATOM 3024 C C . SER B 1 24 ? -26.672 27.031 19.828 1 95.44 24 SER B C 1
ATOM 3026 O O . SER B 1 24 ? -27.828 27.078 19.406 1 95.44 24 SER B O 1
ATOM 3028 N N . GLY B 1 25 ? -25.625 26.953 19.109 1 95.31 25 GLY B N 1
ATOM 3029 C CA . GLY B 1 25 ? -25.781 26.953 17.672 1 95.31 25 GLY B CA 1
ATOM 3030 C C . GLY B 1 25 ? -25.438 28.297 17.047 1 95.31 25 GLY B C 1
ATOM 3031 O O . GLY B 1 25 ? -25.328 28.406 15.82 1 95.31 25 GLY B O 1
ATOM 3032 N N . GLU B 1 26 ? -25.219 29.25 17.859 1 97.25 26 GLU B N 1
ATOM 3033 C CA . GLU B 1 26 ? -24.859 30.578 17.359 1 97.25 26 GLU B CA 1
ATOM 3034 C C . GLU B 1 26 ? -23.422 30.609 16.859 1 97.25 26 GLU B C 1
ATOM 3036 O O . GLU B 1 26 ? -22.516 30.109 17.531 1 97.25 26 GLU B O 1
ATOM 3041 N N . THR B 1 27 ? -23.266 31.188 15.695 1 97.31 27 THR B N 1
ATOM 3042 C CA . THR B 1 27 ? -21.922 31.391 15.164 1 97.31 27 THR B CA 1
ATOM 3043 C C . THR B 1 27 ? -21.5 32.844 15.305 1 97.31 27 THR B C 1
ATOM 3045 O O . THR B 1 27 ? -22.281 33.75 14.992 1 97.31 27 THR B O 1
ATOM 3048 N N . LYS B 1 28 ? -20.312 33.094 15.758 1 98.56 28 LYS B N 1
ATOM 3049 C CA . LYS B 1 28 ? -19.734 34.438 15.852 1 98.56 28 LYS B CA 1
ATOM 3050 C C . LYS B 1 28 ? -18.438 34.531 15.039 1 98.56 28 LYS B C 1
ATOM 3052 O O . LYS B 1 28 ? -17.547 33.688 15.18 1 98.56 28 LYS B O 1
ATOM 3057 N N . ALA B 1 29 ? -18.375 35.594 14.203 1 98.62 29 ALA B N 1
ATOM 3058 C CA . ALA B 1 29 ? -17.172 35.844 13.422 1 98.62 29 ALA B CA 1
ATOM 3059 C C . ALA B 1 29 ? -16.188 36.719 14.211 1 98.62 29 ALA B C 1
ATOM 3061 O O . ALA B 1 29 ? -16.516 37.844 14.586 1 98.62 29 ALA B O 1
ATOM 3062 N N . LEU B 1 30 ? -14.977 36.219 14.406 1 98.81 30 LEU B N 1
ATOM 3063 C CA . LEU B 1 30 ? -14.094 36.844 15.375 1 98.81 30 LEU B CA 1
ATOM 3064 C C . LEU B 1 30 ? -13.031 37.688 14.672 1 98.81 30 LEU B C 1
ATOM 3066 O O . LEU B 1 30 ? -12.953 38.906 14.875 1 98.81 30 LEU B O 1
ATOM 3070 N N . LEU B 1 31 ? -12.227 37.031 13.859 1 98.81 31 LEU B N 1
ATOM 3071 C CA . LEU B 1 31 ? -11.109 37.688 13.203 1 98.81 31 LEU B CA 1
ATOM 3072 C C . LEU B 1 31 ? -11.102 37.406 11.703 1 98.81 31 LEU B C 1
ATOM 3074 O O . LEU B 1 31 ? -10.953 36.25 11.297 1 98.81 31 LEU B O 1
ATOM 3078 N N . GLY B 1 32 ? -11.203 38.406 10.906 1 98.44 32 GLY B N 1
ATOM 3079 C CA . GLY B 1 32 ? -11.18 38.281 9.461 1 98.44 32 GLY B CA 1
ATOM 3080 C C . GLY B 1 32 ? -9.812 38.531 8.859 1 98.44 32 GLY B C 1
ATOM 3081 O O . GLY B 1 32 ? -8.992 39.25 9.445 1 98.44 32 GLY B O 1
ATOM 3082 N N . MET B 1 33 ? -9.617 37.875 7.719 1 97 33 MET B N 1
ATOM 3083 C CA . MET B 1 33 ? -8.453 38.25 6.914 1 97 33 MET B CA 1
ATOM 3084 C C . MET B 1 33 ? -8.609 39.656 6.332 1 97 33 MET B C 1
ATOM 3086 O O . MET B 1 33 ? -9.688 40.25 6.418 1 97 33 MET B O 1
ATOM 3090 N N . GLY B 1 34 ? -7.41 40.125 5.734 1 95.75 34 GLY B N 1
ATOM 3091 C CA . GLY B 1 34 ? -7.516 41.406 5.059 1 95.75 34 GLY B CA 1
ATOM 3092 C C . GLY B 1 34 ? -8.617 41.469 4.02 1 95.75 34 GLY B C 1
ATOM 3093 O O . GLY B 1 34 ? -8.703 40.562 3.164 1 95.75 34 GLY B O 1
ATOM 3094 N N . GLY B 1 35 ? -9.477 42.438 4.125 1 92.25 35 GLY B N 1
ATOM 3095 C CA . GLY B 1 35 ? -10.523 42.625 3.137 1 92.25 35 GLY B CA 1
ATOM 3096 C C . GLY B 1 35 ? -11.797 41.875 3.463 1 92.25 35 GLY B C 1
ATOM 3097 O O . GLY B 1 35 ? -12.812 42.031 2.787 1 92.25 35 GLY B O 1
ATOM 3098 N N . SER B 1 36 ? -11.773 41.031 4.461 1 94.25 36 SER B N 1
ATOM 3099 C CA . SER B 1 36 ? -12.977 40.281 4.832 1 94.25 36 SER B CA 1
ATOM 3100 C C . SER B 1 36 ? -13.992 41.188 5.527 1 94.25 36 SER B C 1
ATOM 3102 O O . SER B 1 36 ? -13.617 42.125 6.211 1 94.25 36 SER B O 1
ATOM 3104 N N . GLU B 1 37 ? -15.281 40.875 5.355 1 95.88 37 GLU B N 1
ATOM 3105 C CA . GLU B 1 37 ? -16.359 41.625 5.977 1 95.88 37 GLU B CA 1
ATOM 3106 C C . GLU B 1 37 ? -17.109 40.781 6.996 1 95.88 37 GLU B C 1
ATOM 3108 O O . GLU B 1 37 ? -17.125 39.562 6.918 1 95.88 37 GLU B O 1
ATOM 3113 N N . GLY B 1 38 ? -17.719 41.5 7.926 1 97.12 38 GLY B N 1
ATOM 3114 C CA . GLY B 1 38 ? -18.641 40.844 8.844 1 97.12 38 GLY B CA 1
ATOM 3115 C C . GLY B 1 38 ? -17.938 40.219 10.039 1 97.12 38 GLY B C 1
ATOM 3116 O O . GLY B 1 38 ? -18.516 39.406 10.758 1 97.12 38 GLY B O 1
ATOM 3117 N N . PHE B 1 39 ? -16.75 40.5 10.227 1 98.44 39 PHE B N 1
ATOM 3118 C CA . PHE B 1 39 ? -16 40 11.375 1 98.44 39 PHE B CA 1
ATOM 3119 C C . PHE B 1 39 ? -15.859 41.094 12.438 1 98.44 39 PHE B C 1
ATOM 3121 O O . PHE B 1 39 ? -15.93 42.281 12.125 1 98.44 39 PHE B O 1
ATOM 3128 N N . ALA B 1 40 ? -15.695 40.688 13.688 1 98.44 40 ALA B N 1
ATOM 3129 C CA . ALA B 1 40 ? -15.523 41.625 14.781 1 98.44 40 ALA B CA 1
ATOM 3130 C C . ALA B 1 40 ? -14.289 42.5 14.57 1 98.44 40 ALA B C 1
ATOM 3132 O O . ALA B 1 40 ? -14.273 43.656 14.938 1 98.44 40 ALA B O 1
ATOM 3133 N N . SER B 1 41 ? -13.211 41.906 14.078 1 97.44 41 SER B N 1
ATOM 3134 C CA . SER B 1 41 ? -11.992 42.594 13.68 1 97.44 41 SER B CA 1
ATOM 3135 C C . SER B 1 41 ? -11.344 41.938 12.469 1 97.44 41 SER B C 1
ATOM 3137 O O . SER B 1 41 ? -11.672 40.812 12.125 1 97.44 41 SER B O 1
ATOM 3139 N N . THR B 1 42 ? -10.484 42.688 11.828 1 97.56 42 THR B N 1
ATOM 3140 C CA . THR B 1 42 ? -9.727 42.188 10.695 1 97.56 42 THR B CA 1
ATOM 3141 C C . THR B 1 42 ? -8.234 42.469 10.875 1 97.56 42 THR B C 1
ATOM 3143 O O . THR B 1 42 ? -7.852 43.438 11.516 1 97.56 42 THR B O 1
ATOM 3146 N N . ALA B 1 43 ? -7.469 41.594 10.469 1 98.12 43 ALA B N 1
ATOM 3147 C CA . ALA B 1 43 ? -6.027 41.812 10.398 1 98.12 43 ALA B CA 1
ATOM 3148 C C . ALA B 1 43 ? -5.578 42.062 8.961 1 98.12 43 ALA B C 1
ATOM 3150 O O . ALA B 1 43 ? -5.602 41.156 8.125 1 98.12 43 ALA B O 1
ATOM 3151 N N . ASP B 1 44 ? -5.047 43.219 8.656 1 97.69 44 ASP B N 1
ATOM 3152 C CA . ASP B 1 44 ? -4.797 43.656 7.289 1 97.69 44 ASP B CA 1
ATOM 3153 C C . ASP B 1 44 ? -3.602 42.906 6.688 1 97.69 44 ASP B C 1
ATOM 3155 O O . ASP B 1 44 ? -3.463 42.844 5.465 1 97.69 44 ASP B O 1
ATOM 3159 N N . ASP B 1 45 ? -2.742 42.406 7.508 1 98.56 45 ASP B N 1
ATOM 3160 C CA . ASP B 1 45 ? -1.546 41.75 6.988 1 98.56 45 ASP B CA 1
ATOM 3161 C C . ASP B 1 45 ? -1.854 40.344 6.543 1 98.56 45 ASP B C 1
ATOM 3163 O O . ASP B 1 45 ? -1.065 39.719 5.82 1 98.56 45 ASP B O 1
ATOM 3167 N N . LEU B 1 46 ? -2.932 39.75 7.051 1 98.75 46 LEU B N 1
ATOM 3168 C CA . LEU B 1 46 ? -3.273 38.406 6.688 1 98.75 46 LEU B CA 1
ATOM 3169 C C . LEU B 1 46 ? -3.924 38.344 5.309 1 98.75 46 LEU B C 1
ATOM 3171 O O . LEU B 1 46 ? -4.73 39.219 4.965 1 98.75 46 LEU B O 1
ATOM 3175 N N . PHE B 1 47 ? -3.498 37.344 4.477 1 98.12 47 PHE B N 1
ATOM 3176 C CA . PHE B 1 47 ? -4.047 37.25 3.133 1 98.12 47 PHE B CA 1
ATOM 3177 C C . PHE B 1 47 ? -4.172 35.781 2.715 1 98.12 47 PHE B C 1
ATOM 3179 O O . PHE B 1 47 ? -3.658 34.875 3.393 1 98.12 47 PHE B O 1
ATOM 3186 N N . CYS B 1 48 ? -4.984 35.531 1.7 1 96.81 48 CYS B N 1
ATOM 3187 C CA . CYS B 1 48 ? -5.18 34.219 1.13 1 96.81 48 CYS B CA 1
ATOM 3188 C C . CYS B 1 48 ? -4.746 34.156 -0.331 1 96.81 48 CYS B C 1
ATOM 3190 O O . CYS B 1 48 ? -5.039 35.094 -1.092 1 96.81 48 CYS B O 1
ATOM 3192 N N . GLU B 1 49 ? -3.98 33.219 -0.707 1 96.25 49 GLU B N 1
ATOM 3193 C CA . GLU B 1 49 ? -3.578 32.969 -2.088 1 96.25 49 GLU B CA 1
ATOM 3194 C C . GLU B 1 49 ? -3.193 31.5 -2.299 1 96.25 49 GLU B C 1
ATOM 3196 O O . GLU B 1 49 ? -2.395 30.938 -1.54 1 96.25 49 GLU B O 1
ATOM 3201 N N . GLY B 1 50 ? -3.773 30.906 -3.381 1 94.19 50 GLY B N 1
ATOM 3202 C CA . GLY B 1 50 ? -3.488 29.5 -3.627 1 94.19 50 GLY B CA 1
ATOM 3203 C C . GLY B 1 50 ? -3.854 28.609 -2.459 1 94.19 50 GLY B C 1
ATOM 3204 O O . GLY B 1 50 ? -4.984 28.641 -1.968 1 94.19 50 GLY B O 1
ATOM 3205 N N . GLN B 1 51 ? -2.812 27.844 -1.957 1 94.06 51 GLN B N 1
ATOM 3206 C CA . GLN B 1 51 ? -3.033 26.906 -0.868 1 94.06 51 GLN B CA 1
ATOM 3207 C C . GLN B 1 51 ? -2.822 27.562 0.489 1 94.06 51 GLN B C 1
ATOM 3209 O O . GLN B 1 51 ? -2.934 26.922 1.529 1 94.06 51 GLN B O 1
ATOM 3214 N N . ALA B 1 52 ? -2.66 28.875 0.455 1 96.75 52 ALA B N 1
ATOM 3215 C CA . ALA B 1 52 ? -2.291 29.594 1.673 1 96.75 52 ALA B CA 1
ATOM 3216 C C . ALA B 1 52 ? -3.443 30.469 2.17 1 96.75 52 ALA B C 1
ATOM 3218 O O . ALA B 1 52 ? -4.277 30.922 1.378 1 96.75 52 ALA B O 1
ATOM 3219 N N . GLY B 1 53 ? -3.453 30.75 3.428 1 97.62 53 GLY B N 1
ATOM 3220 C CA . GLY B 1 53 ? -4.449 31.531 4.145 1 97.62 53 GLY B CA 1
ATOM 3221 C C . GLY B 1 53 ? -4.465 31.25 5.637 1 97.62 53 GLY B C 1
ATOM 3222 O O . GLY B 1 53 ? -3.41 31.047 6.242 1 97.62 53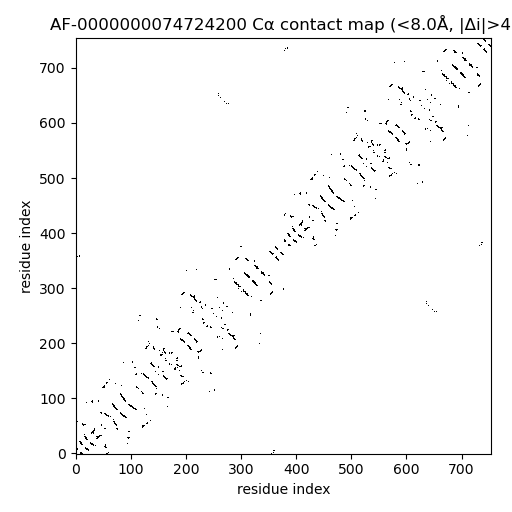 GLY B O 1
ATOM 3223 N N . MET B 1 54 ? -5.684 31.438 6.199 1 97.94 54 MET B N 1
ATOM 3224 C CA . MET B 1 54 ? -5.824 31.062 7.602 1 97.94 54 MET B CA 1
ATOM 3225 C C . MET B 1 54 ? -6.078 29.562 7.73 1 97.94 54 MET B C 1
ATOM 3227 O O . MET B 1 54 ? -6.988 29.031 7.094 1 97.94 54 MET B O 1
ATOM 3231 N N . MET B 1 55 ? -5.289 28.844 8.57 1 97 55 MET B N 1
ATOM 3232 C CA . MET B 1 55 ? -5.254 27.391 8.586 1 97 55 MET B CA 1
ATOM 3233 C C . MET B 1 55 ? -5.504 26.859 10 1 97 55 MET B C 1
ATOM 3235 O O . MET B 1 55 ? -6.574 27.062 10.562 1 97 55 MET B O 1
ATOM 3239 N N . GLY B 1 56 ? -4.574 26.297 10.68 1 97.69 56 GLY B N 1
ATOM 3240 C CA . GLY B 1 56 ? -4.75 25.578 11.93 1 97.69 56 GLY B CA 1
ATOM 3241 C C . GLY B 1 56 ? -5.211 26.469 13.07 1 97.69 56 GLY B C 1
ATOM 3242 O O . GLY B 1 56 ? -4.859 27.656 13.125 1 97.69 56 GLY B O 1
ATOM 3243 N N . VAL B 1 57 ? -5.984 25.891 13.945 1 98.75 57 VAL B N 1
ATOM 3244 C CA . VAL B 1 57 ? -6.383 26.547 15.188 1 98.75 57 VAL B CA 1
ATOM 3245 C C . VAL B 1 57 ? -6.301 25.547 16.344 1 98.75 57 VAL B C 1
ATOM 3247 O O . VAL B 1 57 ? -6.625 24.359 16.172 1 98.75 57 VAL B O 1
ATOM 3250 N N . ALA B 1 58 ? -5.797 26 17.438 1 98.81 58 ALA B N 1
ATOM 3251 C CA . ALA B 1 58 ? -5.73 25.203 18.656 1 98.81 58 ALA B CA 1
ATOM 3252 C C . ALA B 1 58 ? -6.133 26.047 19.875 1 98.81 58 ALA B C 1
ATOM 3254 O O . ALA B 1 58 ? -6 27.266 19.859 1 98.81 58 ALA B O 1
ATOM 3255 N N . ILE B 1 59 ? -6.637 25.344 20.844 1 98.88 59 ILE B N 1
ATOM 3256 C CA . ILE B 1 59 ? -7.062 26 22.078 1 98.88 59 ILE B CA 1
ATOM 3257 C C . ILE B 1 59 ? -6.07 25.688 23.188 1 98.88 59 ILE B C 1
ATOM 3259 O O . ILE B 1 59 ? -5.691 24.531 23.391 1 98.88 59 ILE B O 1
ATOM 3263 N N . ASP B 1 60 ? -5.703 26.719 23.891 1 98.75 60 ASP B N 1
ATOM 3264 C CA . ASP B 1 60 ? -4.793 26.531 25.016 1 98.75 60 ASP B CA 1
ATOM 3265 C C . ASP B 1 60 ? -5.379 25.562 26.047 1 98.75 60 ASP B C 1
ATOM 3267 O O . ASP B 1 60 ? -6.555 25.656 26.406 1 98.75 60 ASP B O 1
ATOM 3271 N N . PRO B 1 61 ? -4.496 24.641 26.469 1 97.75 61 PRO B N 1
ATOM 3272 C CA . PRO B 1 61 ? -5 23.719 27.5 1 97.75 61 PRO B CA 1
ATOM 3273 C C . PRO B 1 61 ? -5.477 24.438 28.75 1 97.75 61 PRO B C 1
ATOM 3275 O O . PRO B 1 61 ? -6.305 23.906 29.5 1 97.75 61 PRO B O 1
ATOM 3278 N N . ASN B 1 62 ? -5.027 25.609 29.062 1 98 62 ASN B N 1
ATOM 3279 C CA . ASN B 1 62 ? -5.43 26.406 30.203 1 98 62 ASN B CA 1
ATOM 3280 C C . ASN B 1 62 ? -6.41 27.5 29.812 1 98 62 ASN B C 1
ATOM 3282 O O . ASN B 1 62 ? -6.395 28.594 30.375 1 98 62 ASN B O 1
ATOM 3286 N N . PHE B 1 63 ? -7.195 27.281 28.875 1 98.56 63 PHE B N 1
ATOM 3287 C CA . PHE B 1 63 ? -8.094 28.281 28.297 1 98.56 63 PHE B CA 1
ATOM 3288 C C . PHE B 1 63 ? -9.008 28.859 29.359 1 98.56 63 PHE B C 1
ATOM 3290 O O . PHE B 1 63 ? -9.32 30.047 29.328 1 98.56 63 PHE B O 1
ATOM 3297 N N . ALA B 1 64 ? -9.477 28.062 30.188 1 97.88 64 ALA B N 1
ATOM 3298 C CA . ALA B 1 64 ? -10.406 28.516 31.219 1 97.88 64 ALA B CA 1
ATOM 3299 C C . ALA B 1 64 ? -9.828 29.688 32 1 97.88 64 ALA B C 1
ATOM 3301 O O . ALA B 1 64 ? -10.562 30.547 32.469 1 97.88 64 ALA B O 1
ATOM 3302 N N . ASN B 1 65 ? -8.531 29.75 32.062 1 98 65 ASN B N 1
ATOM 3303 C CA . ASN B 1 65 ? -7.867 30.766 32.875 1 98 65 ASN B CA 1
ATOM 3304 C C . ASN B 1 65 ? -7.277 31.875 32 1 98 65 ASN B C 1
ATOM 3306 O O . ASN B 1 65 ? -7.223 33.031 32.438 1 98 65 ASN B O 1
ATOM 3310 N N . ASN B 1 66 ? -6.801 31.5 30.781 1 98.25 66 ASN B N 1
ATOM 3311 C CA . ASN B 1 66 ? -6.027 32.5 30.062 1 98.25 66 ASN B CA 1
ATOM 3312 C C . ASN B 1 66 ? -6.742 32.938 28.781 1 98.25 66 ASN B C 1
ATOM 3314 O O . ASN B 1 66 ? -6.379 33.938 28.188 1 98.25 66 ASN B O 1
ATOM 3318 N N . ARG B 1 67 ? -7.781 32.156 28.312 1 98.75 67 ARG B N 1
ATOM 3319 C CA . ARG B 1 67 ? -8.625 32.438 27.156 1 98.75 67 ARG B CA 1
ATOM 3320 C C . ARG B 1 67 ? -7.797 32.531 25.875 1 98.75 67 ARG B C 1
ATOM 3322 O O . ARG B 1 67 ? -8.133 33.25 24.953 1 98.75 67 ARG B O 1
ATOM 3329 N N . ARG B 1 68 ? -6.703 31.766 25.797 1 98.88 68 ARG B N 1
ATOM 3330 C CA . ARG B 1 68 ? -5.801 31.859 24.656 1 98.88 68 ARG B CA 1
ATOM 3331 C C . ARG B 1 68 ? -6.125 30.797 23.609 1 98.88 68 ARG B C 1
ATOM 3333 O O . ARG B 1 68 ? -6.469 29.656 23.953 1 98.88 68 ARG B O 1
ATOM 3340 N N . ILE B 1 69 ? -6.012 31.203 22.375 1 98.94 69 ILE B N 1
ATOM 3341 C CA . ILE B 1 69 ? -6.043 30.312 21.234 1 98.94 69 ILE B CA 1
ATOM 3342 C C . ILE B 1 69 ? -4.871 30.609 20.297 1 98.94 69 ILE B C 1
ATOM 3344 O O . ILE B 1 69 ? -4.215 31.641 20.438 1 98.94 69 ILE B O 1
ATOM 3348 N N . TYR B 1 70 ? -4.555 29.734 19.469 1 98.94 70 TYR B N 1
ATOM 3349 C CA . TYR B 1 70 ? -3.447 29.812 18.516 1 98.94 70 TYR B CA 1
ATOM 3350 C C . TYR B 1 70 ? -3.932 29.578 17.094 1 98.94 70 TYR B C 1
ATOM 3352 O O . TYR B 1 70 ? -4.633 28.609 16.812 1 98.94 70 TYR B O 1
ATOM 3360 N N . VAL B 1 71 ? -3.57 30.5 16.219 1 98.88 71 VAL B N 1
ATOM 3361 C CA . VAL B 1 71 ? -4.047 30.453 14.836 1 98.88 71 VAL B CA 1
ATOM 3362 C C . VAL B 1 71 ? -2.873 30.625 13.875 1 98.88 71 VAL B C 1
ATOM 3364 O O . VAL B 1 71 ? -2.09 31.578 14.008 1 98.88 71 VAL B O 1
ATOM 3367 N N . TYR B 1 72 ? -2.725 29.719 12.961 1 98.81 72 TYR B N 1
ATOM 3368 C CA . TYR B 1 72 ? -1.69 29.766 11.938 1 98.81 72 TYR B CA 1
ATOM 3369 C C . TYR B 1 72 ? -2.215 30.406 10.664 1 98.81 72 TYR B C 1
ATOM 3371 O O . TYR B 1 72 ? -3.281 30.031 10.164 1 98.81 72 TYR B O 1
ATOM 3379 N N . SER B 1 73 ? -1.468 31.422 10.109 1 98.69 73 SER B N 1
ATOM 3380 C CA . SER B 1 73 ? -1.96 32.125 8.93 1 98.69 73 SER B CA 1
ATOM 3381 C C . SER B 1 73 ? -0.814 32.75 8.141 1 98.69 73 SER B C 1
ATOM 3383 O O . SER B 1 73 ? 0.263 32.969 8.688 1 98.69 73 SER B O 1
ATOM 3385 N N . THR B 1 74 ? -1.123 32.938 6.883 1 98.56 74 THR B N 1
ATOM 3386 C CA . THR B 1 74 ? -0.191 33.625 5.988 1 98.56 74 THR B CA 1
ATOM 3387 C C . THR B 1 74 ? -0.273 35.125 6.172 1 98.56 74 THR B C 1
ATOM 3389 O O . THR B 1 74 ? -1.363 35.688 6.332 1 98.56 74 THR B O 1
ATOM 3392 N N . SER B 1 75 ? 0.92 35.812 6.145 1 98.75 75 SER B N 1
ATOM 3393 C CA . SER B 1 75 ? 0.994 37.25 6.422 1 98.75 75 SER B CA 1
ATOM 3394 C C . SER B 1 75 ? 1.961 37.938 5.469 1 98.75 75 SER B C 1
ATOM 3396 O O . SER B 1 75 ? 2.992 37.375 5.102 1 98.75 75 SER B O 1
ATOM 3398 N N . ASN B 1 76 ? 1.652 39.156 5.109 1 98.25 76 ASN B N 1
ATOM 3399 C CA . ASN B 1 76 ? 2.539 39.938 4.281 1 98.25 76 ASN B CA 1
ATOM 3400 C C . ASN B 1 76 ? 3.303 40.969 5.109 1 98.25 76 ASN B C 1
ATOM 3402 O O . ASN B 1 76 ? 3.785 41.969 4.574 1 98.25 76 ASN B O 1
ATOM 3406 N N . MET B 1 77 ? 3.396 40.781 6.395 1 97.69 77 MET B N 1
ATOM 3407 C CA . MET B 1 77 ? 4.086 41.719 7.289 1 97.69 77 MET B CA 1
ATOM 3408 C C . MET B 1 77 ? 5.582 41.719 6.996 1 97.69 77 MET B C 1
ATOM 3410 O O . MET B 1 77 ? 6.262 42.719 7.293 1 97.69 77 MET B O 1
ATOM 3414 N N . SER B 1 78 ? 6.062 40.625 6.477 1 96.56 78 SER B N 1
ATOM 3415 C CA . SER B 1 78 ? 7.461 40.531 6.07 1 96.56 78 SER B CA 1
ATOM 3416 C C . SER B 1 78 ? 7.586 40.312 4.562 1 96.56 78 SER B C 1
ATOM 3418 O O . SER B 1 78 ? 6.629 39.906 3.908 1 96.56 78 SER B O 1
ATOM 3420 N N . THR B 1 79 ? 8.836 40.75 4.082 1 95.38 79 THR B N 1
ATOM 3421 C CA . THR B 1 79 ? 9.234 40.438 2.713 1 95.38 79 THR B CA 1
ATOM 3422 C C . THR B 1 79 ? 10.562 39.688 2.689 1 95.38 79 THR B C 1
ATOM 3424 O O . THR B 1 79 ? 11.594 40.219 3.092 1 95.38 79 THR B O 1
ATOM 3427 N N . PRO B 1 80 ? 10.57 38.469 2.199 1 95.88 80 PRO B N 1
ATOM 3428 C CA . PRO B 1 80 ? 9.461 37.656 1.669 1 95.88 80 PRO B CA 1
ATOM 3429 C C . PRO B 1 80 ? 8.383 37.375 2.715 1 95.88 80 PRO B C 1
ATOM 3431 O O . PRO B 1 80 ? 8.656 37.438 3.916 1 95.88 80 PRO B O 1
ATOM 3434 N N . HIS B 1 81 ? 7.137 37.156 2.188 1 98.12 81 HIS B N 1
ATOM 3435 C CA . HIS B 1 81 ? 6.02 36.844 3.066 1 98.12 81 HIS B CA 1
ATOM 3436 C C . HIS B 1 81 ? 6.301 35.562 3.859 1 98.12 81 HIS B C 1
ATOM 3438 O O . HIS B 1 81 ? 7.156 34.75 3.473 1 98.12 81 HIS B O 1
ATOM 3444 N N . THR B 1 82 ? 5.645 35.406 4.996 1 98.38 82 THR B N 1
ATOM 3445 C CA . THR B 1 82 ? 5.812 34.219 5.84 1 98.38 82 THR B CA 1
ATOM 3446 C C . THR B 1 82 ? 4.465 33.719 6.359 1 98.38 82 THR B C 1
ATOM 3448 O O . THR B 1 82 ? 3.463 34.438 6.27 1 98.38 82 THR B O 1
ATOM 3451 N N . ASN B 1 83 ? 4.422 32.469 6.758 1 98.38 83 ASN B N 1
ATOM 3452 C CA . ASN B 1 83 ? 3.367 31.984 7.637 1 98.38 83 ASN B CA 1
ATOM 3453 C C . ASN B 1 83 ? 3.688 32.25 9.102 1 98.38 83 ASN B C 1
ATOM 3455 O O . ASN B 1 83 ? 4.852 32.25 9.508 1 98.38 83 ASN B O 1
ATOM 3459 N N . ARG B 1 84 ? 2.66 32.5 9.828 1 98.38 84 ARG B N 1
ATOM 3460 C CA . ARG B 1 84 ? 2.846 32.844 11.234 1 98.38 84 ARG B CA 1
ATOM 3461 C C . ARG B 1 84 ? 1.884 32.094 12.125 1 98.38 84 ARG B C 1
ATOM 3463 O O . ARG B 1 84 ? 0.743 31.812 11.742 1 98.38 84 ARG B O 1
ATOM 3470 N N . LEU B 1 85 ? 2.389 31.75 13.281 1 98.88 85 LEU B N 1
ATOM 3471 C CA . LEU B 1 85 ? 1.521 31.266 14.352 1 98.88 85 LEU B CA 1
ATOM 3472 C C . LEU B 1 85 ? 1.239 32.375 15.359 1 98.88 85 LEU B C 1
ATOM 3474 O O . LEU B 1 85 ? 2.16 32.875 16 1 98.88 85 LEU B O 1
ATOM 3478 N N . MET B 1 86 ? -0.039 32.688 15.453 1 98.88 86 MET B N 1
ATOM 3479 C CA . MET B 1 86 ? -0.471 33.781 16.312 1 98.88 86 MET B CA 1
ATOM 3480 C C . MET B 1 86 ? -1.125 33.25 17.578 1 98.88 86 MET B C 1
ATOM 3482 O O . MET B 1 86 ? -1.889 32.281 17.531 1 98.88 86 MET B O 1
ATOM 3486 N N . ARG B 1 87 ? -0.75 33.844 18.656 1 98.94 87 ARG B N 1
ATOM 3487 C CA . ARG B 1 87 ? -1.485 33.688 19.906 1 98.94 87 ARG B CA 1
ATOM 3488 C C . ARG B 1 87 ? -2.473 34.844 20.109 1 98.94 87 ARG B C 1
ATOM 3490 O O . ARG B 1 87 ? -2.115 36 19.953 1 98.94 87 ARG B O 1
ATOM 3497 N N . LEU B 1 88 ? -3.682 34.5 20.406 1 98.88 88 LEU B N 1
ATOM 3498 C CA . LEU B 1 88 ? -4.766 35.438 20.609 1 98.88 88 LEU B CA 1
ATOM 3499 C C . LEU B 1 88 ? -5.469 35.188 21.938 1 98.88 88 LEU B C 1
ATOM 3501 O O . LEU B 1 88 ? -5.375 34.094 22.5 1 98.88 88 LEU B O 1
ATOM 3505 N N . GLU B 1 89 ? -6.152 36.219 22.406 1 98.81 89 GLU B N 1
ATOM 3506 C CA . GLU B 1 89 ? -7.023 36.094 23.578 1 98.81 89 GLU B CA 1
ATOM 3507 C C . GLU B 1 89 ? -8.484 36.281 23.188 1 98.81 89 GLU B C 1
ATOM 3509 O O . GLU B 1 89 ? -8.836 37.281 22.562 1 98.81 89 GLU B O 1
ATOM 3514 N N . VAL B 1 90 ? -9.266 35.344 23.547 1 98.88 90 VAL B N 1
ATOM 3515 C CA . VAL B 1 90 ? -10.688 35.406 23.234 1 98.88 90 VAL B CA 1
ATOM 3516 C C . VAL B 1 90 ? -11.43 36.156 24.344 1 98.88 90 VAL B C 1
ATOM 3518 O O . VAL B 1 90 ? -11.195 35.938 25.531 1 98.88 90 VAL B O 1
ATOM 3521 N N . SER B 1 91 ? -12.344 37.031 23.984 1 98.75 91 SER B N 1
ATOM 3522 C CA . SER B 1 91 ? -13.141 37.781 24.969 1 98.75 91 SER B CA 1
ATOM 3523 C C . SER B 1 91 ? -14.047 36.812 25.75 1 98.75 91 SER B C 1
ATOM 3525 O O . SER B 1 91 ? -14.383 35.75 25.266 1 98.75 91 SER B O 1
ATOM 3527 N N . ASP B 1 92 ? -14.469 37.25 26.906 1 97.62 92 ASP B N 1
ATOM 3528 C CA . ASP B 1 92 ? -15.281 36.406 27.781 1 97.62 92 ASP B CA 1
ATOM 3529 C C . ASP B 1 92 ? -16.578 36 27.094 1 97.62 92 ASP B C 1
ATOM 3531 O O . ASP B 1 92 ? -17.062 34.875 27.281 1 97.62 92 ASP B O 1
ATOM 3535 N N . ASP B 1 93 ? -17.094 36.844 26.312 1 97.31 93 ASP B N 1
ATOM 3536 C CA . ASP B 1 93 ? -18.391 36.562 25.688 1 97.31 93 ASP B CA 1
ATOM 3537 C C . ASP B 1 93 ? -18.219 35.969 24.297 1 97.31 93 ASP B C 1
ATOM 3539 O O . ASP B 1 93 ? -19.172 35.875 23.531 1 97.31 93 ASP B O 1
ATOM 3543 N N . PHE B 1 94 ? -16.938 35.656 23.906 1 98.5 94 PHE B N 1
ATOM 3544 C CA . PHE B 1 94 ? -16.594 35 22.641 1 98.5 94 PHE B CA 1
ATOM 3545 C C . PHE B 1 94 ? -16.969 35.906 21.453 1 98.5 94 PHE B C 1
ATOM 3547 O O . PHE B 1 94 ? -17.312 35.406 20.375 1 98.5 94 PHE B O 1
ATOM 3554 N N . SER B 1 95 ? -16.875 37.219 21.609 1 97.94 95 SER B N 1
ATOM 3555 C CA . SER B 1 95 ? -17.328 38.094 20.547 1 97.94 95 SER B CA 1
ATOM 3556 C C . SER B 1 95 ? -16.156 38.688 19.766 1 97.94 95 SER B C 1
ATOM 3558 O O . SER B 1 95 ? -16.344 39.25 18.688 1 97.94 95 SER B O 1
ATOM 3560 N N . ASN B 1 96 ? -15.023 38.531 20.297 1 98.06 96 ASN B N 1
ATOM 3561 C CA . ASN B 1 96 ? -13.836 39.094 19.656 1 98.06 96 ASN B CA 1
ATOM 3562 C C . ASN B 1 96 ? -12.555 38.406 20.172 1 98.06 96 ASN B C 1
ATOM 3564 O O . ASN B 1 96 ? -12.594 37.625 21.109 1 98.06 96 ASN B O 1
ATOM 3568 N N . VAL B 1 97 ? -11.453 38.719 19.453 1 98.75 97 VAL B N 1
ATOM 3569 C CA . VAL B 1 97 ? -10.133 38.312 19.922 1 98.75 97 VAL B CA 1
ATOM 3570 C C . VAL B 1 97 ? -9.242 39.562 20.047 1 98.75 97 VAL B C 1
ATOM 3572 O O . VAL B 1 97 ? -9.5 40.562 19.406 1 98.75 97 VAL B O 1
ATOM 3575 N N . SER B 1 98 ? -8.258 39.469 20.938 1 98.38 98 SER B N 1
ATOM 3576 C CA . SER B 1 98 ? -7.309 40.562 21.156 1 98.38 98 SER B CA 1
ATOM 3577 C C . SER B 1 98 ? -5.93 40 21.531 1 98.38 98 SER B C 1
ATOM 3579 O O . SER B 1 98 ? -5.703 38.812 21.516 1 98.38 98 SER B O 1
ATOM 3581 N N . GLY B 1 99 ? -4.961 40.906 21.688 1 98.31 99 GLY B N 1
ATOM 3582 C CA . GLY B 1 99 ? -3.66 40.562 22.234 1 98.31 99 GLY B CA 1
ATOM 3583 C C . GLY B 1 99 ? -2.83 39.719 21.281 1 98.31 99 GLY B C 1
ATOM 3584 O O . GLY B 1 99 ? -2.115 38.812 21.719 1 98.31 99 GLY B O 1
ATOM 3585 N N . ARG B 1 100 ? -2.963 39.906 20.031 1 98.44 100 ARG B N 1
ATOM 3586 C CA . ARG B 1 100 ? -2.189 39.125 19.078 1 98.44 100 ARG B CA 1
ATOM 3587 C C . ARG B 1 100 ? -0.698 39.188 19.391 1 98.44 100 ARG B C 1
ATOM 3589 O O . ARG B 1 100 ? -0.151 40.281 19.578 1 98.44 100 ARG B O 1
ATOM 3596 N N . THR B 1 101 ? -0.092 38.094 19.531 1 98.75 101 THR B N 1
ATOM 3597 C CA . THR B 1 101 ? 1.354 37.906 19.578 1 98.75 101 THR B CA 1
ATOM 3598 C C . THR B 1 101 ? 1.799 36.844 18.578 1 98.75 101 THR B C 1
ATOM 3600 O O . THR B 1 101 ? 1.345 35.719 18.625 1 98.75 101 THR B O 1
ATOM 3603 N N . ASP B 1 102 ? 2.637 37.281 17.625 1 98.75 102 ASP B N 1
ATOM 3604 C CA . ASP B 1 102 ? 3.186 36.281 16.688 1 98.75 102 ASP B CA 1
ATOM 3605 C C . ASP B 1 102 ? 4.301 35.469 17.344 1 98.75 102 ASP B C 1
ATOM 3607 O O . ASP B 1 102 ? 5.449 35.938 17.391 1 98.75 102 ASP B O 1
ATOM 3611 N N . ILE B 1 103 ? 4.02 34.25 17.688 1 98.81 103 ILE B N 1
ATOM 3612 C CA . ILE B 1 103 ? 4.98 33.469 18.469 1 98.81 103 ILE B CA 1
ATOM 3613 C C . ILE B 1 103 ? 5.895 32.688 17.531 1 98.81 103 ILE B C 1
ATOM 3615 O O . ILE B 1 103 ? 6.965 32.219 17.938 1 98.81 103 ILE B O 1
ATOM 3619 N N . VAL B 1 104 ? 5.527 32.406 16.344 1 98.69 104 VAL B N 1
ATOM 3620 C CA . VAL B 1 104 ? 6.328 31.938 15.203 1 98.69 104 VAL B CA 1
ATOM 3621 C C . VAL B 1 104 ? 6.07 32.844 14 1 98.69 104 VAL B C 1
ATOM 3623 O O . VAL B 1 104 ? 4.922 33.031 13.602 1 98.69 104 VAL B O 1
ATOM 3626 N N . ASP B 1 105 ? 7.121 33.406 13.422 1 98.44 105 ASP B N 1
ATOM 3627 C CA . ASP B 1 105 ? 6.883 34.375 12.359 1 98.44 105 ASP B CA 1
ATOM 3628 C C . ASP B 1 105 ? 7.828 34.156 11.18 1 98.44 105 ASP B C 1
ATOM 3630 O O . ASP B 1 105 ? 7.98 35.031 10.328 1 98.44 105 ASP B O 1
ATOM 3634 N N . ASP B 1 106 ? 8.406 32.969 11.141 1 98.12 106 ASP B N 1
ATOM 3635 C CA . ASP B 1 106 ? 9.5 32.812 10.18 1 98.12 106 ASP B CA 1
ATOM 3636 C C . ASP B 1 106 ? 9.32 31.547 9.359 1 98.12 106 ASP B C 1
ATOM 3638 O O . ASP B 1 106 ? 10.289 31.016 8.812 1 98.12 106 ASP B O 1
ATOM 3642 N N . VAL B 1 107 ? 8.117 30.969 9.281 1 98.44 107 VAL B N 1
ATOM 3643 C CA . VAL B 1 107 ? 7.879 29.844 8.383 1 98.44 107 VAL B CA 1
ATOM 3644 C C . VAL B 1 107 ? 7.754 30.344 6.945 1 98.44 107 VAL B C 1
ATOM 3646 O O . VAL B 1 107 ? 6.918 31.203 6.652 1 98.44 107 VAL B O 1
ATOM 3649 N N . PRO B 1 108 ? 8.5 29.828 6.055 1 97.75 108 PRO B N 1
ATOM 3650 C CA . PRO B 1 108 ? 8.547 30.375 4.699 1 97.75 108 PRO B CA 1
ATOM 3651 C C . PRO B 1 108 ? 7.211 30.266 3.969 1 97.75 108 PRO B C 1
ATOM 3653 O O . PRO B 1 108 ? 6.434 29.344 4.238 1 97.75 108 PRO B O 1
ATOM 3656 N N . TYR B 1 109 ? 6.992 31.188 3.104 1 97.75 109 TYR B N 1
ATOM 3657 C CA . TYR B 1 109 ? 5.898 31.25 2.141 1 97.75 109 TYR B CA 1
ATOM 3658 C C . TYR B 1 109 ? 6.434 31.266 0.712 1 97.75 109 TYR B C 1
ATOM 3660 O O . TYR B 1 109 ? 7.43 31.938 0.42 1 97.75 109 TYR B O 1
ATOM 3668 N N . LYS B 1 110 ? 5.77 30.484 -0.172 1 97.5 110 LYS B N 1
ATOM 3669 C CA . LYS B 1 110 ? 6.152 30.5 -1.58 1 97.5 110 LYS B CA 1
ATOM 3670 C C . LYS B 1 110 ? 5.598 31.719 -2.291 1 97.5 110 LYS B C 1
ATOM 3672 O O . LYS B 1 110 ? 4.387 31.828 -2.521 1 97.5 110 LYS B O 1
ATOM 3677 N N . MET B 1 111 ? 6.445 32.625 -2.846 1 96.19 111 MET B N 1
ATOM 3678 C CA . MET B 1 111 ? 6.035 33.906 -3.408 1 96.19 111 MET B CA 1
ATOM 3679 C C . MET B 1 111 ? 5.664 33.75 -4.879 1 96.19 111 MET B C 1
ATOM 3681 O O . MET B 1 111 ? 4.723 34.375 -5.352 1 96.19 111 MET B O 1
ATOM 3685 N N . LYS B 1 112 ? 6.41 32.906 -5.605 1 95.38 112 LYS B N 1
ATOM 3686 C CA . LYS B 1 112 ? 6.301 32.875 -7.059 1 95.38 112 LYS B CA 1
ATOM 3687 C C . LYS B 1 112 ? 5.824 31.531 -7.562 1 95.38 112 LYS B C 1
ATOM 3689 O O . LYS B 1 112 ? 6.176 30.484 -6.996 1 95.38 112 LYS B O 1
ATOM 3694 N N . ALA B 1 113 ? 5.102 31.547 -8.617 1 94.88 113 ALA B N 1
ATOM 3695 C CA . ALA B 1 113 ? 4.676 30.312 -9.281 1 94.88 113 ALA B CA 1
ATOM 3696 C C . ALA B 1 113 ? 5.859 29.594 -9.93 1 94.88 113 ALA B C 1
ATOM 3698 O O . ALA B 1 113 ? 6.855 30.234 -10.281 1 94.88 113 ALA B O 1
ATOM 3699 N N . SER B 1 114 ? 5.836 28.312 -9.961 1 91.88 114 SER B N 1
ATOM 3700 C CA . SER B 1 114 ? 6.781 27.484 -10.695 1 91.88 114 SER B CA 1
ATOM 3701 C C . SER B 1 114 ? 6.059 26.562 -11.688 1 91.88 114 SER B C 1
ATOM 3703 O O . SER B 1 114 ? 4.828 26.5 -11.688 1 91.88 114 SER B O 1
ATOM 3705 N N . ASP B 1 115 ? 6.855 25.969 -12.578 1 87.62 115 ASP B N 1
ATOM 3706 C CA . ASP B 1 115 ? 6.289 25.078 -13.578 1 87.62 115 ASP B CA 1
ATOM 3707 C C . ASP B 1 115 ? 6.172 23.656 -13.031 1 87.62 115 ASP B C 1
ATOM 3709 O O . ASP B 1 115 ? 6.801 22.734 -13.547 1 87.62 115 ASP B O 1
ATOM 3713 N N . HIS B 1 116 ? 5.488 23.484 -11.969 1 89.56 116 HIS B N 1
ATOM 3714 C CA . HIS B 1 116 ? 5.148 22.219 -11.328 1 89.56 116 HIS B CA 1
ATOM 3715 C C . HIS B 1 116 ? 3.639 22.078 -11.148 1 89.56 116 HIS B C 1
ATOM 3717 O O . HIS B 1 116 ? 2.912 23.078 -11.164 1 89.56 116 HIS B O 1
ATOM 3723 N N . PRO B 1 117 ? 3.201 20.828 -11.094 1 86.75 117 PRO B N 1
ATOM 3724 C CA . PRO B 1 117 ? 1.799 20.688 -10.695 1 86.75 117 PRO B CA 1
ATOM 3725 C C . PRO B 1 117 ? 1.493 21.406 -9.375 1 86.75 117 PRO B C 1
ATOM 3727 O O . PRO B 1 117 ? 2.266 21.297 -8.422 1 86.75 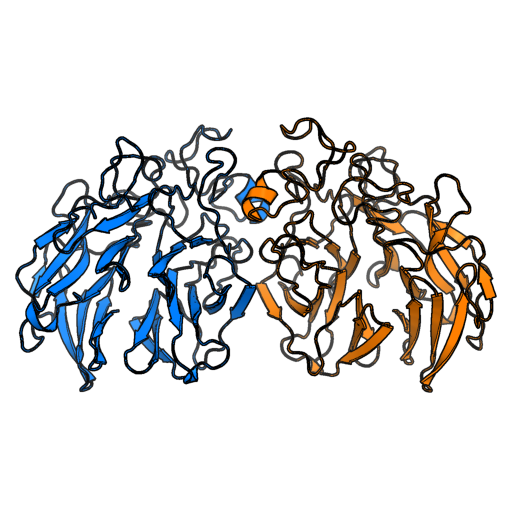117 PRO B O 1
ATOM 3730 N N . PHE B 1 118 ? 0.414 22.203 -9.344 1 86.56 118 PHE B N 1
ATOM 3731 C CA . PHE B 1 118 ? -0.001 22.938 -8.156 1 86.56 118 PHE B CA 1
ATOM 3732 C C . PHE B 1 118 ? 1.118 23.844 -7.66 1 86.56 118 PHE B C 1
ATOM 3734 O O . PHE B 1 118 ? 1.317 24 -6.449 1 86.56 118 PHE B O 1
ATOM 3741 N N . GLY B 1 119 ? 1.853 24.391 -8.594 1 90.75 119 GLY B N 1
ATOM 3742 C CA . GLY B 1 119 ? 3.072 25.109 -8.281 1 90.75 119 GLY B CA 1
ATOM 3743 C C . GLY B 1 119 ? 2.857 26.609 -8.125 1 90.75 119 GLY B C 1
ATOM 3744 O O . GLY B 1 119 ? 3.803 27.391 -8.234 1 90.75 119 GLY B O 1
ATOM 3745 N N . GLY B 1 120 ? 1.661 27.062 -7.836 1 94.44 120 GLY B N 1
ATOM 3746 C CA . GLY B 1 120 ? 1.381 28.469 -7.645 1 94.44 120 GLY B CA 1
ATOM 3747 C C . GLY B 1 120 ? 1.89 29.016 -6.316 1 94.44 120 GLY B C 1
ATOM 3748 O O . GLY B 1 120 ? 2.395 28.25 -5.488 1 94.44 120 GLY B O 1
ATOM 3749 N N . PRO B 1 121 ? 1.765 30.344 -6.16 1 96.56 121 PRO B N 1
ATOM 3750 C CA . PRO B 1 121 ? 2.102 30.922 -4.855 1 96.56 121 PRO B CA 1
ATOM 3751 C C . PRO B 1 121 ? 1.313 30.281 -3.713 1 96.56 121 PRO B C 1
ATOM 3753 O O . PRO B 1 121 ? 0.136 29.953 -3.877 1 96.56 121 PRO B O 1
ATOM 3756 N N . GLY B 1 122 ? 2.004 30.125 -2.59 1 97.25 122 GLY B N 1
ATOM 3757 C CA . GLY B 1 122 ? 1.341 29.594 -1.406 1 97.25 122 GLY B CA 1
ATOM 3758 C C . GLY B 1 122 ? 1.287 28.078 -1.376 1 97.25 122 GLY B C 1
ATOM 3759 O O . GLY B 1 122 ? 0.64 27.5 -0.506 1 97.25 122 GLY B O 1
ATOM 3760 N N . ALA B 1 123 ? 2.074 27.438 -2.271 1 96 123 ALA B N 1
ATOM 3761 C CA . ALA B 1 123 ? 2.078 25.984 -2.285 1 96 123 ALA B CA 1
ATOM 3762 C C . ALA B 1 123 ? 2.783 25.422 -1.053 1 96 123 ALA B C 1
ATOM 3764 O O . ALA B 1 123 ? 3.814 25.938 -0.628 1 96 123 ALA B O 1
ATOM 3765 N N . HIS B 1 124 ? 2.24 24.328 -0.495 1 96.75 124 HIS B N 1
ATOM 3766 C CA . HIS B 1 124 ? 2.832 23.5 0.542 1 96.75 124 HIS B CA 1
ATOM 3767 C C . HIS B 1 124 ? 3.143 24.297 1.796 1 96.75 124 HIS B C 1
ATOM 3769 O O . HIS B 1 124 ? 4.301 24.391 2.215 1 96.75 124 HIS B O 1
ATOM 3775 N N . ASN B 1 125 ? 2.127 24.672 2.482 1 95.12 125 ASN B N 1
ATOM 3776 C CA . ASN B 1 125 ? 2.271 25.484 3.682 1 95.12 125 ASN B CA 1
ATOM 3777 C C . ASN B 1 125 ? 2.18 24.656 4.949 1 95.12 125 ASN B C 1
ATOM 3779 O O . ASN B 1 125 ? 2.508 25.125 6.039 1 95.12 125 ASN B O 1
ATOM 3783 N N . GLY B 1 126 ? 1.815 23.422 4.793 1 95.81 126 GLY B N 1
ATOM 3784 C CA . GLY B 1 126 ? 1.417 22.703 5.996 1 95.81 126 GLY B CA 1
ATOM 3785 C C . GLY B 1 126 ? 0.231 23.328 6.699 1 95.81 126 GLY B C 1
ATOM 3786 O O . GLY B 1 126 ? -0.783 23.641 6.07 1 95.81 126 GLY B O 1
ATOM 3787 N N . GLY B 1 127 ? 0.45 23.453 8.102 1 95.94 127 GLY B N 1
ATOM 3788 C CA . GLY B 1 127 ? -0.404 24.438 8.75 1 95.94 127 GLY B CA 1
ATOM 3789 C C . GLY B 1 127 ? -1.313 23.828 9.805 1 95.94 127 GLY B C 1
ATOM 3790 O O . GLY B 1 127 ? -2.289 24.453 10.219 1 95.94 127 GLY B O 1
ATOM 3791 N N . ARG B 1 128 ? -1.094 22.578 10.219 1 98.25 128 ARG B N 1
ATOM 3792 C CA . ARG B 1 128 ? -1.852 22.062 11.344 1 98.25 128 ARG B CA 1
ATOM 3793 C C . ARG B 1 128 ? -1.239 22.5 12.672 1 98.25 128 ARG B C 1
ATOM 3795 O O . ARG B 1 128 ? -0.015 22.562 12.805 1 98.25 128 ARG B O 1
ATOM 3802 N N . VAL B 1 129 ? -2.105 22.844 13.609 1 98.62 129 VAL B N 1
ATOM 3803 C CA . VAL B 1 129 ? -1.714 23.25 14.961 1 98.62 129 VAL B CA 1
ATOM 3804 C C . VAL B 1 129 ? -2.469 22.422 15.984 1 98.62 129 VAL B C 1
ATOM 3806 O O . VAL B 1 129 ? -3.699 22.359 15.969 1 98.62 129 VAL B O 1
ATOM 3809 N N . ARG B 1 130 ? -1.699 21.766 16.828 1 98.44 130 ARG B N 1
ATOM 3810 C CA . ARG B 1 130 ? -2.322 20.938 17.859 1 98.44 130 ARG B CA 1
ATOM 3811 C C . ARG B 1 130 ? -1.495 20.938 19.141 1 98.44 130 ARG B C 1
ATOM 3813 O O . ARG B 1 130 ? -0.263 20.953 19.094 1 98.44 130 ARG B O 1
ATOM 3820 N N . PHE B 1 131 ? -2.182 20.938 20.281 1 98.62 131 PHE B N 1
ATOM 3821 C CA . PHE B 1 131 ? -1.519 20.625 21.547 1 98.62 131 PHE B CA 1
ATOM 3822 C C . PHE B 1 131 ? -1.445 19.125 21.766 1 98.62 131 PHE B C 1
ATOM 3824 O O . PHE B 1 131 ? -2.43 18.406 21.547 1 98.62 131 PHE B O 1
ATOM 3831 N N . ASN B 1 132 ? -0.295 18.625 22.109 1 98.5 132 ASN B N 1
ATOM 3832 C CA . ASN B 1 132 ? -0.156 17.25 22.547 1 98.5 132 ASN B CA 1
ATOM 3833 C C . ASN B 1 132 ? -0.568 17.094 24.016 1 98.5 132 ASN B C 1
ATOM 3835 O O . ASN B 1 132 ? 0.102 17.609 24.906 1 98.5 132 ASN B O 1
ATOM 3839 N N . PRO B 1 133 ? -1.602 16.359 24.266 1 95.94 133 PRO B N 1
ATOM 3840 C CA . PRO B 1 133 ? -2.031 16.234 25.672 1 95.94 133 PRO B CA 1
ATOM 3841 C C . PRO B 1 133 ? -1.009 15.5 26.531 1 95.94 133 PRO B C 1
ATOM 3843 O O . PRO B 1 133 ? -1.027 15.633 27.766 1 95.94 133 PRO B O 1
ATOM 3846 N N . GLY B 1 134 ? -0.183 14.789 25.969 1 95.69 134 GLY B N 1
ATOM 3847 C CA . GLY B 1 134 ? 0.798 14.016 26.703 1 95.69 134 GLY B CA 1
ATOM 3848 C C . GLY B 1 134 ? 1.937 14.852 27.25 1 95.69 134 GLY B C 1
ATOM 3849 O O . GLY B 1 134 ? 2.338 14.688 28.406 1 95.69 134 GLY B O 1
ATOM 3850 N N . ASP B 1 135 ? 2.393 15.766 26.469 1 97.44 135 ASP B N 1
ATOM 3851 C CA . ASP B 1 135 ? 3.566 16.516 26.906 1 97.44 135 ASP B CA 1
ATOM 3852 C C . ASP B 1 135 ? 3.232 17.984 27.109 1 97.44 135 ASP B C 1
ATOM 3854 O O . ASP B 1 135 ? 4.012 18.734 27.719 1 97.44 135 ASP B O 1
ATOM 3858 N N . GLY B 1 136 ? 2.086 18.406 26.594 1 97.62 136 GLY B N 1
ATOM 3859 C CA . GLY B 1 136 ? 1.594 19.75 26.859 1 97.62 136 GLY B CA 1
ATOM 3860 C C . GLY B 1 136 ? 2.146 20.797 25.906 1 97.62 136 GLY B C 1
ATOM 3861 O O . GLY B 1 136 ? 1.866 21.984 26.047 1 97.62 136 GLY B O 1
ATOM 3862 N N . TYR B 1 137 ? 2.887 20.359 24.875 1 98.81 137 TYR B N 1
ATOM 3863 C CA . TYR B 1 137 ? 3.486 21.312 23.953 1 98.81 137 TYR B CA 1
ATOM 3864 C C . TYR B 1 137 ? 2.6 21.516 22.719 1 98.81 137 TYR B C 1
ATOM 3866 O O . TYR B 1 137 ? 1.713 20.703 22.453 1 98.81 137 TYR B O 1
ATOM 3874 N N . LEU B 1 138 ? 2.824 22.625 22.078 1 98.81 138 LEU B N 1
ATOM 3875 C CA . LEU B 1 138 ? 2.188 22.984 20.828 1 98.81 138 LEU B CA 1
ATOM 3876 C C . LEU B 1 138 ? 3.014 22.484 19.641 1 98.81 138 LEU B C 1
ATOM 3878 O O . LEU B 1 138 ? 4.223 22.734 19.578 1 98.81 138 LEU B O 1
ATOM 3882 N N . TYR B 1 139 ? 2.35 21.781 18.781 1 98.94 139 TYR B N 1
ATOM 3883 C CA . TYR B 1 139 ? 2.988 21.297 17.562 1 98.94 139 TYR B CA 1
ATOM 3884 C C . TYR B 1 139 ? 2.469 22.047 16.328 1 98.94 139 TYR B C 1
ATOM 3886 O O . TYR B 1 139 ? 1.269 22.312 16.219 1 98.94 139 TYR B O 1
ATOM 3894 N N . LEU B 1 140 ? 3.371 22.453 15.492 1 98.88 140 LEU B N 1
ATOM 3895 C CA . LEU B 1 140 ? 3.059 23.109 14.234 1 98.88 140 LEU B CA 1
ATOM 3896 C C . LEU B 1 140 ? 3.658 22.344 13.055 1 98.88 140 LEU B C 1
ATOM 3898 O O . LEU B 1 140 ? 4.863 22.078 13.031 1 98.88 140 LEU B O 1
ATOM 3902 N N . THR B 1 141 ? 2.822 21.938 12.125 1 98.81 141 THR B N 1
ATOM 3903 C CA . THR B 1 141 ? 3.312 21.281 10.922 1 98.81 141 THR B CA 1
ATOM 3904 C C . THR B 1 141 ? 3.553 22.281 9.805 1 98.81 141 THR B C 1
ATOM 3906 O O . THR B 1 141 ? 2.848 23.297 9.703 1 98.81 141 THR B O 1
ATOM 3909 N N . THR B 1 142 ? 4.605 22.062 8.984 1 98.75 142 THR B N 1
ATOM 3910 C CA . THR B 1 142 ? 4.961 22.953 7.898 1 98.75 142 THR B CA 1
ATOM 3911 C C . THR B 1 142 ? 5.281 22.172 6.629 1 98.75 142 THR B C 1
ATOM 3913 O O . THR B 1 142 ? 5.27 20.938 6.637 1 98.75 142 THR B O 1
ATOM 3916 N N . GLY B 1 143 ? 5.445 22.922 5.504 1 98.31 143 GLY B N 1
ATOM 3917 C CA . GLY B 1 143 ? 5.703 22.297 4.219 1 98.31 143 GLY B CA 1
ATOM 3918 C C . GLY B 1 143 ? 6.949 22.828 3.535 1 98.31 143 GLY B C 1
ATOM 3919 O O . GLY B 1 143 ? 7.602 23.734 4.047 1 98.31 143 GLY B O 1
ATOM 3920 N N . ASP B 1 144 ? 7.258 22.234 2.365 1 97.94 144 ASP B N 1
ATOM 3921 C CA . ASP B 1 144 ? 8.547 22.516 1.732 1 97.94 144 ASP B CA 1
ATOM 3922 C C . ASP B 1 144 ? 8.438 23.688 0.766 1 97.94 144 ASP B C 1
ATOM 3924 O O . ASP B 1 144 ? 9.438 24.141 0.207 1 97.94 144 ASP B O 1
ATOM 3928 N N . THR B 1 145 ? 7.273 24.203 0.437 1 97 145 THR B N 1
ATOM 3929 C CA . THR B 1 145 ? 7.023 25.375 -0.406 1 97 145 THR B CA 1
ATOM 3930 C C . THR B 1 145 ? 7.625 25.172 -1.794 1 97 145 THR B C 1
ATOM 3932 O O . THR B 1 145 ? 8.078 26.125 -2.426 1 97 145 THR B O 1
ATOM 3935 N N . HIS B 1 146 ? 7.793 24 -2.182 1 96.31 146 HIS B N 1
ATOM 3936 C CA . HIS B 1 146 ? 8.422 23.656 -3.447 1 96.31 146 HIS B CA 1
ATOM 3937 C C . HIS B 1 146 ? 9.844 24.219 -3.531 1 96.31 146 HIS B C 1
ATOM 3939 O O . HIS B 1 146 ? 10.273 24.656 -4.594 1 96.31 146 HIS B O 1
ATOM 3945 N N . ASN B 1 147 ? 10.492 24.312 -2.482 1 96.12 147 ASN B N 1
ATOM 3946 C CA . ASN B 1 147 ? 11.891 24.719 -2.389 1 96.12 147 ASN B CA 1
ATOM 3947 C C . ASN B 1 147 ? 12.781 23.562 -1.928 1 96.12 147 ASN B C 1
ATOM 3949 O O . ASN B 1 147 ? 12.664 23.094 -0.789 1 96.12 147 ASN B O 1
ATOM 3953 N N . GLY B 1 148 ? 13.688 23.156 -2.797 1 96.19 148 GLY B N 1
ATOM 3954 C CA . GLY B 1 148 ? 14.5 21.969 -2.562 1 96.19 148 GLY B CA 1
ATOM 3955 C C . GLY B 1 148 ? 15.391 22.094 -1.341 1 96.19 148 GLY B C 1
ATOM 3956 O O . GLY B 1 148 ? 15.734 21.094 -0.72 1 96.19 148 GLY B O 1
ATOM 3957 N N . GLN B 1 149 ? 15.664 23.25 -0.862 1 96.38 149 GLN B N 1
ATOM 3958 C CA . GLN B 1 149 ? 16.609 23.469 0.225 1 96.38 149 GLN B CA 1
ATOM 3959 C C . GLN B 1 149 ? 15.93 23.344 1.584 1 96.38 149 GLN B C 1
ATOM 3961 O O . GLN B 1 149 ? 16.578 23.047 2.588 1 96.38 149 GLN B O 1
ATOM 3966 N N . VAL B 1 150 ? 14.688 23.5 1.666 1 97.88 150 VAL B N 1
ATOM 3967 C CA . VAL B 1 150 ? 13.953 23.734 2.904 1 97.88 150 VAL B CA 1
ATOM 3968 C C . VAL B 1 150 ? 13.953 22.469 3.752 1 97.88 150 VAL B C 1
ATOM 3970 O O . VAL B 1 150 ? 14.211 22.516 4.957 1 97.88 150 VAL B O 1
ATOM 3973 N N . PRO B 1 151 ? 13.781 21.281 3.172 1 98.44 151 PRO B N 1
ATOM 3974 C CA . PRO B 1 151 ? 13.547 20.094 4.004 1 98.44 151 PRO B CA 1
ATOM 3975 C C . PRO B 1 151 ? 14.75 19.734 4.867 1 98.44 151 PRO B C 1
ATOM 3977 O O . PRO B 1 151 ? 14.594 19.391 6.043 1 98.44 151 PRO B O 1
ATOM 3980 N N . GLN B 1 152 ? 15.906 19.891 4.289 1 98 152 GLN B N 1
ATOM 3981 C CA . GLN B 1 152 ? 17.094 19.438 5.008 1 98 152 GLN B CA 1
ATOM 3982 C C . GLN B 1 152 ? 17.875 20.625 5.582 1 98 152 GLN B C 1
ATOM 3984 O O . GLN B 1 152 ? 18.938 20.438 6.16 1 98 152 GLN B O 1
ATOM 3989 N N . SER B 1 153 ? 17.312 21.844 5.508 1 98.25 153 SER B N 1
ATOM 3990 C CA . SER B 1 153 ? 17.984 23.031 6.012 1 98.25 153 SER B CA 1
ATOM 3991 C C . SER B 1 153 ? 17.891 23.125 7.531 1 98.25 153 SER B C 1
ATOM 3993 O O . SER B 1 153 ? 16.828 22.891 8.109 1 98.25 153 SER B O 1
ATOM 3995 N N . PRO B 1 154 ? 18.938 23.562 8.133 1 98 154 PRO B N 1
ATOM 3996 C CA . PRO B 1 154 ? 18.891 23.703 9.586 1 98 154 PRO B CA 1
ATOM 3997 C C . PRO B 1 154 ? 18.109 24.953 10.031 1 98 154 PRO B C 1
ATOM 3999 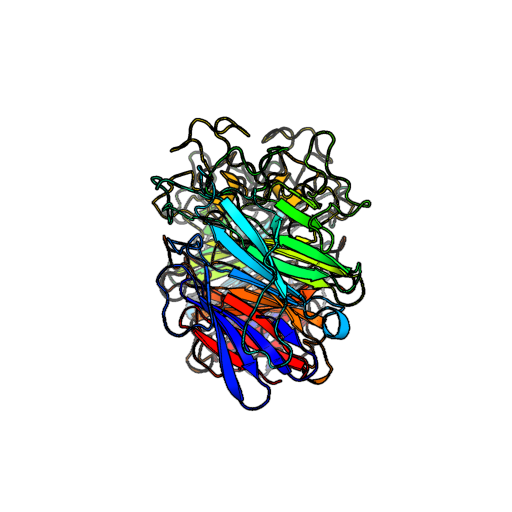O O . PRO B 1 154 ? 17.641 25.016 11.164 1 98 154 PRO B O 1
ATOM 4002 N N . THR B 1 155 ? 17.969 25.891 9.117 1 95.38 155 THR B N 1
ATOM 4003 C CA . THR B 1 155 ? 17.531 27.188 9.633 1 95.38 155 THR B CA 1
ATOM 4004 C C . THR B 1 155 ? 16.266 27.641 8.93 1 95.38 155 THR B C 1
ATOM 4006 O O . THR B 1 155 ? 15.586 28.562 9.398 1 95.38 155 THR B O 1
ATOM 4009 N N . MET B 1 156 ? 15.977 27.047 7.809 1 96.56 156 MET B N 1
ATOM 4010 C CA . MET B 1 156 ? 14.695 27.359 7.168 1 96.56 156 MET B CA 1
ATOM 4011 C C . MET B 1 156 ? 13.562 26.562 7.809 1 96.56 156 MET B C 1
ATOM 4013 O O . MET B 1 156 ? 13.555 25.344 7.777 1 96.56 156 MET B O 1
ATOM 4017 N N . MET B 1 157 ? 12.547 27.188 8.352 1 96.69 157 MET B N 1
ATOM 4018 C CA . MET B 1 157 ? 11.578 26.562 9.258 1 96.69 157 MET B CA 1
ATOM 4019 C C . MET B 1 157 ? 10.422 25.953 8.469 1 96.69 157 MET B C 1
ATOM 4021 O O . MET B 1 157 ? 9.406 25.578 9.055 1 96.69 157 MET B O 1
ATOM 4025 N N . GLY B 1 158 ? 10.562 25.672 7.277 1 97.75 158 GLY B N 1
ATOM 4026 C CA . GLY B 1 158 ? 9.656 24.844 6.508 1 97.75 158 GLY B CA 1
ATOM 4027 C C . GLY B 1 158 ? 10.039 23.375 6.504 1 97.75 158 GLY B C 1
ATOM 4028 O O . GLY B 1 158 ? 11.164 23.031 6.871 1 97.75 158 GLY B O 1
ATOM 4029 N N . SER B 1 159 ? 9.023 22.516 6.227 1 98.31 159 SER B N 1
ATOM 4030 C CA . SER B 1 159 ? 9.258 21.078 6.156 1 98.31 159 SER B CA 1
ATOM 4031 C C . SER B 1 159 ? 9.719 20.516 7.5 1 98.31 159 SER B C 1
ATOM 4033 O O . SER B 1 159 ? 10.602 19.672 7.559 1 98.31 159 SER B O 1
ATOM 4035 N N . LYS B 1 160 ? 9.203 21.156 8.562 1 98.75 160 LYS B N 1
ATOM 4036 C CA . LYS B 1 160 ? 9.438 20.75 9.945 1 98.75 160 LYS B CA 1
ATOM 4037 C C . LYS B 1 160 ? 8.125 20.5 10.672 1 98.75 160 LYS B C 1
ATOM 4039 O O . LYS B 1 160 ? 7.074 20.984 10.258 1 98.75 160 LYS B O 1
ATOM 4044 N N . VAL B 1 161 ? 8.219 19.641 11.641 1 98.94 161 VAL B N 1
ATOM 4045 C CA . VAL B 1 161 ? 7.254 19.719 12.734 1 98.94 161 VAL B CA 1
ATOM 4046 C C . VAL B 1 161 ? 7.891 20.406 13.938 1 98.94 161 VAL B C 1
ATOM 4048 O O . VAL B 1 161 ? 8.898 19.938 14.477 1 98.94 161 VAL B O 1
ATOM 4051 N N . LEU B 1 162 ? 7.32 21.531 14.266 1 98.94 162 LEU B N 1
ATOM 4052 C CA . LEU B 1 162 ? 7.816 22.266 15.422 1 98.94 162 LEU B CA 1
ATOM 4053 C C . LEU B 1 162 ? 7.129 21.797 16.703 1 98.94 162 LEU B C 1
ATOM 4055 O O . LEU B 1 162 ? 5.949 21.438 16.672 1 98.94 162 LEU B O 1
ATOM 4059 N N . ARG B 1 163 ? 7.898 21.812 17.75 1 98.94 163 ARG B N 1
ATOM 4060 C CA . ARG B 1 163 ? 7.395 21.594 19.109 1 98.94 163 ARG B CA 1
ATOM 4061 C C . ARG B 1 163 ? 7.828 22.719 20.047 1 98.94 163 ARG B C 1
ATOM 4063 O O . ARG B 1 163 ? 9.016 22.859 20.328 1 98.94 163 ARG B O 1
ATOM 4070 N N . ILE B 1 164 ? 6.836 23.453 20.531 1 98.94 164 ILE B N 1
ATOM 4071 C CA . ILE B 1 164 ? 7.137 24.703 21.219 1 98.94 164 ILE B CA 1
ATOM 4072 C C . ILE B 1 164 ? 6.172 24.891 22.391 1 98.94 164 ILE B C 1
ATOM 4074 O O . ILE B 1 164 ? 5.145 24.219 22.469 1 98.94 164 ILE B O 1
ATOM 4078 N N . ASP B 1 165 ? 6.547 25.781 23.281 1 98.69 165 ASP B N 1
ATOM 4079 C CA . ASP B 1 165 ? 5.625 26.172 24.344 1 98.69 165 ASP B CA 1
ATOM 4080 C C . ASP B 1 165 ? 4.699 27.297 23.891 1 98.69 165 ASP B C 1
ATOM 4082 O O . ASP B 1 165 ? 4.645 27.609 22.703 1 98.69 165 ASP B O 1
ATOM 4086 N N . THR B 1 166 ? 3.928 27.844 24.781 1 98.38 166 THR B N 1
ATOM 4087 C CA . THR B 1 166 ? 2.865 28.781 24.438 1 98.38 166 THR B CA 1
ATOM 4088 C C . THR B 1 166 ? 3.447 30.141 24.078 1 98.38 166 THR B C 1
ATOM 4090 O O . THR B 1 166 ? 2.736 31.016 23.547 1 98.38 166 THR B O 1
ATOM 4093 N N . ASP B 1 167 ? 4.773 30.312 24.203 1 98.19 167 ASP B N 1
ATOM 4094 C CA . ASP B 1 167 ? 5.438 31.562 23.844 1 98.19 167 ASP B CA 1
ATOM 4095 C C . ASP B 1 167 ? 6.293 31.391 22.578 1 98.19 167 ASP B C 1
ATOM 4097 O O . ASP B 1 167 ? 6.992 32.312 22.172 1 98.19 167 ASP B O 1
ATOM 4101 N N . GLY B 1 168 ? 6.27 30.25 22.016 1 98.5 168 GLY B N 1
ATOM 4102 C CA . GLY B 1 168 ? 7.016 29.984 20.797 1 98.5 168 GLY B CA 1
ATOM 4103 C C . GLY B 1 168 ? 8.43 29.5 21.047 1 98.5 168 GLY B C 1
ATOM 4104 O O . GLY B 1 168 ? 9.234 29.406 20.125 1 98.5 168 GLY B O 1
ATOM 4105 N N . THR B 1 169 ? 8.727 29.25 22.281 1 98.56 169 THR B N 1
ATOM 4106 C CA . THR B 1 169 ? 10.055 28.766 22.641 1 98.56 169 THR B CA 1
ATOM 4107 C C . THR B 1 169 ? 10.125 27.25 22.484 1 98.56 169 THR B C 1
ATOM 4109 O O . THR B 1 169 ? 9.18 26.531 22.844 1 98.56 169 THR B O 1
ATOM 4112 N N . ALA B 1 170 ? 11.258 26.781 22.047 1 98.75 170 ALA B N 1
ATOM 4113 C CA . ALA B 1 170 ? 11.477 25.359 21.844 1 98.75 170 ALA B CA 1
ATOM 4114 C C . ALA B 1 170 ? 11.266 24.578 23.125 1 98.75 170 ALA B C 1
ATOM 4116 O O . ALA B 1 170 ? 11.68 25.031 24.203 1 98.75 170 ALA B O 1
ATOM 4117 N N . ALA B 1 171 ? 10.586 23.438 23.016 1 98.81 171 ALA B N 1
ATOM 4118 C CA . ALA B 1 171 ? 10.648 22.531 24.156 1 98.81 171 ALA B CA 1
ATOM 4119 C C . ALA B 1 171 ? 12.094 22.172 24.5 1 98.81 171 ALA B C 1
ATOM 4121 O O . ALA B 1 171 ? 12.859 21.766 23.609 1 98.81 171 ALA B O 1
ATOM 4122 N N . PRO B 1 172 ? 12.469 22.219 25.75 1 98.5 172 PRO B N 1
ATOM 4123 C CA . PRO B 1 172 ? 13.859 21.953 26.109 1 98.5 172 PRO B CA 1
ATOM 4124 C C . PRO B 1 172 ? 14.297 20.516 25.781 1 98.5 172 PRO B C 1
ATOM 4126 O O . PRO B 1 172 ? 15.484 20.266 25.594 1 98.5 172 PRO B O 1
ATOM 4129 N N . GLU B 1 173 ? 13.352 19.594 25.641 1 98.25 173 GLU B N 1
ATOM 4130 C CA . GLU B 1 173 ? 13.641 18.188 25.391 1 98.25 173 GLU B CA 1
ATOM 4131 C C . GLU B 1 173 ? 13.883 17.922 23.906 1 98.25 173 GLU B C 1
ATOM 4133 O O . GLU B 1 173 ? 14.305 16.828 23.516 1 98.25 173 GLU B O 1
ATOM 4138 N N . ASN B 1 174 ? 13.648 19 23.062 1 98.81 174 ASN B N 1
ATOM 4139 C CA . ASN B 1 174 ? 13.906 18.797 21.641 1 98.81 174 ASN B CA 1
ATOM 4140 C C . ASN B 1 174 ? 15.367 18.438 21.375 1 98.81 174 ASN B C 1
ATOM 4142 O O . ASN B 1 174 ? 16.266 19 22 1 98.81 174 ASN B O 1
ATOM 4146 N N . THR B 1 175 ? 15.602 17.422 20.391 1 98.56 175 THR B N 1
ATOM 4147 C CA . THR B 1 175 ? 16.953 16.969 20.094 1 98.56 175 THR B CA 1
ATOM 4148 C C . THR B 1 175 ? 17.234 17.031 18.594 1 98.56 175 THR B C 1
ATOM 4150 O O . THR B 1 175 ? 17.703 16.062 18.016 1 98.56 175 THR B O 1
ATOM 4153 N N . PRO B 1 176 ? 16.969 18.172 18 1 98.38 176 PRO B N 1
ATOM 4154 C CA . PRO B 1 176 ? 17.375 18.25 16.594 1 98.38 176 PRO B CA 1
ATOM 4155 C C . PRO B 1 176 ? 18.891 18.125 16.406 1 98.38 176 PRO B C 1
ATOM 4157 O O . PRO B 1 176 ? 19.641 18.281 17.375 1 98.38 176 PRO B O 1
ATOM 4160 N N . PRO B 1 177 ? 19.328 17.844 15.18 1 98.19 177 PRO B N 1
ATOM 4161 C CA . PRO B 1 177 ? 20.781 17.781 14.961 1 98.19 177 PRO B CA 1
ATOM 4162 C C . PRO B 1 177 ? 21.484 19.109 15.289 1 98.19 177 PRO B C 1
ATOM 4164 O O . PRO B 1 177 ? 20.844 20.156 15.32 1 98.19 177 PRO B O 1
ATOM 4167 N N . VAL B 1 178 ? 22.812 19.031 15.5 1 97.69 178 VAL B N 1
ATOM 4168 C CA . VAL B 1 178 ? 23.609 20.219 15.812 1 97.69 178 VAL B CA 1
ATOM 4169 C C . VAL B 1 178 ? 23.453 21.25 14.695 1 97.69 178 VAL B C 1
ATOM 4171 O O . VAL B 1 178 ? 23.547 20.922 13.516 1 97.69 178 VAL B O 1
ATOM 4174 N N . GLY B 1 179 ? 23.141 22.422 15.07 1 98.06 179 GLY B N 1
ATOM 4175 C CA . GLY B 1 179 ? 23.047 23.5 14.109 1 98.06 179 GLY B CA 1
ATOM 4176 C C . GLY B 1 179 ? 21.609 23.812 13.695 1 98.06 179 GLY B C 1
ATOM 4177 O O . GLY B 1 179 ? 21.344 24.875 13.141 1 98.06 179 GLY B O 1
ATOM 4178 N N . PHE B 1 180 ? 20.734 22.922 14 1 98.56 180 PHE B N 1
ATOM 4179 C CA . PHE B 1 180 ? 19.344 23.141 13.641 1 98.56 180 PHE B CA 1
ATOM 4180 C C . PHE B 1 180 ? 18.672 24.094 14.633 1 98.56 180 PHE B C 1
ATOM 4182 O O . PHE B 1 180 ? 19.094 24.188 15.789 1 98.56 180 PHE B O 1
ATOM 4189 N N . ASP B 1 181 ? 17.688 24.844 14.156 1 98.62 181 ASP B N 1
ATOM 4190 C CA . ASP B 1 181 ? 16.812 25.578 15.062 1 98.62 181 ASP B CA 1
ATOM 4191 C C . ASP B 1 181 ? 16.25 24.672 16.141 1 98.62 181 ASP B C 1
ATOM 4193 O O . ASP B 1 181 ? 15.711 23.594 15.844 1 98.62 181 ASP B O 1
ATOM 4197 N N . LYS B 1 182 ? 16.219 25.078 17.375 1 98.69 182 LYS B N 1
ATOM 4198 C CA . LYS B 1 182 ? 15.867 24.219 18.5 1 98.69 182 LYS B CA 1
ATOM 4199 C C . LYS B 1 182 ? 14.367 23.938 18.531 1 98.69 182 LYS B C 1
ATOM 4201 O O . LYS B 1 182 ? 13.922 23.016 19.234 1 98.69 182 LYS B O 1
ATOM 4206 N N . ARG B 1 183 ? 13.57 24.609 17.844 1 98.81 183 ARG B N 1
ATOM 4207 C CA . ARG B 1 183 ? 12.133 24.375 17.781 1 98.81 183 ARG B CA 1
ATOM 4208 C C . ARG B 1 183 ? 11.82 23.125 16.969 1 98.81 183 ARG B C 1
ATOM 4210 O O . ARG B 1 183 ? 10.703 22.609 17.016 1 98.81 183 ARG B O 1
ATOM 4217 N N . THR B 1 184 ? 12.82 22.609 16.266 1 98.88 184 THR B N 1
ATOM 4218 C CA . THR B 1 184 ? 12.617 21.484 15.367 1 98.88 184 THR B CA 1
ATOM 4219 C C . THR B 1 184 ? 12.438 20.188 16.156 1 98.88 184 THR B C 1
ATOM 4221 O O . THR B 1 184 ? 13.367 19.719 16.812 1 98.88 184 THR B O 1
ATOM 4224 N N . TYR B 1 185 ? 11.266 19.672 16.078 1 98.88 185 TYR B N 1
ATOM 4225 C CA . TYR B 1 185 ? 11.031 18.328 16.609 1 98.88 185 TYR B CA 1
ATOM 4226 C C . TYR B 1 185 ? 11.43 17.266 15.594 1 98.88 185 TYR B C 1
ATOM 4228 O O . TYR B 1 185 ? 12.172 16.328 15.93 1 98.88 185 TYR B O 1
ATOM 4236 N N . THR B 1 186 ? 10.938 17.312 14.398 1 98.94 186 THR B N 1
ATOM 4237 C CA . THR B 1 186 ? 11.375 16.516 13.266 1 98.94 186 THR B CA 1
ATOM 4238 C C . THR B 1 186 ? 11.57 17.375 12.023 1 98.94 186 THR B C 1
ATOM 4240 O O . THR B 1 186 ? 11.094 18.516 11.977 1 98.94 186 THR B O 1
ATOM 4243 N N . TYR B 1 187 ? 12.312 16.859 11.031 1 98.88 187 TYR B N 1
ATOM 4244 C CA . TYR B 1 187 ? 12.617 17.609 9.812 1 98.88 187 TYR B CA 1
ATOM 4245 C C . TYR B 1 187 ? 12.633 16.672 8.602 1 98.88 187 TYR B C 1
ATOM 4247 O O . TYR B 1 187 ? 12.367 15.477 8.727 1 98.88 187 TYR B O 1
ATOM 4255 N N . GLY B 1 188 ? 12.812 17.297 7.461 1 98.75 188 GLY B N 1
ATOM 4256 C CA . GLY B 1 188 ? 12.891 16.484 6.246 1 98.75 188 GLY B CA 1
ATOM 4257 C C . GLY B 1 188 ? 11.531 16.031 5.75 1 98.75 188 GLY B C 1
ATOM 4258 O O . GLY B 1 188 ? 11.406 14.953 5.172 1 98.75 188 GLY B O 1
ATOM 4259 N N . HIS B 1 189 ? 10.484 16.781 6.027 1 98.75 189 HIS B N 1
ATOM 4260 C CA . HIS B 1 189 ? 9.133 16.5 5.559 1 98.75 189 HIS B CA 1
ATOM 4261 C C . HIS B 1 189 ? 8.852 17.188 4.234 1 98.75 189 HIS B C 1
ATOM 4263 O O . HIS B 1 189 ? 9.586 18.094 3.83 1 98.75 189 HIS B O 1
ATOM 4269 N N . 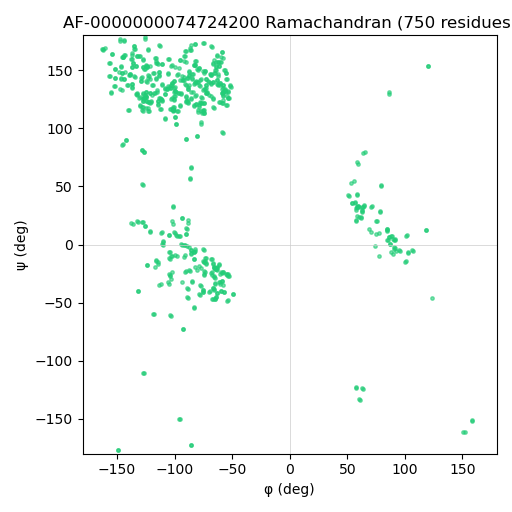ARG B 1 190 ? 7.824 16.734 3.549 1 98.25 190 ARG B N 1
ATOM 4270 C CA . ARG B 1 190 ? 7.398 17.406 2.328 1 98.25 190 ARG B CA 1
ATOM 4271 C C . ARG B 1 190 ? 6.316 18.438 2.623 1 98.25 190 ARG B C 1
ATOM 4273 O O . ARG B 1 190 ? 6.59 19.641 2.658 1 98.25 190 ARG B O 1
ATOM 4280 N N . ASN B 1 191 ? 5.16 18 2.918 1 97.69 191 ASN B N 1
ATOM 4281 C CA . ASN B 1 191 ? 4.016 18.844 3.232 1 97.69 191 ASN B CA 1
ATOM 4282 C C . ASN B 1 191 ? 3.115 18.219 4.285 1 97.69 191 ASN B C 1
ATOM 4284 O O . ASN B 1 191 ? 2.082 17.625 3.953 1 97.69 191 ASN B O 1
ATOM 4288 N N . VAL B 1 192 ? 3.441 18.438 5.562 1 98.44 192 VAL B N 1
ATOM 4289 C CA . VAL B 1 192 ? 2.711 17.828 6.664 1 98.44 192 VAL B CA 1
ATOM 4290 C C . VAL B 1 192 ? 1.386 18.547 6.879 1 98.44 192 VAL B C 1
ATOM 4292 O O . VAL B 1 192 ? 1.364 19.688 7.371 1 98.44 192 VAL B O 1
ATOM 4295 N N . GLN B 1 193 ? 0.314 17.844 6.613 1 97.44 193 GLN B N 1
ATOM 4296 C CA . GLN B 1 193 ? -1.001 18.469 6.668 1 97.44 193 GLN B CA 1
ATOM 4297 C C . GLN B 1 193 ? -1.752 18.062 7.934 1 97.44 193 GLN B C 1
ATOM 4299 O O . GLN B 1 193 ? -2.686 18.75 8.359 1 97.44 193 GLN B O 1
ATOM 4304 N N . GLY B 1 194 ? -1.429 16.938 8.453 1 98.06 194 GLY B N 1
ATOM 4305 C CA . GLY B 1 194 ? -2.115 16.453 9.641 1 98.06 194 GLY B CA 1
ATOM 4306 C C . GLY B 1 194 ? -1.168 15.938 10.703 1 98.06 194 GLY B C 1
ATOM 4307 O O . GLY B 1 194 ? -0.067 15.477 10.398 1 98.06 194 GLY B O 1
ATOM 4308 N N . ILE B 1 195 ? -1.621 16 11.898 1 98.5 195 ILE B N 1
ATOM 4309 C CA . ILE B 1 195 ? -0.903 15.414 13.031 1 98.5 195 ILE B CA 1
ATOM 4310 C C . ILE B 1 195 ? -1.893 15.023 14.117 1 98.5 195 ILE B C 1
ATOM 4312 O O . ILE B 1 195 ? -2.871 15.727 14.367 1 98.5 195 ILE B O 1
ATOM 4316 N N . ALA B 1 196 ? -1.713 13.891 14.672 1 98.12 196 ALA B N 1
ATOM 4317 C CA . ALA B 1 196 ? -2.465 13.383 15.812 1 98.12 196 ALA B CA 1
ATOM 4318 C C . ALA B 1 196 ? -1.541 12.703 16.828 1 98.12 196 ALA B C 1
ATOM 4320 O O . ALA B 1 196 ? -0.366 12.469 16.531 1 98.12 196 ALA B O 1
ATOM 4321 N N . PHE B 1 197 ? -2.066 12.531 18 1 97.81 197 PHE B N 1
ATOM 4322 C CA . PHE B 1 197 ? -1.269 11.953 19.094 1 97.81 197 PHE B CA 1
ATOM 4323 C C . PHE B 1 197 ? -1.898 10.664 19.594 1 97.81 197 PHE B C 1
ATOM 4325 O O . PHE B 1 197 ? -3.078 10.648 19.953 1 97.81 197 PHE B O 1
ATOM 4332 N N . HIS B 1 198 ? -1.115 9.641 19.672 1 96.69 198 HIS B N 1
ATOM 4333 C CA . HIS B 1 198 ? -1.609 8.359 20.156 1 96.69 198 HIS B CA 1
ATOM 4334 C C . HIS B 1 198 ? -2.18 8.492 21.578 1 96.69 198 HIS B C 1
ATOM 4336 O O . HIS B 1 198 ? -1.51 9 22.469 1 96.69 198 HIS B O 1
ATOM 4342 N N . PRO B 1 199 ? -3.449 8.109 21.891 1 92.88 199 PRO B N 1
ATOM 4343 C CA . PRO B 1 199 ? -4.102 8.352 23.188 1 92.88 199 PRO B CA 1
ATOM 4344 C C . PRO B 1 199 ? -3.373 7.688 24.344 1 92.88 199 PRO B C 1
ATOM 4346 O O . PRO B 1 199 ? -3.379 8.211 25.469 1 92.88 199 PRO B O 1
ATOM 4349 N N . GLY B 1 200 ? -2.602 6.625 24.234 1 90.56 200 GLY B N 1
ATOM 4350 C CA . GLY B 1 200 ? -1.902 5.922 25.297 1 90.56 200 GLY B CA 1
ATOM 4351 C C . GLY B 1 200 ? -0.475 6.398 25.484 1 90.56 200 GLY B C 1
ATOM 4352 O O . GLY B 1 200 ? -0.043 6.645 26.609 1 90.56 200 GLY B O 1
ATOM 4353 N N . THR B 1 201 ? 0.157 6.793 24.484 1 93.69 201 THR B N 1
ATOM 4354 C CA . THR B 1 201 ? 1.588 7.062 24.594 1 93.69 201 THR B CA 1
ATOM 4355 C C . THR B 1 201 ? 1.88 8.539 24.328 1 93.69 201 THR B C 1
ATOM 4357 O O . THR B 1 201 ? 2.963 9.023 24.656 1 93.69 201 THR B O 1
ATOM 4360 N N . GLY B 1 202 ? 0.993 9.281 23.688 1 95.94 202 GLY B N 1
ATOM 4361 C CA . GLY B 1 202 ? 1.237 10.664 23.297 1 95.94 202 GLY B CA 1
ATOM 4362 C C . GLY B 1 202 ? 2.158 10.789 22.109 1 95.94 202 GLY B C 1
ATOM 4363 O O . GLY B 1 202 ? 2.527 11.898 21.719 1 95.94 202 GLY B O 1
ATOM 4364 N N . THR B 1 203 ? 2.49 9.68 21.453 1 97 203 THR B N 1
ATOM 4365 C CA . THR B 1 203 ? 3.4 9.688 20.312 1 97 203 THR B CA 1
ATOM 4366 C C . THR B 1 203 ? 2.775 10.422 19.125 1 97 203 THR B C 1
ATOM 4368 O O . THR B 1 203 ? 1.658 10.109 18.719 1 97 203 THR B O 1
ATOM 4371 N N . PRO B 1 204 ? 3.52 11.43 18.625 1 98.38 204 PRO B N 1
ATOM 4372 C CA . PRO B 1 204 ? 2.98 12.148 17.469 1 98.38 204 PRO B CA 1
ATOM 4373 C C . PRO B 1 204 ? 3.039 11.312 16.188 1 98.38 204 PRO B C 1
ATOM 4375 O O . PRO B 1 204 ? 4.043 10.648 15.922 1 98.38 204 PRO B O 1
ATOM 4378 N N . ILE B 1 205 ? 1.963 11.312 15.461 1 98.5 205 ILE B N 1
ATOM 4379 C CA . ILE B 1 205 ? 1.874 10.664 14.156 1 98.5 205 ILE B CA 1
ATOM 4380 C C . ILE B 1 205 ? 1.406 11.664 13.109 1 98.5 205 ILE B C 1
ATOM 4382 O O . ILE B 1 205 ? 0.391 12.344 13.297 1 98.5 205 ILE B O 1
ATOM 4386 N N . ALA B 1 206 ? 2.172 11.781 12.016 1 98.38 206 ALA B N 1
ATOM 4387 C CA . ALA B 1 206 ? 1.896 12.797 11 1 98.38 206 ALA B CA 1
ATOM 4388 C C . ALA B 1 206 ? 1.275 12.18 9.75 1 98.38 206 ALA B C 1
ATOM 4390 O O . ALA B 1 206 ? 1.534 11.016 9.438 1 98.38 206 ALA B O 1
ATOM 4391 N N . ALA B 1 207 ? 0.42 12.914 9.102 1 98 207 ALA B N 1
ATOM 4392 C CA . ALA B 1 207 ? -0.111 12.641 7.77 1 98 207 ALA B CA 1
ATOM 4393 C C . ALA B 1 207 ? 0.389 13.664 6.758 1 98 207 ALA B C 1
ATOM 4395 O O . ALA B 1 207 ? 0.199 14.875 6.945 1 98 207 ALA B O 1
ATOM 4396 N N . GLU B 1 208 ? 0.995 13.203 5.691 1 97.25 208 GLU B N 1
ATOM 4397 C CA . GLU B 1 208 ? 1.656 14.156 4.805 1 97.25 208 GLU B CA 1
ATOM 4398 C C . GLU B 1 208 ? 1.417 13.797 3.34 1 97.25 208 GLU B C 1
ATOM 4400 O O . GLU B 1 208 ? 1.355 12.625 2.982 1 97.25 208 GLU B O 1
ATOM 4405 N N . HIS B 1 209 ? 1.324 14.867 2.488 1 96.06 209 HIS B N 1
ATOM 4406 C CA . HIS B 1 209 ? 1.149 14.727 1.046 1 96.06 209 HIS B CA 1
ATOM 4407 C C . HIS B 1 209 ? 2.402 14.148 0.392 1 96.06 209 HIS B C 1
ATOM 4409 O O . HIS B 1 209 ? 3.52 14.562 0.716 1 96.06 209 HIS B O 1
ATOM 4415 N N . GLY B 1 210 ? 2.15 13.234 -0.554 1 94.56 210 GLY B N 1
ATOM 4416 C CA . GLY B 1 210 ? 3.254 12.695 -1.334 1 94.56 210 GLY B CA 1
ATOM 4417 C C . GLY B 1 210 ? 3.533 13.492 -2.596 1 94.56 210 GLY B C 1
ATOM 4418 O O . GLY B 1 210 ? 2.764 14.383 -2.959 1 94.56 210 GLY B O 1
ATOM 4419 N N . PRO B 1 211 ? 4.723 13.211 -3.213 1 92.06 211 PRO B N 1
ATOM 4420 C CA . PRO B 1 211 ? 5.117 13.867 -4.461 1 92.06 211 PRO B CA 1
ATOM 4421 C C . PRO B 1 211 ? 4.57 13.164 -5.699 1 92.06 211 PRO B C 1
ATOM 4423 O O . PRO B 1 211 ? 5.344 12.633 -6.504 1 92.06 211 PRO B O 1
ATOM 4426 N N . TRP B 1 212 ? 3.309 13.172 -5.871 1 87.94 212 TRP B N 1
ATOM 4427 C CA . TRP B 1 212 ? 2.621 12.555 -7 1 87.94 212 TRP B CA 1
ATOM 4428 C C . TRP B 1 212 ? 2.529 11.039 -6.82 1 87.94 212 TRP B C 1
ATOM 4430 O O . TRP B 1 212 ? 1.97 10.344 -7.672 1 87.94 212 TRP B O 1
ATOM 4440 N N . HIS B 1 213 ? 3.256 10.641 -5.812 1 88.25 213 HIS B N 1
ATOM 4441 C CA . HIS B 1 213 ? 3.098 9.258 -5.383 1 88.25 213 HIS B CA 1
ATOM 4442 C C . HIS B 1 213 ? 3.193 9.133 -3.863 1 88.25 213 HIS B C 1
ATOM 4444 O O . HIS B 1 213 ? 3.789 9.992 -3.205 1 88.25 213 HIS B O 1
ATOM 4450 N N . SER B 1 214 ? 2.574 8.281 -3.197 1 91.56 214 SER B N 1
ATOM 4451 C CA . SER B 1 214 ? 2.709 7.75 -1.846 1 91.56 214 SER B CA 1
ATOM 4452 C C . SER B 1 214 ? 2.438 8.828 -0.799 1 91.56 214 SER B C 1
ATOM 4454 O O . SER B 1 214 ? 3.371 9.422 -0.262 1 91.56 214 SER B O 1
ATOM 4456 N N . ASP B 1 215 ? 1.296 9.164 -0.481 1 95.94 215 ASP B N 1
ATOM 4457 C CA . ASP B 1 215 ? 1.064 9.805 0.809 1 95.94 215 ASP B CA 1
ATOM 4458 C C . ASP B 1 215 ? 1.59 8.945 1.954 1 95.94 215 ASP B C 1
ATOM 4460 O O . ASP B 1 215 ? 1.584 7.715 1.865 1 95.94 215 ASP B O 1
ATOM 4464 N N . GLU B 1 216 ? 2.064 9.672 3.021 1 97.12 216 GLU B N 1
ATOM 4465 C CA . GLU B 1 216 ? 2.662 8.859 4.074 1 97.12 216 GLU B CA 1
ATOM 4466 C C . GLU B 1 216 ? 2.078 9.203 5.441 1 97.12 216 GLU B C 1
ATOM 4468 O O . GLU B 1 216 ? 1.799 10.367 5.723 1 97.12 216 GLU B O 1
ATOM 4473 N N . ILE B 1 217 ? 1.872 8.188 6.238 1 97.69 217 ILE B N 1
ATOM 4474 C CA . ILE B 1 217 ? 1.685 8.289 7.684 1 97.69 217 ILE B CA 1
ATOM 4475 C C . ILE B 1 217 ? 2.969 7.879 8.398 1 97.69 217 ILE B C 1
ATOM 4477 O O . ILE B 1 217 ? 3.492 6.789 8.172 1 97.69 217 ILE B O 1
ATOM 4481 N N . THR B 1 218 ? 3.477 8.734 9.258 1 98.06 218 THR B N 1
ATOM 4482 C CA . THR B 1 218 ? 4.777 8.492 9.875 1 98.06 218 THR B CA 1
ATOM 4483 C C . THR B 1 218 ? 4.715 8.734 11.383 1 98.06 218 THR B C 1
ATOM 4485 O O . THR B 1 218 ? 4.203 9.758 11.828 1 98.06 218 THR B O 1
ATOM 4488 N N . VAL B 1 219 ? 5.215 7.715 12.117 1 98 219 VAL B N 1
ATOM 4489 C CA . VAL B 1 219 ? 5.426 7.91 13.547 1 98 219 VAL B CA 1
ATOM 4490 C C . VAL B 1 219 ? 6.66 8.781 13.766 1 98 219 VAL B C 1
ATOM 4492 O O . VAL B 1 219 ? 7.758 8.445 13.328 1 98 219 VAL B O 1
ATOM 4495 N N . LEU B 1 220 ? 6.441 9.914 14.461 1 98.56 220 LEU B N 1
ATOM 4496 C CA . LEU B 1 220 ? 7.527 10.883 14.609 1 98.56 220 LEU B CA 1
ATOM 4497 C C . LEU B 1 220 ? 8.367 10.57 15.836 1 98.56 220 LEU B C 1
ATOM 4499 O O . LEU B 1 220 ? 7.848 10.125 16.859 1 98.56 220 LEU B O 1
ATOM 4503 N N . ARG B 1 221 ? 9.625 10.812 15.656 1 98.12 221 ARG B N 1
ATOM 4504 C CA . ARG B 1 221 ? 10.594 10.695 16.734 1 98.12 221 ARG B CA 1
ATOM 4505 C C . ARG B 1 221 ? 11.383 11.984 16.922 1 98.12 221 ARG B C 1
ATOM 4507 O O . ARG B 1 221 ? 11.758 12.633 15.938 1 98.12 221 ARG B O 1
ATOM 4514 N N . ASN B 1 222 ? 11.609 12.297 18.188 1 98.75 222 ASN B N 1
ATOM 4515 C CA . ASN B 1 222 ? 12.344 13.523 18.5 1 98.75 222 ASN B CA 1
ATOM 4516 C C . ASN B 1 222 ? 13.695 13.562 17.812 1 98.75 222 ASN B C 1
ATOM 4518 O O . ASN B 1 222 ? 14.539 12.688 18.016 1 98.75 222 ASN B O 1
ATOM 4522 N N . GLY B 1 223 ? 13.875 14.586 16.969 1 98.75 223 GLY B N 1
ATOM 4523 C CA . GLY B 1 223 ? 15.109 14.75 16.219 1 98.75 223 GLY B CA 1
ATOM 4524 C C . GLY B 1 223 ? 15.125 13.961 14.922 1 98.75 223 GLY B C 1
ATOM 4525 O O . GLY B 1 223 ? 16.109 14 14.18 1 98.75 223 GLY B O 1
ATOM 4526 N N . GLY B 1 224 ? 14.039 13.312 14.609 1 98.81 224 GLY B N 1
ATOM 4527 C CA . GLY B 1 224 ? 14 12.398 13.477 1 98.81 224 GLY B CA 1
ATOM 4528 C C . GLY B 1 224 ? 13.977 13.109 12.133 1 98.81 224 GLY B C 1
ATOM 4529 O O . GLY B 1 224 ? 13.43 14.211 12.023 1 98.81 224 GLY B O 1
ATOM 4530 N N . ASN B 1 225 ? 14.578 12.484 11.133 1 98.88 225 ASN B N 1
ATOM 4531 C CA . ASN B 1 225 ? 14.539 12.898 9.734 1 98.88 225 ASN B CA 1
ATOM 4532 C C . ASN B 1 225 ? 13.516 12.094 8.938 1 98.88 225 ASN B C 1
ATOM 4534 O O . ASN B 1 225 ? 13.555 10.867 8.938 1 98.88 225 ASN B O 1
ATOM 4538 N N . ALA B 1 226 ? 12.664 12.805 8.258 1 98.69 226 ALA B N 1
ATOM 4539 C CA . ALA B 1 226 ? 11.641 12.102 7.477 1 98.69 226 ALA B CA 1
ATOM 4540 C C . ALA B 1 226 ? 12.188 11.672 6.121 1 98.69 226 ALA B C 1
ATOM 4542 O O . ALA B 1 226 ? 11.539 10.914 5.395 1 98.69 226 ALA B O 1
ATOM 4543 N N . GLY B 1 227 ? 13.32 12.172 5.73 1 98.25 227 GLY B N 1
ATOM 4544 C CA . GLY B 1 227 ? 14.062 11.609 4.613 1 98.25 227 GLY B CA 1
ATOM 4545 C C . GLY B 1 227 ? 13.719 12.25 3.285 1 98.25 227 GLY B C 1
ATOM 4546 O O . GLY B 1 227 ? 14.188 11.812 2.234 1 98.25 227 GLY B O 1
ATOM 4547 N N . TRP B 1 228 ? 12.891 13.281 3.23 1 98.44 228 TRP B N 1
ATOM 4548 C CA . TRP B 1 228 ? 12.555 13.977 1.995 1 98.44 228 TRP B CA 1
ATOM 4549 C C . TRP B 1 228 ? 13.672 14.922 1.58 1 98.44 228 TRP B C 1
ATOM 4551 O O . TRP B 1 228 ? 14.086 15.789 2.355 1 98.44 228 TRP B O 1
ATOM 4561 N N . ASP B 1 229 ? 14.219 14.758 0.381 1 97.75 229 ASP B N 1
ATOM 4562 C CA . ASP B 1 229 ? 15.266 15.609 -0.172 1 97.75 229 ASP B CA 1
ATOM 4563 C C . ASP B 1 229 ? 15.062 15.828 -1.67 1 97.75 229 ASP B C 1
ATOM 4565 O O . ASP B 1 229 ? 15.586 15.07 -2.488 1 97.75 229 ASP B O 1
ATOM 4569 N N . PRO B 1 230 ? 14.328 16.859 -2.031 1 96.94 230 PRO B N 1
ATOM 4570 C CA . PRO B 1 230 ? 14.016 17.109 -3.439 1 96.94 230 PRO B CA 1
ATOM 4571 C C . PRO B 1 230 ? 15.055 18 -4.121 1 96.94 230 PRO B C 1
ATOM 4573 O O . PRO B 1 230 ? 14.781 18.578 -5.18 1 96.94 230 PRO B O 1
ATOM 4576 N N . ARG B 1 231 ? 16.328 18.281 -3.549 1 97.12 231 ARG B N 1
ATOM 4577 C CA . ARG B 1 231 ? 17.391 19.062 -4.188 1 97.12 231 ARG B CA 1
ATOM 4578 C C . ARG B 1 231 ? 17.875 18.375 -5.465 1 97.12 231 ARG B C 1
ATOM 4580 O O . ARG B 1 231 ? 17.984 17.156 -5.516 1 97.12 231 ARG B O 1
ATOM 4587 N N . PRO B 1 232 ? 18.094 19.156 -6.469 1 95.19 232 PRO B N 1
ATOM 4588 C CA . PRO B 1 232 ? 18.781 18.594 -7.629 1 95.19 232 PRO B CA 1
ATOM 4589 C C . PRO B 1 232 ? 20.188 18.125 -7.305 1 95.19 232 PRO B C 1
ATOM 4591 O O . PRO B 1 232 ? 20.766 18.531 -6.285 1 95.19 232 PRO B O 1
ATOM 4594 N N . ASN B 1 233 ? 20.719 17.172 -8.156 1 92.75 233 ASN B N 1
ATOM 4595 C CA . ASN B 1 233 ? 22.078 16.672 -8.07 1 92.75 233 ASN B CA 1
ATOM 4596 C C . ASN B 1 233 ? 22.328 15.953 -6.746 1 92.75 233 ASN B C 1
ATOM 4598 O O . ASN B 1 233 ? 23.406 16.062 -6.168 1 92.75 233 ASN B O 1
ATOM 4602 N N . MET B 1 234 ? 21.281 15.406 -6.223 1 87.94 234 MET B N 1
ATOM 4603 C CA . MET B 1 234 ? 21.328 14.523 -5.062 1 87.94 234 MET B CA 1
ATOM 4604 C C . MET B 1 234 ? 20.922 13.102 -5.445 1 87.94 234 MET B C 1
ATOM 4606 O O . MET B 1 234 ? 20.109 12.914 -6.363 1 87.94 234 MET B O 1
ATOM 4610 N N . ALA B 1 235 ? 21.484 12.062 -4.766 1 83.94 235 ALA B N 1
ATOM 4611 C CA . ALA B 1 235 ? 21.062 10.672 -4.891 1 83.94 235 ALA B CA 1
ATOM 4612 C C . ALA B 1 235 ? 21.078 10.219 -6.348 1 83.94 235 ALA B C 1
ATOM 4614 O O . ALA B 1 235 ? 20.156 9.562 -6.816 1 83.94 235 ALA B O 1
ATOM 4615 N N . GLY B 1 236 ? 22 10.695 -7.082 1 83.44 236 GLY B N 1
ATOM 4616 C CA . GLY B 1 236 ? 22.219 10.273 -8.461 1 83.44 236 GLY B CA 1
ATOM 4617 C C . GLY B 1 236 ? 21.391 11.062 -9.453 1 83.44 236 GLY B C 1
ATOM 4618 O O . GLY B 1 236 ? 21.5 10.852 -10.664 1 83.44 236 GLY B O 1
ATOM 4619 N N . ARG B 1 237 ? 20.609 12 -8.961 1 89.19 237 ARG B N 1
ATOM 4620 C CA . ARG B 1 237 ? 19.766 12.812 -9.844 1 89.19 237 ARG B CA 1
ATOM 4621 C C . ARG B 1 237 ? 20.562 13.969 -10.438 1 89.19 237 ARG B C 1
ATOM 4623 O O . ARG B 1 237 ? 21.594 14.375 -9.883 1 89.19 237 ARG B O 1
ATOM 4630 N N . GLY B 1 238 ? 20.125 14.469 -11.625 1 92.5 238 GLY B N 1
ATOM 4631 C CA . GLY B 1 238 ? 20.703 15.656 -12.234 1 92.5 238 GLY B CA 1
ATOM 4632 C C . GLY B 1 238 ? 19.922 16.922 -11.922 1 92.5 238 GLY B C 1
ATOM 4633 O O . GLY B 1 238 ? 19.375 17.062 -10.828 1 92.5 238 GLY B O 1
ATOM 4634 N N . ASP B 1 239 ? 19.953 17.844 -12.82 1 93.31 239 ASP B N 1
ATOM 4635 C CA . ASP B 1 239 ? 19.203 19.094 -12.672 1 93.31 239 ASP B CA 1
ATOM 4636 C C . ASP B 1 239 ? 17.703 18.828 -12.75 1 93.31 239 ASP B C 1
ATOM 4638 O O . ASP B 1 239 ? 17.266 17.906 -13.414 1 93.31 239 ASP B O 1
ATOM 4642 N N . CYS B 1 240 ? 17 19.625 -11.984 1 93.19 240 CYS B N 1
ATOM 4643 C CA . CYS B 1 240 ? 15.539 19.594 -12.023 1 93.19 240 CYS B CA 1
ATOM 4644 C C . CYS B 1 240 ? 14.969 20.984 -12.25 1 93.19 240 CYS B C 1
ATOM 4646 O O . CYS B 1 240 ? 15.602 21.984 -11.898 1 93.19 240 CYS B O 1
ATOM 4648 N N . PRO B 1 241 ? 13.805 21.047 -12.836 1 90.56 241 PRO B N 1
ATOM 4649 C CA . PRO B 1 241 ? 13.172 22.359 -13.008 1 90.56 241 PRO B CA 1
ATOM 4650 C C . PRO B 1 241 ? 12.992 23.109 -11.695 1 90.56 241 PRO B C 1
ATOM 4652 O O . PRO B 1 241 ? 12.594 22.516 -10.688 1 90.56 241 PRO B O 1
ATOM 4655 N N . ASP B 1 242 ? 13.391 24.375 -11.688 1 92.12 242 ASP B N 1
ATOM 4656 C CA . ASP B 1 242 ? 13.203 25.297 -10.57 1 92.12 242 ASP B CA 1
ATOM 4657 C C . ASP B 1 242 ? 13.938 24.797 -9.328 1 92.12 242 ASP B C 1
ATOM 4659 O O . ASP B 1 242 ? 13.508 25.062 -8.203 1 92.12 242 ASP B O 1
ATOM 4663 N N . ASN B 1 243 ? 14.93 24 -9.578 1 93.38 243 ASN B N 1
ATOM 4664 C CA . ASN B 1 243 ? 15.773 23.469 -8.516 1 93.38 243 ASN B CA 1
ATOM 4665 C C . ASN B 1 243 ? 14.961 22.656 -7.508 1 93.38 243 ASN B C 1
ATOM 4667 O O . ASN B 1 243 ? 15.195 22.734 -6.301 1 93.38 243 ASN B O 1
ATOM 4671 N N . TYR B 1 244 ? 13.961 22.016 -7.953 1 95.88 244 TYR B N 1
ATOM 4672 C CA . TYR B 1 244 ? 13.07 21.188 -7.152 1 95.88 244 TYR B CA 1
ATOM 4673 C C . TYR B 1 244 ? 12.688 19.922 -7.902 1 95.88 244 TYR B C 1
ATOM 4675 O O . TYR B 1 244 ? 11.961 19.984 -8.898 1 95.88 244 TYR B O 1
ATOM 4683 N N . CYS B 1 245 ? 13.055 18.766 -7.43 1 94.88 245 CYS B N 1
ATOM 4684 C CA . CYS B 1 245 ? 12.883 17.5 -8.148 1 94.88 245 CYS B CA 1
ATOM 4685 C C . CYS B 1 245 ? 11.633 16.766 -7.688 1 94.88 245 CYS B C 1
ATOM 4687 O O . CYS B 1 245 ? 11.391 15.633 -8.086 1 94.88 245 CYS B O 1
ATOM 4689 N N . GLY B 1 246 ? 10.828 17.359 -6.871 1 93.38 246 GLY B N 1
ATOM 4690 C CA . GLY B 1 246 ? 9.742 16.688 -6.18 1 93.38 246 GLY B CA 1
ATOM 4691 C C . GLY B 1 246 ? 8.711 16.094 -7.121 1 93.38 246 GLY B C 1
ATOM 4692 O O . GLY B 1 246 ? 7.953 15.195 -6.742 1 93.38 246 GLY B O 1
ATOM 4693 N N . TYR B 1 247 ? 8.719 16.547 -8.352 1 90.25 247 TYR B N 1
ATOM 4694 C CA . TYR B 1 247 ? 7.73 16.062 -9.305 1 90.25 247 TYR B CA 1
ATOM 4695 C C . TYR B 1 247 ? 8.406 15.422 -10.516 1 90.25 247 TYR B C 1
ATOM 4697 O O . TYR B 1 247 ? 7.762 15.156 -11.531 1 90.25 247 TYR B O 1
ATOM 4705 N N . SER B 1 248 ? 9.727 15.273 -10.273 1 87.56 248 SER B N 1
ATOM 4706 C CA . SER B 1 248 ? 10.5 14.633 -11.336 1 87.56 248 SER B CA 1
ATOM 4707 C C . SER B 1 248 ? 10.492 13.109 -11.18 1 87.56 248 SER B C 1
ATOM 4709 O O . SER B 1 248 ? 10.258 12.594 -10.086 1 87.56 248 SER B O 1
ATOM 4711 N N . PRO B 1 249 ? 10.57 12.25 -12.203 1 80.56 249 PRO B N 1
ATOM 4712 C CA . PRO B 1 249 ? 10.672 12.695 -13.594 1 80.56 249 PRO B CA 1
ATOM 4713 C C . PRO B 1 249 ? 9.312 12.969 -14.227 1 80.56 249 PRO B C 1
ATOM 4715 O O . PRO B 1 249 ? 8.281 12.758 -13.586 1 80.56 249 PRO B O 1
ATOM 4718 N N . ASN B 1 250 ? 9.195 13.516 -15.383 1 80.19 250 ASN B N 1
ATOM 4719 C CA . ASN B 1 250 ? 7.984 13.742 -16.156 1 80.19 250 ASN B CA 1
ATOM 4720 C C . ASN B 1 250 ? 6.926 14.492 -15.352 1 80.19 250 ASN B C 1
ATOM 4722 O O . ASN B 1 250 ? 5.781 14.047 -15.266 1 80.19 250 ASN B O 1
ATOM 4726 N N . GLN B 1 251 ? 7.191 15.547 -14.805 1 80.5 251 GLN B N 1
ATOM 4727 C CA . GLN B 1 251 ? 6.449 16.281 -13.773 1 80.5 251 GLN B CA 1
ATOM 4728 C C . GLN B 1 251 ? 5.004 16.5 -14.203 1 80.5 251 GLN B C 1
ATOM 4730 O O . GLN B 1 251 ? 4.113 16.609 -13.359 1 80.5 251 GLN B O 1
ATOM 4735 N N . MET B 1 252 ? 4.73 16.547 -15.5 1 79.88 252 MET B N 1
ATOM 4736 C CA . MET B 1 252 ? 3.391 16.969 -15.898 1 79.88 252 MET B CA 1
ATOM 4737 C C . MET B 1 252 ? 2.604 15.789 -16.484 1 79.88 252 MET B C 1
ATOM 4739 O O . MET B 1 252 ? 1.448 15.953 -16.875 1 79.88 252 MET B O 1
ATOM 4743 N N . VAL B 1 253 ? 3.25 14.633 -16.531 1 80.06 253 VAL B N 1
ATOM 4744 C CA . VAL B 1 253 ? 2.588 13.492 -17.156 1 80.06 253 VAL B CA 1
ATOM 4745 C C . VAL B 1 253 ? 2.486 12.344 -16.156 1 80.06 253 VAL B C 1
ATOM 4747 O O . VAL B 1 253 ? 3.357 12.18 -15.289 1 80.06 253 VAL B O 1
ATOM 4750 N N . GLY B 1 254 ? 1.398 11.688 -16.328 1 76 254 GLY B N 1
ATOM 4751 C CA . GLY B 1 254 ? 1.199 10.516 -15.484 1 76 254 GLY B CA 1
ATOM 4752 C C . GLY B 1 254 ? 2.266 9.453 -15.672 1 76 254 GLY B C 1
ATOM 4753 O O . GLY B 1 254 ? 2.773 9.266 -16.781 1 76 254 GLY B O 1
ATOM 4754 N N . GLU B 1 255 ? 2.703 8.914 -14.555 1 78.81 255 GLU B N 1
ATOM 4755 C CA . GLU B 1 255 ? 3.674 7.828 -14.477 1 78.81 255 GLU B CA 1
ATOM 4756 C C . GLU B 1 255 ? 3.246 6.781 -13.453 1 78.81 255 GLU B C 1
ATOM 4758 O O . GLU B 1 255 ? 2.438 7.062 -12.562 1 78.81 255 GLU B O 1
ATOM 4763 N N . ASN B 1 256 ? 3.801 5.547 -13.719 1 83.25 256 ASN B N 1
ATOM 4764 C CA . ASN B 1 256 ? 3.551 4.539 -12.695 1 83.25 256 ASN B CA 1
ATOM 4765 C C . ASN B 1 256 ? 4.07 4.98 -11.336 1 83.25 256 ASN B C 1
ATOM 4767 O O . ASN B 1 256 ? 5.223 5.395 -11.203 1 83.25 256 ASN B O 1
ATOM 4771 N N . ARG B 1 257 ? 3.227 4.84 -10.414 1 88.44 257 ARG B N 1
ATOM 4772 C CA . ARG B 1 257 ? 3.508 5.395 -9.094 1 88.44 257 ARG B CA 1
ATOM 4773 C C . ARG B 1 257 ? 4.703 4.699 -8.445 1 88.44 257 ARG B C 1
ATOM 4775 O O . ARG B 1 257 ? 5.477 5.328 -7.727 1 88.44 257 ARG B O 1
ATOM 4782 N N . PHE B 1 258 ? 4.898 3.463 -8.688 1 88.12 258 PHE B N 1
ATOM 4783 C CA . PHE B 1 258 ? 6.023 2.744 -8.094 1 88.12 258 PHE B CA 1
ATOM 4784 C C . PHE B 1 258 ? 7.328 3.109 -8.789 1 88.12 258 PHE B C 1
ATOM 4786 O O . PHE B 1 258 ? 8.367 3.227 -8.148 1 88.12 258 PHE B O 1
ATOM 4793 N N . ALA B 1 259 ? 7.277 3.266 -10.094 1 87.62 259 ALA B N 1
ATOM 4794 C CA . ALA B 1 259 ? 8.445 3.732 -10.836 1 87.62 259 ALA B CA 1
ATOM 4795 C C . ALA B 1 259 ? 8.844 5.145 -10.406 1 87.62 259 ALA B C 1
ATOM 4797 O O . ALA B 1 259 ? 10.023 5.438 -10.234 1 87.62 259 ALA B O 1
ATOM 4798 N N . ARG B 1 260 ? 7.852 5.902 -10.242 1 90.31 260 ARG B N 1
ATOM 4799 C CA . ARG B 1 260 ? 8.125 7.27 -9.812 1 90.31 260 ARG B CA 1
ATOM 4800 C C . ARG B 1 260 ? 8.75 7.289 -8.422 1 90.31 260 ARG B C 1
ATOM 4802 O O . ARG B 1 260 ? 9.688 8.047 -8.172 1 90.31 260 ARG B O 1
ATOM 4809 N N . ALA B 1 261 ? 8.219 6.531 -7.539 1 91.62 261 ALA B N 1
ATOM 4810 C CA . ALA B 1 261 ? 8.727 6.484 -6.172 1 91.62 261 ALA B CA 1
ATOM 4811 C C . ALA B 1 261 ? 10.18 6.008 -6.141 1 91.62 261 ALA B C 1
ATOM 4813 O O . ALA B 1 261 ? 10.961 6.434 -5.285 1 91.62 261 ALA B O 1
ATOM 4814 N N . SER B 1 262 ? 10.5 5.156 -7.074 1 89 262 SER B N 1
ATOM 4815 C CA . SER B 1 262 ? 11.875 4.688 -7.16 1 89 262 SER B CA 1
ATOM 4816 C C . SER B 1 262 ? 12.82 5.812 -7.559 1 89 262 SER B C 1
ATOM 4818 O O . SER B 1 262 ? 13.945 5.891 -7.062 1 89 262 SER B O 1
ATOM 4820 N N . TRP B 1 263 ? 12.352 6.629 -8.414 1 90.31 263 TRP B N 1
ATOM 4821 C CA . TRP B 1 263 ? 13.18 7.719 -8.914 1 90.31 263 TRP B CA 1
ATOM 4822 C C . TRP B 1 263 ? 13.25 8.859 -7.898 1 90.31 263 TRP B C 1
ATOM 4824 O O . TRP B 1 263 ? 14.312 9.445 -7.684 1 90.31 263 TRP B O 1
ATOM 4834 N N . MET B 1 264 ? 12.086 9.195 -7.316 1 93.56 264 MET B N 1
ATOM 4835 C CA . MET B 1 264 ? 11.969 10.266 -6.324 1 93.56 264 MET B CA 1
ATOM 4836 C C . MET B 1 264 ? 11.289 9.758 -5.059 1 93.56 264 MET B C 1
ATOM 4838 O O . MET B 1 264 ? 10.141 10.094 -4.785 1 93.56 264 MET B O 1
ATOM 4842 N N . PRO B 1 265 ? 12.078 9.07 -4.234 1 93.94 265 PRO B N 1
ATOM 4843 C CA . PRO B 1 265 ? 11.453 8.531 -3.023 1 93.94 265 PRO B CA 1
ATOM 4844 C C . PRO B 1 265 ? 11 9.625 -2.059 1 93.94 265 PRO B C 1
ATOM 4846 O O . PRO B 1 265 ? 11.688 10.633 -1.892 1 93.94 265 PRO B O 1
ATOM 4849 N N . MET B 1 266 ? 9.836 9.438 -1.451 1 96.44 266 MET B N 1
ATOM 4850 C CA . MET B 1 266 ? 9.367 10.328 -0.393 1 96.44 266 MET B CA 1
ATOM 4851 C C . MET B 1 266 ? 10.25 10.211 0.846 1 96.44 266 MET B C 1
ATOM 4853 O O . MET B 1 266 ? 10.641 11.227 1.434 1 96.44 266 MET B O 1
ATOM 4857 N N . THR B 1 267 ? 10.547 9.047 1.265 1 97.44 267 THR B N 1
ATOM 4858 C CA . THR B 1 267 ? 11.562 8.773 2.273 1 97.44 267 THR B CA 1
ATOM 4859 C C . THR B 1 267 ? 12.789 8.117 1.641 1 97.44 267 THR B C 1
ATOM 4861 O O . THR B 1 267 ? 12.766 6.926 1.314 1 97.44 267 THR B O 1
ATOM 4864 N N . ASP B 1 268 ? 13.867 8.836 1.551 1 96.12 268 ASP B N 1
ATOM 4865 C CA . ASP B 1 268 ? 15.078 8.383 0.87 1 96.12 268 ASP B CA 1
ATOM 4866 C C . ASP B 1 268 ? 16.016 7.648 1.832 1 96.12 268 ASP B C 1
ATOM 4868 O O . ASP B 1 268 ? 16.953 8.234 2.361 1 96.12 268 ASP B O 1
ATOM 4872 N N . PHE B 1 269 ? 15.852 6.367 1.915 1 93.12 269 PHE B N 1
ATOM 4873 C CA . PHE B 1 269 ? 16.609 5.559 2.855 1 93.12 269 PHE B CA 1
ATOM 4874 C C . PHE B 1 269 ? 18.047 5.391 2.381 1 93.12 269 PHE B C 1
ATOM 4876 O O . PHE B 1 269 ? 18.938 5.043 3.168 1 93.12 269 PHE B O 1
ATOM 4883 N N . GLU B 1 270 ? 18.25 5.484 1.104 1 89.38 270 GLU B N 1
ATOM 4884 C CA . GLU B 1 270 ? 19.609 5.375 0.597 1 89.38 270 GLU B CA 1
ATOM 4885 C C . GLU B 1 270 ? 20.484 6.531 1.083 1 89.38 270 GLU B C 1
ATOM 4887 O O . GLU B 1 270 ? 21.609 6.324 1.536 1 89.38 270 GLU B O 1
ATOM 4892 N N . THR B 1 271 ? 19.953 7.781 0.973 1 94 271 THR B N 1
ATOM 4893 C CA . THR B 1 271 ? 20.672 8.969 1.41 1 94 271 THR B CA 1
ATOM 4894 C C . THR B 1 271 ? 20.609 9.109 2.93 1 94 271 THR B C 1
ATOM 4896 O O . THR B 1 271 ? 21.578 9.562 3.551 1 94 271 THR B O 1
ATOM 4899 N N . TYR B 1 272 ? 19.484 8.711 3.477 1 96.38 272 TYR B N 1
ATOM 4900 C CA . TYR B 1 272 ? 19.25 8.836 4.91 1 96.38 272 TYR B CA 1
ATOM 4901 C C . TYR B 1 272 ? 18.797 7.516 5.512 1 96.38 272 TYR B C 1
ATOM 4903 O O . TYR B 1 272 ? 17.625 7.352 5.859 1 96.38 272 TYR B O 1
ATOM 4911 N N . PRO B 1 273 ? 19.703 6.617 5.797 1 92.56 273 PRO B N 1
ATOM 4912 C CA . PRO B 1 273 ? 19.344 5.266 6.238 1 92.56 273 PRO B CA 1
ATOM 4913 C C . PRO B 1 273 ? 18.609 5.258 7.578 1 92.56 273 PRO B C 1
ATOM 4915 O O . PRO B 1 273 ? 17.891 4.301 7.891 1 92.56 273 PRO B O 1
ATOM 4918 N N . SER B 1 274 ? 18.781 6.348 8.344 1 95.31 274 SER B N 1
ATOM 4919 C CA . SER B 1 274 ? 18.156 6.391 9.664 1 95.31 274 SER B CA 1
ATOM 4920 C C . SER B 1 274 ? 16.859 7.199 9.641 1 95.31 274 SER B C 1
ATOM 4922 O O . SER B 1 274 ? 16.328 7.555 10.688 1 95.31 274 SER B O 1
ATOM 4924 N N . ALA B 1 275 ? 16.359 7.57 8.43 1 97.94 275 ALA B N 1
ATOM 4925 C CA . ALA B 1 275 ? 15.109 8.312 8.336 1 97.94 275 ALA B CA 1
ATOM 4926 C C . ALA B 1 275 ? 13.969 7.566 9.016 1 97.94 275 ALA B C 1
ATOM 4928 O O . ALA B 1 275 ? 13.992 6.336 9.109 1 97.94 275 ALA B O 1
ATOM 4929 N N . MET B 1 276 ? 13 8.328 9.531 1 98 276 MET B N 1
ATOM 4930 C CA . MET B 1 276 ? 11.805 7.711 10.102 1 98 276 MET B CA 1
ATOM 4931 C C . MET B 1 276 ? 10.984 7.012 9.023 1 98 276 MET B C 1
ATOM 4933 O O . MET B 1 276 ? 10.547 7.645 8.062 1 98 276 MET B O 1
ATOM 4937 N N . PRO B 1 277 ? 10.844 5.754 9.164 1 95.31 277 PRO B N 1
ATOM 4938 C CA . PRO B 1 277 ? 10.039 5.074 8.148 1 95.31 277 PRO B CA 1
ATOM 4939 C C . PRO B 1 277 ? 8.547 5.371 8.281 1 95.31 277 PRO B C 1
ATOM 4941 O O . PRO B 1 277 ? 8.031 5.48 9.398 1 95.31 277 PRO B O 1
ATOM 4944 N N . PRO B 1 278 ? 7.84 5.516 7.145 1 96.38 278 PRO B N 1
ATOM 4945 C CA . PRO B 1 278 ? 6.379 5.559 7.238 1 96.38 278 PRO B CA 1
ATOM 4946 C C . PRO B 1 278 ? 5.777 4.227 7.684 1 96.38 278 PRO B C 1
ATOM 4948 O O . PRO B 1 278 ? 6.41 3.18 7.531 1 96.38 278 PRO B O 1
ATOM 4951 N N . ILE B 1 279 ? 4.613 4.328 8.258 1 93.5 279 ILE B N 1
ATOM 4952 C CA . ILE B 1 279 ? 3.932 3.096 8.641 1 93.5 279 ILE B CA 1
ATOM 4953 C C . ILE B 1 279 ? 2.83 2.785 7.625 1 93.5 279 ILE B C 1
ATOM 4955 O O . ILE B 1 279 ? 2.285 1.678 7.613 1 93.5 279 ILE B O 1
ATOM 4959 N N . TRP B 1 280 ? 2.543 3.693 6.758 1 92.75 280 TRP B N 1
ATOM 4960 C CA . TRP B 1 280 ? 1.608 3.521 5.652 1 92.75 280 TRP B CA 1
ATOM 4961 C C . TRP B 1 280 ? 1.905 4.508 4.527 1 92.75 280 TRP B C 1
ATOM 4963 O O . TRP B 1 280 ? 2.281 5.656 4.785 1 92.75 280 TRP B O 1
ATOM 4973 N N . ASN B 1 281 ? 1.698 4.062 3.203 1 93 281 ASN B N 1
ATOM 4974 C CA . ASN B 1 281 ? 2.018 4.93 2.074 1 93 281 ASN B CA 1
ATOM 4975 C C . ASN B 1 281 ? 0.841 5.055 1.112 1 93 281 ASN B C 1
ATOM 4977 O O . ASN B 1 281 ? 1.032 5.281 -0.083 1 93 281 ASN B O 1
ATOM 4981 N N . ASN B 1 282 ? -0.328 4.746 1.576 1 91.75 282 ASN B N 1
ATOM 4982 C CA . ASN B 1 282 ? -1.562 4.902 0.814 1 91.75 282 ASN B CA 1
ATOM 4983 C C . ASN B 1 282 ? -1.526 4.098 -0.482 1 91.75 282 ASN B C 1
ATOM 4985 O O . ASN B 1 282 ? -1.882 4.609 -1.545 1 91.75 282 ASN B O 1
ATOM 4989 N N . ASN B 1 283 ? -1.069 2.969 -0.425 1 81.5 283 ASN B N 1
ATOM 4990 C CA . ASN B 1 283 ? -0.967 2.064 -1.565 1 81.5 283 ASN B CA 1
ATOM 4991 C C . ASN B 1 283 ? -0.145 2.678 -2.695 1 81.5 283 ASN B C 1
ATOM 4993 O O . ASN B 1 283 ? -0.384 2.393 -3.869 1 81.5 283 ASN B O 1
ATOM 4997 N N . GLY B 1 284 ? 0.687 3.658 -2.361 1 88.25 284 GLY B N 1
ATOM 4998 C CA . GLY B 1 284 ? 1.558 4.293 -3.338 1 88.25 284 GLY B CA 1
ATOM 4999 C C . GLY B 1 284 ? 0.92 5.488 -4.016 1 88.25 284 GLY B C 1
ATOM 5000 O O . GLY B 1 284 ? 1.507 6.078 -4.93 1 88.25 284 GLY B O 1
ATOM 5001 N N . TRP B 1 285 ? -0.21 5.844 -3.611 1 89.69 285 TRP B N 1
ATOM 5002 C CA . TRP B 1 285 ? -0.889 6.969 -4.246 1 89.69 285 TRP B CA 1
ATOM 5003 C C . TRP B 1 285 ? -0.68 8.25 -3.451 1 89.69 285 TRP B C 1
ATOM 5005 O O . TRP B 1 285 ? -0.583 8.219 -2.223 1 89.69 285 TRP B O 1
ATOM 5015 N N . SER B 1 286 ? -0.613 9.289 -4.195 1 92.19 286 SER B N 1
ATOM 5016 C CA . SER B 1 286 ? -0.798 10.617 -3.625 1 92.19 286 SER B CA 1
ATOM 5017 C C . SER B 1 286 ? -2.219 11.125 -3.848 1 92.19 286 SER B C 1
ATOM 5019 O O . SER B 1 286 ? -2.576 11.523 -4.961 1 92.19 286 SER B O 1
ATOM 5021 N N . GLN B 1 287 ? -3.006 11.078 -2.824 1 91.94 287 GLN B N 1
ATOM 5022 C CA . GLN B 1 287 ? -4.41 11.461 -2.93 1 91.94 287 GLN B CA 1
ATOM 5023 C C . GLN B 1 287 ? -4.77 12.531 -1.908 1 91.94 287 GLN B C 1
ATOM 5025 O O . GLN B 1 287 ? -5.941 12.695 -1.558 1 91.94 287 GLN B O 1
ATOM 5030 N N . GLY B 1 288 ? -3.707 13.18 -1.33 1 93.81 288 GLY B N 1
ATOM 5031 C CA . GLY B 1 288 ? -3.926 14.328 -0.466 1 93.81 288 GLY B CA 1
ATOM 5032 C C . GLY B 1 288 ? -4.352 13.953 0.939 1 93.81 288 GLY B C 1
ATOM 5033 O O . GLY B 1 288 ? -5.352 14.461 1.45 1 93.81 288 GLY B O 1
ATOM 5034 N N . THR B 1 289 ? -3.604 13.094 1.503 1 93.44 289 THR B N 1
ATOM 5035 C CA . THR B 1 289 ? -3.818 12.797 2.914 1 93.44 289 THR B CA 1
ATOM 5036 C C . THR B 1 289 ? -3.611 14.047 3.768 1 93.44 289 THR B C 1
ATOM 5038 O O . THR B 1 289 ? -2.553 14.68 3.707 1 93.44 289 THR B O 1
ATOM 5041 N N . SER B 1 290 ? -4.605 14.484 4.559 1 91.25 290 SER B N 1
ATOM 5042 C CA . SER B 1 290 ? -4.527 15.836 5.098 1 91.25 290 SER B CA 1
ATOM 5043 C C . SER B 1 290 ? -4.816 15.852 6.598 1 91.25 290 SER B C 1
ATOM 5045 O O . SER B 1 290 ? -4.41 16.781 7.305 1 91.25 290 SER B O 1
ATOM 5047 N N . SER B 1 291 ? -5.695 15.156 7.129 1 94.75 291 SER B N 1
ATOM 5048 C CA . SER B 1 291 ? -6.117 15.258 8.523 1 94.75 291 SER B CA 1
ATOM 5049 C C . SER B 1 291 ? -6.027 13.914 9.234 1 94.75 291 SER B C 1
ATOM 5051 O O . SER B 1 291 ? -6.078 12.859 8.594 1 94.75 291 SER B O 1
ATOM 5053 N N . ALA B 1 292 ? -5.805 14.047 10.484 1 97.19 292 ALA B N 1
ATOM 5054 C CA . ALA B 1 292 ? -5.66 12.852 11.305 1 97.19 292 ALA B CA 1
ATOM 5055 C C . ALA B 1 292 ? -6.266 13.047 12.688 1 97.19 292 ALA B C 1
ATOM 5057 O O . ALA B 1 292 ? -6.168 14.133 13.266 1 97.19 292 ALA B O 1
ATOM 5058 N N . ALA B 1 293 ? -6.863 12.055 13.211 1 98.12 293 ALA B N 1
ATOM 5059 C CA . ALA B 1 293 ? -7.406 11.992 14.57 1 98.12 293 ALA B CA 1
ATOM 5060 C C . ALA B 1 293 ? -7.477 10.547 15.062 1 98.12 293 ALA B C 1
ATOM 5062 O O . ALA B 1 293 ? -7.301 9.609 14.289 1 98.12 293 ALA B O 1
ATOM 5063 N N . PHE B 1 294 ? -7.621 10.375 16.328 1 97.62 294 PHE B N 1
ATOM 5064 C CA . PHE B 1 294 ? -7.895 9.062 16.891 1 97.62 294 PHE B CA 1
ATOM 5065 C C . PHE B 1 294 ? -9.336 8.977 17.391 1 97.62 294 PHE B C 1
ATOM 5067 O O . PHE B 1 294 ? -9.789 9.844 18.141 1 97.62 294 PHE B O 1
ATOM 5074 N N . LEU B 1 295 ? -9.984 7.898 16.938 1 97.5 295 LEU B N 1
ATOM 5075 C CA . LEU B 1 295 ? -11.312 7.629 17.484 1 97.5 295 LEU B CA 1
ATOM 5076 C C . LEU B 1 295 ? -11.219 7.113 18.922 1 97.5 295 LEU B C 1
ATOM 5078 O O . LEU B 1 295 ? -10.344 6.297 19.234 1 97.5 295 LEU B O 1
ATOM 5082 N N . GLU B 1 296 ? -12.117 7.645 19.719 1 93.5 296 GLU B N 1
ATOM 5083 C CA . GLU B 1 296 ? -12.102 7.262 21.125 1 93.5 296 GLU B CA 1
ATOM 5084 C C . GLU B 1 296 ? -13.516 7.008 21.656 1 93.5 296 GLU B C 1
ATOM 5086 O O . GLU B 1 296 ? -14.414 7.812 21.422 1 93.5 296 GLU B O 1
ATOM 5091 N N . GLY B 1 297 ? -13.586 5.887 22.391 1 93 297 GLY B N 1
ATOM 5092 C CA . GLY B 1 297 ? -14.852 5.582 23.047 1 93 297 GLY B CA 1
ATOM 5093 C C . GLY B 1 297 ? -15.453 4.262 22.609 1 93 297 GLY B C 1
ATOM 5094 O O . GLY B 1 297 ? -15.352 3.895 21.438 1 93 297 GLY B O 1
ATOM 5095 N N . ASP B 1 298 ? -16.219 3.662 23.438 1 92.94 298 ASP B N 1
ATOM 5096 C CA . ASP B 1 298 ? -16.797 2.338 23.203 1 92.94 298 ASP B CA 1
ATOM 5097 C C . ASP B 1 298 ? -17.812 2.367 22.078 1 92.94 298 ASP B C 1
ATOM 5099 O O . ASP B 1 298 ? -18.031 1.361 21.391 1 92.94 298 ASP B O 1
ATOM 5103 N N . ALA B 1 299 ? -18.328 3.541 21.891 1 93.5 299 ALA B N 1
ATOM 5104 C CA . ALA B 1 299 ? -19.375 3.658 20.891 1 93.5 299 ALA B CA 1
ATOM 5105 C C . ALA B 1 299 ? -18.828 3.379 19.484 1 93.5 299 ALA B C 1
ATOM 5107 O O . ALA B 1 299 ? -19.594 3.037 18.578 1 93.5 299 ALA B O 1
ATOM 5108 N N . TRP B 1 300 ? -17.562 3.465 19.312 1 95.62 300 TRP B N 1
ATOM 5109 C CA . TRP B 1 300 ? -16.953 3.234 18 1 95.62 300 TRP B CA 1
ATOM 5110 C C . TRP B 1 300 ? -16.688 1.749 17.781 1 95.62 300 TRP B C 1
ATOM 5112 O O . TRP B 1 300 ? -16.234 1.348 16.703 1 95.62 300 TRP B O 1
ATOM 5122 N N . GLY B 1 301 ? -16.891 0.903 18.859 1 93.88 301 GLY B N 1
ATOM 5123 C CA . GLY B 1 301 ? -16.719 -0.533 18.734 1 93.88 301 GLY B CA 1
ATOM 5124 C C . GLY B 1 301 ? -15.289 -0.928 18.391 1 93.88 301 GLY B C 1
ATOM 5125 O O . GLY B 1 301 ? -14.352 -0.507 19.062 1 93.88 301 GLY B O 1
ATOM 5126 N N . ASP B 1 302 ? -15.18 -1.674 17.266 1 88.94 302 ASP B N 1
ATOM 5127 C CA . ASP B 1 302 ? -13.875 -2.199 16.875 1 88.94 302 ASP B CA 1
ATOM 5128 C C . ASP B 1 302 ? -12.945 -1.072 16.438 1 88.94 302 ASP B C 1
ATOM 5130 O O . ASP B 1 302 ? -11.734 -1.271 16.328 1 88.94 302 ASP B O 1
ATOM 5134 N N . TRP B 1 303 ? -13.492 0.12 16.234 1 93.69 303 TRP B N 1
ATOM 5135 C CA . TRP B 1 303 ? -12.68 1.24 15.773 1 93.69 303 TRP B CA 1
ATOM 5136 C C . TRP B 1 303 ? -12.18 2.068 16.953 1 93.69 303 TRP B C 1
ATOM 5138 O O . TRP B 1 303 ? -11.422 3.027 16.766 1 93.69 303 TRP B O 1
ATOM 5148 N N . ASP B 1 304 ? -12.578 1.616 18.188 1 95.06 304 ASP B N 1
ATOM 5149 C CA . ASP B 1 304 ? -12.047 2.316 19.344 1 95.06 304 ASP B CA 1
ATOM 5150 C C . ASP B 1 304 ? -10.523 2.275 19.359 1 95.06 304 ASP B C 1
ATOM 5152 O O . ASP B 1 304 ? -9.922 1.197 19.344 1 95.06 304 ASP B O 1
ATOM 5156 N N . GLY B 1 305 ? -9.898 3.496 19.359 1 95 305 GLY B N 1
ATOM 5157 C CA . GLY B 1 305 ? -8.445 3.586 19.406 1 95 305 GLY B CA 1
ATOM 5158 C C . GLY B 1 305 ? -7.812 3.633 18.031 1 95 305 GLY B C 1
ATOM 5159 O O . GLY B 1 305 ? -6.598 3.818 17.906 1 95 305 GLY B O 1
ATOM 5160 N N . ALA B 1 306 ? -8.617 3.529 16.984 1 96.44 306 ALA B N 1
ATOM 5161 C CA . ALA B 1 306 ? -8.078 3.572 15.617 1 96.44 306 ALA B CA 1
ATOM 5162 C C . ALA B 1 306 ? -7.777 5.008 15.195 1 96.44 306 ALA B C 1
ATOM 5164 O O . ALA B 1 306 ? -8.414 5.949 15.672 1 96.44 306 ALA B O 1
ATOM 5165 N N . MET B 1 307 ? -6.812 5.133 14.305 1 97.56 307 MET B N 1
ATOM 5166 C CA . MET B 1 307 ? -6.52 6.426 13.695 1 97.56 307 MET B CA 1
ATOM 5167 C C . MET B 1 307 ? -7.363 6.641 12.438 1 97.56 307 MET B C 1
ATOM 5169 O O . MET B 1 307 ? -7.559 5.715 11.648 1 97.56 307 MET B O 1
ATOM 5173 N N . VAL B 1 308 ? -7.945 7.809 12.328 1 97.81 308 VAL B N 1
ATOM 5174 C CA . VAL B 1 308 ? -8.672 8.148 11.109 1 97.81 308 VAL B CA 1
ATOM 5175 C C . VAL B 1 308 ? -7.914 9.234 10.352 1 97.81 308 VAL B C 1
ATOM 5177 O O . VAL B 1 308 ? -7.328 10.133 10.953 1 97.81 308 VAL B O 1
ATOM 5180 N N . VAL B 1 309 ? -7.863 9.062 9.062 1 97.31 309 VAL B N 1
ATOM 5181 C CA . VAL B 1 309 ? -7.18 10 8.18 1 97.31 309 VAL B CA 1
ATOM 5182 C C . VAL B 1 309 ? -8.117 10.43 7.051 1 97.31 309 VAL B C 1
ATOM 5184 O O . VAL B 1 309 ? -8.781 9.594 6.441 1 97.31 309 VAL B O 1
ATOM 5187 N N . GLY B 1 310 ? -8.203 11.773 6.875 1 96.56 310 GLY B N 1
ATOM 5188 C CA . GLY B 1 310 ? -8.961 12.312 5.754 1 96.56 310 GLY B CA 1
ATOM 5189 C C . GLY B 1 310 ? -8.125 12.508 4.504 1 96.56 310 GLY B C 1
ATOM 5190 O O . GLY B 1 310 ? -6.965 12.914 4.586 1 96.56 310 GLY B O 1
ATOM 5191 N N . LEU B 1 311 ? -8.727 12.125 3.344 1 95.25 311 LEU B N 1
ATOM 5192 C CA . LEU B 1 311 ? -8.102 12.344 2.041 1 95.25 311 LEU B CA 1
ATOM 5193 C C . LEU B 1 311 ? -8.922 13.32 1.204 1 95.25 311 LEU B C 1
ATOM 5195 O O . LEU B 1 311 ? -10.141 13.18 1.101 1 95.25 311 LEU B O 1
ATOM 5199 N N . MET B 1 312 ? -8.258 14.258 0.666 1 93 312 MET B N 1
ATOM 5200 C CA . MET B 1 312 ? -8.914 15.328 -0.087 1 93 312 MET B CA 1
ATOM 5201 C C . MET B 1 312 ? -9.156 14.906 -1.531 1 93 312 MET B C 1
ATOM 5203 O O . MET B 1 312 ? -10.141 15.32 -2.148 1 93 312 MET B O 1
ATOM 5207 N N . GLY B 1 313 ? -8.352 14.125 -2.064 1 86 313 GLY B N 1
ATOM 5208 C CA . GLY B 1 313 ? -8.422 13.773 -3.475 1 86 313 GLY B CA 1
ATOM 5209 C C . GLY B 1 313 ? -7.68 14.75 -4.371 1 86 313 GLY B C 1
ATOM 5210 O O . GLY B 1 313 ? -7.742 15.961 -4.16 1 86 313 GLY B O 1
ATOM 5211 N N . ILE B 1 314 ? -6.836 14.289 -5.297 1 77.44 314 ILE B N 1
ATOM 5212 C CA . ILE B 1 314 ? -6.125 15.172 -6.219 1 77.44 314 ILE B CA 1
ATOM 5213 C C . ILE B 1 314 ? -6.613 14.93 -7.645 1 77.44 314 ILE B C 1
ATOM 5215 O O . ILE B 1 314 ? -6.809 15.883 -8.406 1 77.44 314 ILE B O 1
ATOM 5219 N N . GLY B 1 315 ? -6.949 13.695 -7.984 1 71.31 315 GLY B N 1
ATOM 5220 C CA . GLY B 1 315 ? -7.512 13.352 -9.281 1 71.31 315 GLY B CA 1
ATOM 5221 C C . GLY B 1 315 ? -6.703 13.891 -10.445 1 71.31 315 GLY B C 1
ATOM 5222 O O . GLY B 1 315 ? -7.258 14.477 -11.375 1 71.31 315 GLY B O 1
ATOM 5223 N N . PHE B 1 316 ? -5.43 13.789 -10.359 1 75.81 316 PHE B N 1
ATOM 5224 C CA . PHE B 1 316 ? -4.539 14.336 -11.375 1 75.81 316 PHE B CA 1
ATOM 5225 C C . PHE B 1 316 ? -3.633 13.242 -11.938 1 75.81 316 PHE B C 1
ATOM 5227 O O . PHE B 1 316 ? -3.223 12.336 -11.211 1 75.81 316 PHE B O 1
ATOM 5234 N N . GLY B 1 317 ? -3.375 13.375 -13.289 1 75.12 317 GLY B N 1
ATOM 5235 C CA . GLY B 1 317 ? -2.389 12.531 -13.953 1 75.12 317 GLY B CA 1
ATOM 5236 C C . GLY B 1 317 ? -2.68 11.047 -13.805 1 75.12 317 GLY B C 1
ATOM 5237 O O . GLY B 1 317 ? -1.763 10.242 -13.617 1 75.12 317 GLY B O 1
ATOM 5238 N N . GLY B 1 318 ? -3.895 10.711 -13.719 1 75.69 318 GLY B N 1
ATOM 5239 C CA . GLY B 1 318 ? -4.273 9.305 -13.641 1 75.69 318 GLY B CA 1
ATOM 5240 C C . GLY B 1 318 ? -4.461 8.82 -12.219 1 75.69 318 GLY B C 1
ATOM 5241 O O . GLY B 1 318 ? -4.863 7.676 -11.992 1 75.69 318 GLY B O 1
ATOM 5242 N N . THR B 1 319 ? -4.172 9.656 -11.281 1 81.5 319 THR B N 1
ATOM 5243 C CA . THR B 1 319 ? -4.414 9.305 -9.883 1 81.5 319 THR B CA 1
ATOM 5244 C C . THR B 1 319 ? -5.914 9.266 -9.594 1 81.5 319 THR B C 1
ATOM 5246 O O . THR B 1 319 ? -6.629 10.227 -9.883 1 81.5 319 THR B O 1
ATOM 5249 N N . PRO B 1 320 ? -6.352 8.211 -9.031 1 78.75 320 PRO B N 1
ATOM 5250 C CA . PRO B 1 320 ? -7.762 8.203 -8.633 1 78.75 320 PRO B CA 1
ATOM 5251 C C . PRO B 1 320 ? -8.086 9.273 -7.598 1 78.75 320 PRO B C 1
ATOM 5253 O O . PRO B 1 320 ? -7.25 9.602 -6.754 1 78.75 320 PRO B O 1
ATOM 5256 N N . LEU B 1 321 ? -9.305 9.852 -7.621 1 78.25 321 LEU B N 1
ATOM 5257 C CA . LEU B 1 321 ? -9.727 10.984 -6.793 1 78.25 321 LEU B CA 1
ATOM 5258 C C . LEU B 1 321 ? -9.5 10.688 -5.316 1 78.25 321 LEU B C 1
ATOM 5260 O O . LEU B 1 321 ? -8.938 11.516 -4.594 1 78.25 321 LEU B O 1
ATOM 5264 N N . GLY B 1 322 ? -9.891 9.547 -4.742 1 81.44 322 GLY B N 1
ATOM 5265 C CA . GLY B 1 322 ? -9.586 9.094 -3.395 1 81.44 322 GLY B CA 1
ATOM 5266 C C . GLY B 1 322 ? -10.297 9.891 -2.318 1 81.44 322 GLY B C 1
ATOM 5267 O O . GLY B 1 322 ? -9.859 9.922 -1.167 1 81.44 322 GLY B O 1
ATOM 5268 N N . GLN B 1 323 ? -11.297 10.789 -2.477 1 90 323 GLN B N 1
ATOM 5269 C CA . GLN B 1 323 ? -12.055 11.539 -1.479 1 90 323 GLN B CA 1
ATOM 5270 C C . GLN B 1 323 ? -12.758 10.609 -0.5 1 90 323 GLN B C 1
ATOM 5272 O O . GLN B 1 323 ? -13.836 10.086 -0.795 1 90 323 GLN B O 1
ATOM 5277 N N . ARG B 1 324 ? -12.062 10.391 0.681 1 91.88 324 ARG B N 1
ATOM 5278 C CA . ARG B 1 324 ? -12.562 9.406 1.639 1 91.88 324 ARG B CA 1
ATOM 5279 C C . ARG B 1 324 ? -11.93 9.617 3.014 1 91.88 324 ARG B C 1
ATOM 5281 O O . ARG B 1 324 ? -11.031 10.445 3.172 1 91.88 324 ARG B O 1
ATOM 5288 N N . ILE B 1 325 ? -12.484 8.961 3.998 1 95.06 325 ILE B N 1
ATOM 5289 C CA . ILE B 1 325 ? -11.883 8.82 5.32 1 95.06 325 ILE B CA 1
ATOM 5290 C C . ILE B 1 325 ? -11.453 7.367 5.535 1 95.06 325 ILE B C 1
ATOM 5292 O O . ILE B 1 325 ? -12.258 6.445 5.379 1 95.06 325 ILE B O 1
ATOM 5296 N N . ASP B 1 326 ? -10.188 7.164 5.844 1 93.94 326 ASP B N 1
ATOM 5297 C CA . ASP B 1 326 ? -9.672 5.828 6.133 1 93.94 326 ASP B CA 1
ATOM 5298 C C . ASP B 1 326 ? -9.5 5.621 7.637 1 93.94 326 ASP B C 1
ATOM 5300 O O . ASP B 1 326 ? -9.086 6.535 8.352 1 93.94 326 ASP B O 1
ATOM 5304 N N . VAL B 1 327 ? -9.875 4.438 8.094 1 94.88 327 VAL B N 1
ATOM 5305 C CA . VAL B 1 327 ? -9.641 3.998 9.461 1 94.88 327 VAL B CA 1
ATOM 5306 C C . VAL B 1 327 ? -8.438 3.062 9.508 1 94.88 327 VAL B C 1
ATOM 5308 O O . VAL B 1 327 ? -8.461 1.984 8.914 1 94.88 327 VAL B O 1
ATOM 5311 N N . LEU B 1 328 ? -7.406 3.477 10.188 1 94.81 328 LEU B N 1
ATOM 5312 C CA . LEU B 1 328 ? -6.184 2.697 10.336 1 94.81 328 LEU B CA 1
ATOM 5313 C C . LEU B 1 328 ? -6.137 2.01 11.695 1 94.81 328 LEU B C 1
ATOM 5315 O O . LEU B 1 328 ? -6.062 2.678 12.734 1 94.81 328 LEU B O 1
ATOM 5319 N N . GLN B 1 329 ? -6.164 0.699 11.68 1 91.38 329 GLN B N 1
ATOM 5320 C CA . GLN B 1 329 ? -5.898 -0.067 12.891 1 91.38 329 GLN B CA 1
ATOM 5321 C C . GLN B 1 329 ? -4.398 -0.234 13.125 1 91.38 329 GLN B C 1
ATOM 5323 O O . GLN B 1 329 ? -3.691 -0.763 12.266 1 91.38 329 GLN B O 1
ATOM 5328 N N . LEU B 1 330 ? -3.973 0.282 14.258 1 91.81 330 LEU B N 1
ATOM 5329 C CA . LEU B 1 330 ? -2.553 0.227 14.594 1 91.81 330 LEU B CA 1
ATOM 5330 C C . LEU B 1 330 ? -2.287 -0.824 15.664 1 91.81 330 LEU B C 1
ATOM 5332 O O . LEU B 1 330 ? -3.213 -1.275 16.344 1 91.81 330 LEU B O 1
ATOM 5336 N N . THR B 1 331 ? -1.016 -1.245 15.719 1 87.19 331 THR B N 1
ATOM 5337 C CA . THR B 1 331 ? -0.599 -2.043 16.875 1 87.19 331 THR B CA 1
ATOM 5338 C C . THR B 1 331 ? -0.803 -1.268 18.172 1 87.19 331 THR B C 1
ATOM 5340 O O . THR B 1 331 ? -0.979 -0.048 18.141 1 87.19 331 THR B O 1
ATOM 5343 N N . ASP B 1 332 ? -0.74 -1.977 19.266 1 84 332 ASP B N 1
ATOM 5344 C CA . ASP B 1 332 ? -1.036 -1.368 20.562 1 84 332 ASP B CA 1
ATOM 5345 C C . ASP B 1 332 ? -0.094 -0.2 20.844 1 84 332 ASP B C 1
ATOM 5347 O O . ASP B 1 332 ? -0.497 0.794 21.453 1 84 332 ASP B O 1
ATOM 5351 N N . ASP B 1 333 ? 1.084 -0.308 20.344 1 84.56 333 ASP B N 1
ATOM 5352 C CA . ASP B 1 333 ? 2.061 0.741 20.609 1 84.56 333 ASP B CA 1
ATOM 5353 C C . ASP B 1 333 ? 2.02 1.825 19.531 1 84.56 333 ASP B C 1
ATOM 5355 O O . ASP B 1 333 ? 2.736 2.822 19.625 1 84.56 333 ASP B O 1
ATOM 5359 N N . GLY B 1 334 ? 1.138 1.651 18.547 1 86.06 334 GLY B N 1
ATOM 5360 C CA . GLY B 1 334 ? 0.9 2.67 17.531 1 86.06 334 GLY B CA 1
ATOM 5361 C C . GLY B 1 334 ? 2.012 2.76 16.5 1 86.06 334 GLY B C 1
ATOM 5362 O O . GLY B 1 334 ? 2.1 3.738 15.758 1 86.06 334 GLY B O 1
ATOM 5363 N N . THR B 1 335 ? 2.832 1.713 16.359 1 85.94 335 THR B N 1
ATOM 5364 C CA . THR B 1 335 ? 4.047 1.854 15.555 1 85.94 335 THR B CA 1
ATOM 5365 C C . THR B 1 335 ? 3.885 1.187 14.195 1 85.94 335 THR B C 1
ATOM 5367 O O . THR B 1 335 ? 4.715 1.371 13.305 1 85.94 335 THR B O 1
ATOM 5370 N N . GLU B 1 336 ? 2.766 0.494 14.039 1 85.44 336 GLU B N 1
ATOM 5371 C CA . GLU B 1 336 ? 2.533 -0.195 12.773 1 85.44 336 GLU B CA 1
ATOM 5372 C C . GLU B 1 336 ? 1.052 -0.194 12.406 1 85.44 336 GLU B C 1
ATOM 5374 O O . GLU B 1 336 ? 0.191 -0.26 13.289 1 85.44 336 GLU B O 1
ATOM 5379 N N . VAL B 1 337 ? 0.825 -0.157 11.094 1 88.19 337 VAL B N 1
ATOM 5380 C CA . VAL B 1 337 ? -0.542 -0.302 10.602 1 88.19 337 VAL B CA 1
ATOM 5381 C C . VAL B 1 337 ? -0.856 -1.779 10.375 1 88.19 337 VAL B C 1
ATOM 5383 O O . VAL B 1 337 ? -0.14 -2.467 9.648 1 88.19 337 VAL B O 1
ATOM 5386 N N . ILE B 1 338 ? -1.884 -2.281 10.984 1 79.88 338 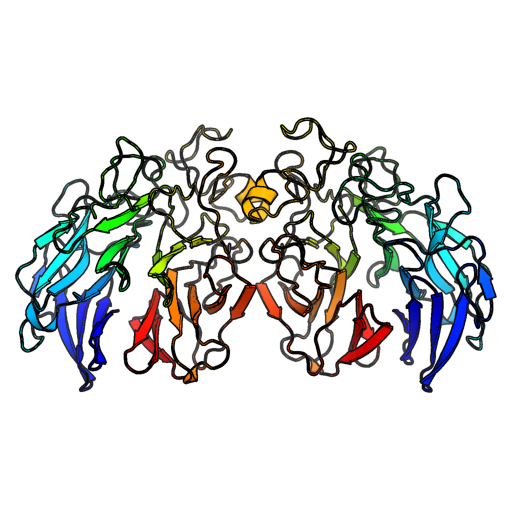ILE B N 1
ATOM 5387 C CA . ILE B 1 338 ? -2.34 -3.66 10.859 1 79.88 338 ILE B CA 1
ATOM 5388 C C . ILE B 1 338 ? -3.322 -3.775 9.695 1 79.88 338 ILE B C 1
ATOM 5390 O O . ILE B 1 338 ? -3.266 -4.73 8.914 1 79.88 338 ILE B O 1
ATOM 5394 N N . ASP B 1 339 ? -4.23 -2.828 9.664 1 80.06 339 ASP B N 1
ATOM 5395 C CA . ASP B 1 339 ? -5.305 -2.836 8.672 1 80.06 339 ASP B CA 1
ATOM 5396 C C . ASP B 1 339 ? -5.777 -1.416 8.367 1 80.06 339 ASP B C 1
ATOM 5398 O O . ASP B 1 339 ? -5.648 -0.518 9.203 1 80.06 339 ASP B O 1
ATOM 5402 N N . VAL B 1 340 ? -6.258 -1.247 7.133 1 87.31 340 VAL B N 1
ATOM 5403 C CA . VAL B 1 340 ? -6.859 0.015 6.715 1 87.31 340 VAL B CA 1
ATOM 5404 C C . VAL B 1 340 ? -8.25 -0.243 6.129 1 87.31 340 VAL B C 1
ATOM 5406 O O . VAL B 1 340 ? -8.406 -1.084 5.238 1 87.31 340 VAL B O 1
ATOM 5409 N N . THR B 1 341 ? -9.242 0.456 6.672 1 85.25 341 THR B N 1
ATOM 5410 C CA . THR B 1 341 ? -10.617 0.329 6.195 1 85.25 341 THR B CA 1
ATOM 5411 C C . THR B 1 341 ? -11.18 1.69 5.797 1 85.25 341 THR B C 1
ATOM 5413 O O . THR B 1 341 ? -11.078 2.656 6.555 1 85.25 341 THR B O 1
ATOM 5416 N N . GLU B 1 342 ? -11.766 1.71 4.605 1 87.38 342 GLU B N 1
ATOM 5417 C CA . GLU B 1 342 ? -12.477 2.932 4.23 1 87.38 342 GLU B CA 1
ATOM 5418 C C . GLU B 1 342 ? -13.781 3.076 5.008 1 87.38 342 GLU B C 1
ATOM 5420 O O . GLU B 1 342 ? -14.594 2.148 5.043 1 87.38 342 GLU B O 1
ATOM 5425 N N . MET B 1 343 ? -13.969 4.223 5.57 1 90.44 343 MET B N 1
ATOM 5426 C CA . MET B 1 343 ? -15.195 4.477 6.312 1 90.44 343 MET B CA 1
ATOM 5427 C C . MET B 1 343 ? -16.391 4.617 5.363 1 90.44 343 MET B C 1
ATOM 5429 O O . MET B 1 343 ? -16.328 5.383 4.398 1 90.44 343 MET B O 1
ATOM 5433 N N . THR B 1 344 ? -17.453 3.918 5.645 1 84.5 344 THR B N 1
ATOM 5434 C CA . THR B 1 344 ? -18.688 4.141 4.906 1 84.5 344 THR B CA 1
ATOM 5435 C C . THR B 1 344 ? -19.391 5.418 5.379 1 84.5 344 THR B C 1
ATOM 5437 O O . THR B 1 344 ? -19.703 5.555 6.566 1 84.5 344 THR B O 1
ATOM 5440 N N . LEU B 1 345 ? -19.578 6.285 4.465 1 87.88 345 LEU B N 1
ATOM 5441 C CA . LEU B 1 345 ? -20.141 7.578 4.82 1 87.88 345 LEU B CA 1
ATOM 5442 C C . LEU B 1 345 ? -21.625 7.652 4.441 1 87.88 345 LEU B C 1
ATOM 5444 O O . LEU B 1 345 ? -22.016 7.18 3.371 1 87.88 345 LEU B O 1
ATOM 5448 N N . PRO B 1 346 ? -22.438 8.203 5.332 1 83.62 346 PRO B N 1
ATOM 5449 C CA . PRO B 1 346 ? -23.859 8.383 5.012 1 83.62 346 PRO B CA 1
ATOM 5450 C C . PRO B 1 346 ? -24.109 9.539 4.047 1 83.62 346 PRO B C 1
ATOM 5452 O O . PRO B 1 346 ? -25.219 9.703 3.543 1 83.62 346 PRO B O 1
ATOM 5455 N N . MET B 1 347 ? -23.125 10.375 3.867 1 83.31 347 MET B N 1
ATOM 5456 C CA . MET B 1 347 ? -23.203 11.523 2.973 1 83.31 347 MET B CA 1
ATOM 5457 C C . MET B 1 347 ? -22.25 11.367 1.796 1 83.31 347 MET B C 1
ATOM 5459 O O . MET B 1 347 ? -21.484 10.398 1.735 1 83.31 347 MET B O 1
ATOM 5463 N N . GLU B 1 348 ? -22.406 12.266 0.896 1 82.94 348 GLU B N 1
ATOM 5464 C CA . GLU B 1 348 ? -21.484 12.242 -0.236 1 82.94 348 GLU B CA 1
ATOM 5465 C C . GLU B 1 348 ? -20.047 12.5 0.216 1 82.94 348 GLU B C 1
ATOM 5467 O O . GLU B 1 348 ? -19.812 13.32 1.109 1 82.94 348 GLU B O 1
ATOM 5472 N N . ALA B 1 349 ? -19.203 11.773 -0.441 1 84.44 349 ALA B N 1
ATOM 5473 C CA . ALA B 1 349 ? -17.781 12.008 -0.172 1 84.44 349 ALA B CA 1
ATOM 5474 C C . ALA B 1 349 ? -17.375 13.422 -0.598 1 84.44 349 ALA B C 1
ATOM 5476 O O . ALA B 1 349 ? -18.031 14.039 -1.43 1 84.44 349 ALA B O 1
ATOM 5477 N N . GLY B 1 350 ? -16.359 13.953 0.053 1 89.38 350 GLY B N 1
ATOM 5478 C CA . GLY B 1 350 ? -15.805 15.258 -0.25 1 89.38 350 GLY B CA 1
ATOM 5479 C C . GLY B 1 350 ? -14.32 15.359 0.038 1 89.38 350 GLY B C 1
ATOM 5480 O O . GLY B 1 350 ? -13.672 14.352 0.319 1 89.38 350 GLY B O 1
ATOM 5481 N N . ARG B 1 351 ? -13.805 16.578 -0.168 1 93.44 351 ARG B N 1
ATOM 5482 C CA . ARG B 1 351 ? -12.406 16.844 0.136 1 93.44 351 ARG B CA 1
ATOM 5483 C C . ARG B 1 351 ? -12.203 17.094 1.628 1 93.44 351 ARG B C 1
ATOM 5485 O O . ARG B 1 351 ? -12.312 18.234 2.092 1 93.44 351 ARG B O 1
ATOM 5492 N N . PHE B 1 352 ? -11.875 16.078 2.365 1 94.25 352 PHE B N 1
ATOM 5493 C CA . PHE B 1 352 ? -11.812 16.156 3.82 1 94.25 352 PHE B CA 1
ATOM 5494 C C . PHE B 1 352 ? -10.562 16.906 4.273 1 94.25 352 PHE B C 1
ATOM 5496 O O . PHE B 1 352 ? -9.453 16.375 4.176 1 94.25 352 PHE B O 1
ATOM 5503 N N . ARG B 1 353 ? -10.734 18.047 4.895 1 94.25 353 ARG B N 1
ATOM 5504 C CA . ARG B 1 353 ? -9.656 18.953 5.266 1 94.25 353 ARG B CA 1
ATOM 5505 C C . ARG B 1 353 ? -9.344 18.844 6.754 1 94.25 353 ARG B C 1
ATOM 5507 O O . ARG B 1 353 ? -8.211 19.094 7.172 1 94.25 353 ARG B O 1
ATOM 5514 N N . SER B 1 354 ? -10.32 18.516 7.48 1 96.25 354 SER B N 1
ATOM 5515 C CA . SER B 1 354 ? -10.133 18.453 8.93 1 96.25 354 SER B CA 1
ATOM 5516 C C . SER B 1 354 ? -10.961 17.344 9.547 1 96.25 354 SER B C 1
ATOM 5518 O O . SER B 1 354 ? -12.117 17.141 9.172 1 96.25 354 SER B O 1
ATOM 5520 N N . LEU B 1 355 ? -10.336 16.578 10.391 1 97.62 355 LEU B N 1
ATOM 5521 C CA . LEU B 1 355 ? -10.969 15.602 11.25 1 97.62 355 LEU B CA 1
ATOM 5522 C C . LEU B 1 355 ? -10.633 15.859 12.719 1 97.62 355 LEU B C 1
ATOM 5524 O O . LEU B 1 355 ? -9.453 15.93 13.086 1 97.62 355 LEU B O 1
ATOM 5528 N N . VAL B 1 356 ? -11.633 16.031 13.539 1 97.75 356 VAL B N 1
ATOM 5529 C CA . VAL B 1 356 ? -11.445 16.219 14.969 1 97.75 356 VAL B CA 1
ATOM 5530 C C . VAL B 1 356 ? -12.523 15.469 15.742 1 97.75 356 VAL B C 1
ATOM 5532 O O . VAL B 1 356 ? -13.688 15.453 15.336 1 97.75 356 VAL B O 1
ATOM 5535 N N . VAL B 1 357 ? -12.117 14.82 16.797 1 97.12 357 VAL B N 1
ATOM 5536 C CA . VAL B 1 357 ? -13.102 14.203 17.688 1 97.12 357 VAL B CA 1
ATOM 5537 C C . VAL B 1 357 ? -13.594 15.227 18.703 1 97.12 357 VAL B C 1
ATOM 5539 O O . VAL B 1 357 ? -12.789 15.828 19.422 1 97.12 357 VAL B O 1
ATOM 5542 N N . GLY B 1 358 ? -14.906 15.383 18.75 1 96.75 358 GLY B N 1
ATOM 5543 C CA . GLY B 1 358 ? -15.5 16.328 19.688 1 96.75 358 GLY B CA 1
ATOM 5544 C C . GLY B 1 358 ? -15.648 15.766 21.078 1 96.75 358 GLY B C 1
ATOM 5545 O O . GLY B 1 358 ? -15.438 14.57 21.297 1 96.75 358 GLY B O 1
ATOM 5546 N N . PRO B 1 359 ? -16.047 16.688 21.984 1 95.88 359 PRO B N 1
ATOM 5547 C CA . PRO B 1 359 ? -16.203 16.25 23.375 1 95.88 359 PRO B CA 1
ATOM 5548 C C . PRO B 1 359 ? -17.344 15.25 23.547 1 95.88 359 PRO B C 1
ATOM 5550 O O . PRO B 1 359 ? -17.406 14.547 24.562 1 95.88 359 PRO B O 1
ATOM 5553 N N . ASP B 1 360 ? -18.203 15.148 22.641 1 94.56 360 ASP B N 1
ATOM 5554 C CA . ASP B 1 360 ? -19.312 14.211 22.703 1 94.56 360 ASP B CA 1
ATOM 5555 C C . ASP B 1 360 ? -18.922 12.844 22.141 1 94.56 360 ASP B C 1
ATOM 5557 O O . ASP B 1 360 ? -19.75 11.938 22.078 1 94.56 360 ASP B O 1
ATOM 5561 N N . GLY B 1 361 ? -17.703 12.75 21.672 1 95.06 361 GLY B N 1
ATOM 5562 C CA . GLY B 1 361 ? -17.219 11.477 21.156 1 95.06 361 GLY B CA 1
ATOM 5563 C C . GLY B 1 361 ? -17.438 11.305 19.672 1 95.06 361 GLY B C 1
ATOM 5564 O O . GLY B 1 361 ? -16.953 10.344 19.062 1 95.06 361 GLY B O 1
ATOM 5565 N N . SER B 1 362 ? -18.109 12.234 19.062 1 96.81 362 SER B N 1
ATOM 5566 C CA . SER B 1 362 ? -18.359 12.156 17.625 1 96.81 362 SER B CA 1
ATOM 5567 C C . SER B 1 362 ? -17.172 12.664 16.812 1 96.81 362 SER B C 1
ATOM 5569 O O . SER B 1 362 ? -16.344 13.43 17.328 1 96.81 362 SER B O 1
ATOM 5571 N N . LEU B 1 363 ? -17.078 12.156 15.562 1 97.5 363 LEU B N 1
ATOM 5572 C CA . LEU B 1 363 ? -16.078 12.656 14.625 1 97.5 363 LEU B CA 1
ATOM 5573 C C . LEU B 1 363 ? -16.625 13.812 13.805 1 97.5 363 LEU B C 1
ATOM 5575 O O . LEU B 1 363 ? -17.672 13.68 13.164 1 97.5 363 LEU B O 1
ATOM 5579 N N . TYR B 1 364 ? -15.969 14.938 13.867 1 97.56 364 TYR B N 1
ATOM 5580 C CA . TYR B 1 364 ? -16.328 16.094 13.047 1 97.56 364 TYR B CA 1
ATOM 5581 C C . TYR B 1 364 ? -15.398 16.203 11.844 1 97.56 364 TYR B C 1
ATOM 5583 O O . TYR B 1 364 ? -14.172 16.203 11.992 1 97.56 364 TYR B O 1
ATOM 5591 N N . ALA B 1 365 ? -16.016 16.234 10.688 1 97 365 ALA B N 1
ATOM 5592 C CA . ALA B 1 365 ? -15.273 16.281 9.43 1 97 365 ALA B CA 1
ATOM 5593 C C . ALA B 1 365 ? -15.625 17.531 8.625 1 97 365 ALA B C 1
ATOM 5595 O O . ALA B 1 365 ? -16.797 17.766 8.312 1 97 365 ALA B O 1
ATOM 5596 N N . ALA B 1 366 ? -14.602 18.312 8.328 1 96.06 366 ALA B N 1
ATOM 5597 C CA . ALA B 1 366 ? -14.805 19.484 7.477 1 96.06 366 ALA B CA 1
ATOM 5598 C C . ALA B 1 366 ? -14.359 19.203 6.043 1 96.06 366 ALA B C 1
ATOM 5600 O O . ALA B 1 366 ? -13.328 18.562 5.82 1 96.06 366 ALA B O 1
ATOM 5601 N N . ILE B 1 367 ? -15.148 19.719 5.102 1 93.44 367 ILE B N 1
ATOM 5602 C CA . ILE B 1 367 ? -14.781 19.594 3.697 1 93.44 367 ILE B CA 1
ATOM 5603 C C . ILE B 1 367 ? -14.531 20.984 3.104 1 93.44 367 ILE B C 1
ATOM 5605 O O . ILE B 1 367 ? -14.945 22 3.672 1 93.44 367 ILE B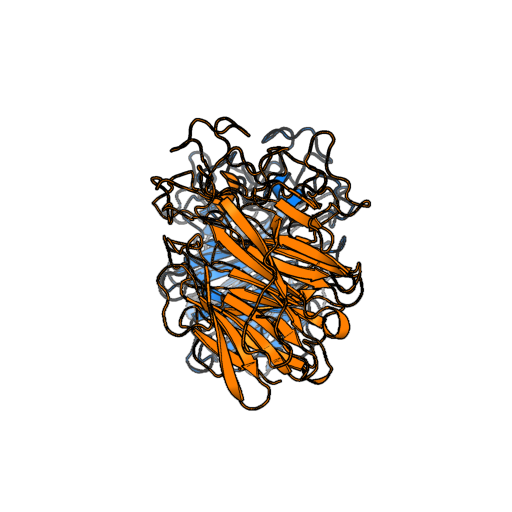 O 1
ATOM 5609 N N . ASP B 1 368 ? -13.797 21.078 1.949 1 87.69 368 ASP B N 1
ATOM 5610 C CA . ASP B 1 368 ? -13.344 22.312 1.309 1 87.69 368 ASP B CA 1
ATOM 5611 C C . ASP B 1 368 ? -14.516 23.25 1.03 1 87.69 368 ASP B C 1
ATOM 5613 O O . ASP B 1 368 ? -14.344 24.469 1.017 1 87.69 368 ASP B O 1
ATOM 5617 N N . GLU B 1 369 ? -15.664 22.766 0.891 1 79.38 369 GLU B N 1
ATOM 5618 C CA . GLU B 1 369 ? -16.797 23.594 0.518 1 79.38 369 GLU B CA 1
ATOM 5619 C C . GLU B 1 369 ? -17.375 24.312 1.729 1 79.38 369 GLU B C 1
ATOM 5621 O O . GLU B 1 369 ? -18.25 25.172 1.589 1 79.38 369 GLU B O 1
ATOM 5626 N N . GLY B 1 370 ? -16.859 24.031 2.842 1 83.88 370 GLY B N 1
ATOM 5627 C CA . GLY B 1 370 ? -17.219 24.812 4.008 1 83.88 370 GLY B CA 1
ATOM 5628 C C . GLY B 1 370 ? -18.234 24.125 4.898 1 83.88 370 GLY B C 1
ATOM 5629 O O . GLY B 1 370 ? -18.766 24.734 5.836 1 83.88 370 GLY B O 1
ATOM 5630 N N . MET B 1 371 ? -18.5 22.906 4.566 1 90.12 371 MET B N 1
ATOM 5631 C CA . MET B 1 371 ? -19.422 22.141 5.414 1 90.12 371 MET B CA 1
ATOM 5632 C C . MET B 1 371 ? -18.656 21.359 6.48 1 90.12 371 MET B C 1
ATOM 5634 O O . MET B 1 371 ? -17.547 20.875 6.23 1 90.12 371 MET B O 1
ATOM 5638 N N . ILE B 1 372 ? -19.281 21.344 7.656 1 94.69 372 ILE B N 1
ATOM 5639 C CA . ILE B 1 372 ? -18.797 20.484 8.734 1 94.69 372 ILE B CA 1
ATOM 5640 C C . ILE B 1 372 ? -19.844 19.422 9.039 1 94.69 372 ILE B C 1
ATOM 5642 O O . ILE B 1 372 ? -20.984 19.734 9.375 1 94.69 372 ILE B O 1
ATOM 5646 N N . HIS B 1 373 ? -19.438 18.188 8.891 1 95.31 373 HIS B N 1
ATOM 5647 C CA . HIS B 1 373 ? -20.297 17.047 9.188 1 95.31 373 HIS B CA 1
ATOM 5648 C C . HIS B 1 373 ? -19.969 16.453 10.555 1 95.31 373 HIS B C 1
ATOM 5650 O O . HIS B 1 373 ? -18.797 16.328 10.922 1 95.31 373 HIS B O 1
ATOM 5656 N N . LYS B 1 374 ? -21.031 16.188 11.266 1 95.44 374 LYS B N 1
ATOM 5657 C CA . LYS B 1 374 ? -20.906 15.406 12.492 1 95.44 374 LYS B CA 1
ATOM 5658 C C . LYS B 1 374 ? -21.219 13.93 12.25 1 95.44 374 LYS B C 1
ATOM 5660 O O . LYS B 1 374 ? -22.344 13.594 11.867 1 95.44 374 LYS B O 1
ATOM 5665 N N . LEU B 1 375 ? -20.219 13.07 12.406 1 95.19 375 LEU B N 1
ATOM 5666 C CA . LEU B 1 375 ? -20.391 11.625 12.289 1 95.19 375 LEU B CA 1
ATOM 5667 C C . LEU B 1 375 ? -20.5 10.977 13.664 1 95.19 375 LEU B C 1
ATOM 5669 O O . LEU B 1 375 ? -19.5 10.852 14.375 1 95.19 375 LEU B O 1
ATOM 5673 N N . THR B 1 376 ? -21.703 10.523 13.938 1 93.44 376 THR B N 1
ATOM 5674 C CA . THR B 1 376 ? -21.969 9.898 15.227 1 93.44 376 THR B CA 1
ATOM 5675 C C . THR B 1 376 ? -21.953 8.375 15.102 1 93.44 376 THR B C 1
ATOM 5677 O O . THR B 1 376 ? -22.547 7.812 14.18 1 93.44 376 THR B O 1
ATOM 5680 N N . PRO B 1 377 ? -21.281 7.707 15.961 1 86.44 377 PRO B N 1
ATOM 5681 C CA . PRO B 1 377 ? -21.219 6.246 15.867 1 86.44 377 PRO B CA 1
ATOM 5682 C C . PRO B 1 377 ? -22.547 5.574 16.188 1 86.44 377 PRO B C 1
ATOM 5684 O O . PRO B 1 377 ? -23.375 6.145 16.906 1 86.44 377 PRO B O 1
#

Organism: NCBI:txid2562239